Protein AF-0000000077150834 (afdb_homodimer)

Secondary structure (DSSP, 8-state):
--HHHHHHHHHHHHHHHHHHTHHHHHHHHHHHHHHHHHHHHHHHHHHHHH--SEETTEEHHHHHHHHHHHHHHHHHH----HHHHHHHHHTTTTHHHHSSSS-HHHHHHHHHHHHHHHHHHHHHHHHHHHHHHHHHHH-----HHHHHHHHHHHHHHHHHHHHHHHHHHGGGGT-S--HHHHHHHHHHHHHHHTSSS-GGGG-HHHHHHHTTSSGGGGTHHHHHHHTTSS-THHHHHHHHHHHHHHHHHHHHHHHHHHHHHHHHHHHH-/--HHHHHHHHHHHHHHHHHHTHHHHHHHHHHHHHHHHHHHHHHHHHHHHH--SEETTEEHHHHHHHHHHHHHHHHHH----HHHHHHHHHTTTTHHHHSSSS-HHHHHHHHHHHHHHHHHHHHHHHHHHHHHHHHHHH-----HHHHHHHHHHHHHHHHHHHHHHHHHHGGGGT-S--HHHHHHHHHHHHHHHTSSS-GGGG-HHHHHHHTTSSGGGGTHHHHHHHTTSS-THHHHHHHHHHHHHHHHHHHHHHHHHHHHHHHHHHHH-

InterPro domains:
  IPR010390 ABC-2 transporter-like [PF06182] (35-267)

Solvent-accessible surface area (backbone atoms only — not comparable to full-atom values): 27598 Å² total; per-residue (Å²): 128,59,70,67,54,50,48,49,49,28,19,48,49,16,32,50,49,38,63,73,42,41,67,46,52,52,37,52,55,57,43,47,47,54,59,41,53,52,50,48,35,44,46,54,48,47,48,69,54,30,80,44,74,58,58,74,87,25,42,68,57,49,46,51,48,41,49,52,50,21,44,53,43,46,59,66,42,54,80,80,55,52,65,54,53,43,46,22,67,73,72,52,53,51,59,64,35,72,76,37,92,54,48,62,64,57,43,52,50,28,20,50,50,22,26,47,58,63,47,41,57,60,47,49,51,51,51,51,52,50,49,50,50,38,27,75,73,60,63,54,78,76,52,70,66,27,52,52,53,20,52,54,37,45,56,51,12,37,52,35,41,47,35,53,49,52,37,58,42,41,50,46,65,80,41,86,84,46,69,48,50,52,52,32,51,48,52,52,46,38,52,56,9,18,42,78,48,66,56,52,50,61,34,71,73,53,39,60,57,43,70,75,40,68,40,27,46,48,29,37,46,32,40,32,25,43,65,60,75,37,52,75,68,51,45,57,52,50,52,51,51,46,53,51,40,37,53,54,40,48,50,51,29,50,52,46,42,54,55,30,51,51,52,50,54,59,64,81,94,129,58,70,66,54,51,47,50,47,28,19,48,48,15,32,50,51,37,63,73,42,41,67,46,53,52,38,51,55,57,44,48,48,55,58,41,53,52,51,48,36,42,47,54,48,47,48,68,54,29,81,43,73,59,57,72,88,26,42,68,59,49,47,51,48,41,48,52,50,21,44,52,45,45,58,66,41,54,80,81,55,52,66,54,52,43,46,23,66,73,72,53,53,52,59,64,36,72,76,37,91,55,50,63,63,58,44,51,49,26,20,50,49,21,26,46,58,64,47,40,57,62,47,50,52,51,51,50,52,51,51,52,50,39,27,75,74,60,63,56,77,74,50,70,67,25,52,52,52,20,53,55,38,46,54,50,12,37,54,36,41,48,36,53,48,53,37,57,41,40,50,46,66,78,42,88,83,46,70,50,51,53,52,33,49,47,54,52,46,38,52,56,9,18,43,78,49,67,56,52,50,61,35,70,75,53,40,61,56,43,70,74,41,70,41,27,46,49,27,37,46,32,39,32,25,44,66,58,75,36,52,75,68,52,45,57,52,50,52,51,50,45,52,50,41,36,54,51,39,46,51,50,30,52,54,45,43,54,56,29,50,51,51,49,55,57,64,82,93

Organism: Ruminiclostridium cellulolyticum (strain ATCC 35319 / DSM 5812 / JCM 6584 / H10) (NCBI:txid394503)

Foldseek 3Di:
DPPVVLLVVLLVLLLVVLVVCVVVLVVLVVVLVVLLVVVLVVLVVCCVPVVDQDDLRDGNLLQSLLSQQLSLLCSLLDDDCLVVLLCCLVVVVCVVQVPDPDHPLSSRVSSLVSNSVNCVVVSVVSVVVSQVCSCVPPVQDWDPQLVVLLVLLSVLLSLLSSLVSLLVSLCSLPDPDCVVVSVVVSVVLCVLLCSNHAPSVVPDVVVVVSLLPLSVSNRNLSSCSRSVVADDVRSVVSSVVSVVSSVVSNVSSVVSNVVSVVSSVVVVD/DPPVVLLVVLLVLLLVVLVVCVVVLVVLVVVLVVLLVVVLVVLVVCCVPVVDCDDLRDGNLLQSLLSQQLSLLCSLLDDDCLVVLLCCLVVVVCVVVVPDPDHPLSSRVSSLVSNSVNCVVVSVVSVVVSQVCSCVPPVQDWDPQLVVLLVLLSVLLSLLSSLVSLLVSLCSLPDPDCVVVSVVVSVVLCVLLCSNHAPSVVPDVVVVVSLLPLSVSNRNLSSCSRSVVADDVRSVVSVVVSVVSSVVSNVSSVVSNVVSVVSSVVVVD

Nearest PDB structures 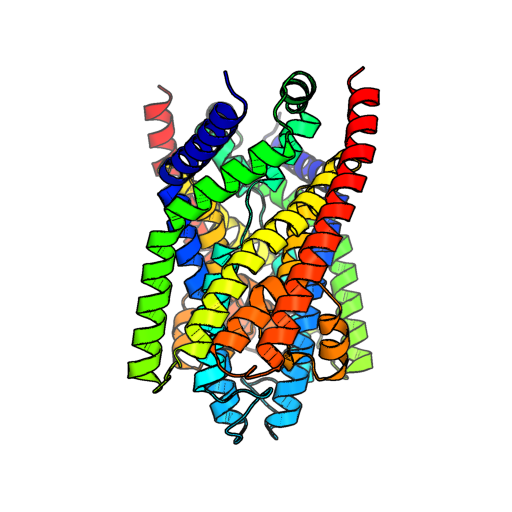(foldseek):
  6oih-assembly2_C  TM=6.249E-01  e=6.370E-03  Aquifex aeolicus VF5
  7o17-assembly1_E  TM=5.332E-01  e=1.467E-02  Stutzerimonas stutzeri ATCC 14405 = CCUG 16156
  8wd6-assembly1_A  TM=4.331E-01  e=1.262E-01  Arabidopsis thaliana
  8i3d-assembly1_B  TM=4.677E-01  e=7.980E-01  Arabidopsis thaliana
  8iwn-assembly1_A  TM=4.465E-01  e=1.838E+00  Arabidopsis thaliana

Structure (mmCIF, N/CA/C/O backbone):
data_AF-0000000077150834-model_v1
#
loop_
_entity.id
_entity.type
_entity.pdbx_description
1 polymer 'ABC-2 type transport system permease protein'
#
loop_
_atom_site.group_PDB
_atom_site.id
_atom_site.type_symbol
_atom_site.label_atom_id
_atom_site.label_alt_id
_atom_site.label_comp_id
_atom_site.label_asym_id
_atom_site.label_entity_id
_atom_site.label_seq_id
_atom_site.pdbx_PDB_ins_code
_atom_site.Cartn_x
_atom_site.Cartn_y
_atom_site.Cartn_z
_atom_site.occupancy
_atom_site.B_iso_or_equiv
_atom_site.auth_seq_id
_atom_site.auth_comp_id
_atom_site.auth_asym_id
_atom_site.auth_atom_id
_atom_site.pdbx_PDB_model_num
ATOM 1 N N . MET A 1 1 ? -28.625 23.875 22.359 1 47.62 1 MET A N 1
ATOM 2 C CA . MET A 1 1 ? -28.797 23.109 21.125 1 47.62 1 MET A CA 1
ATOM 3 C C . MET A 1 1 ? -28.969 21.625 21.422 1 47.62 1 MET A C 1
ATOM 5 O O . MET A 1 1 ? -28.172 21.047 22.172 1 47.62 1 MET A O 1
ATOM 9 N N . ARG A 1 2 ? -30.062 21.031 21.25 1 56.72 2 ARG A N 1
ATOM 10 C CA . ARG A 1 2 ? -30.406 19.656 21.578 1 56.72 2 ARG A CA 1
ATOM 11 C C . ARG A 1 2 ? -29.359 18.688 21.047 1 56.72 2 ARG A C 1
ATOM 13 O O . ARG A 1 2 ? -28.734 18.938 20.016 1 56.72 2 ARG A O 1
ATOM 20 N N . SER A 1 3 ? -28.859 17.766 21.875 1 63.62 3 SER A N 1
ATOM 21 C CA . SER A 1 3 ? -27.859 16.75 21.547 1 63.62 3 SER A CA 1
ATOM 22 C C . SER A 1 3 ? -28.047 16.219 20.125 1 63.62 3 SER A C 1
ATOM 24 O O . SER A 1 3 ? -27.078 16.047 19.391 1 63.62 3 SER A O 1
ATOM 26 N N . SER A 1 4 ? -29.281 16.062 19.75 1 67.06 4 SER A N 1
ATOM 27 C CA . SER A 1 4 ? -29.609 15.555 18.422 1 67.06 4 SER A CA 1
ATOM 28 C C . SER A 1 4 ? -29.156 16.516 17.328 1 67.06 4 SER A C 1
ATOM 30 O O . SER A 1 4 ? -28.672 16.078 16.281 1 67.06 4 SER A O 1
ATOM 32 N N . ASN A 1 5 ? -29.234 17.719 17.703 1 74.94 5 ASN A N 1
ATOM 33 C CA . ASN A 1 5 ? -28.844 18.719 16.719 1 74.94 5 ASN A CA 1
ATOM 34 C C . ASN A 1 5 ? -27.328 18.719 16.484 1 74.94 5 ASN A C 1
ATOM 36 O O . ASN A 1 5 ? -26.859 18.938 15.367 1 74.94 5 ASN A O 1
ATOM 40 N N . LYS A 1 6 ? -26.734 18.344 17.547 1 75.25 6 LYS A N 1
ATOM 41 C CA . LYS A 1 6 ? -25.266 18.359 17.469 1 75.25 6 LYS A CA 1
ATOM 42 C C . LYS A 1 6 ? -24.766 17.188 16.609 1 75.25 6 LYS A C 1
ATOM 44 O O . LYS A 1 6 ? -23.828 17.344 15.836 1 75.25 6 LYS A O 1
ATOM 49 N N . TYR A 1 7 ? -25.422 16.156 16.812 1 79.69 7 TYR A N 1
ATOM 50 C CA . TYR A 1 7 ? -25.047 14.977 16.047 1 79.69 7 TYR A CA 1
ATOM 51 C C . TYR A 1 7 ? -25.344 15.172 14.562 1 79.69 7 TYR A C 1
ATOM 53 O O . TYR A 1 7 ? -24.562 14.781 13.703 1 79.69 7 TYR A O 1
ATOM 61 N N . LEU A 1 8 ? -26.438 15.797 14.359 1 82.25 8 LEU A N 1
ATOM 62 C CA . LEU A 1 8 ? -26.797 16.094 12.977 1 82.25 8 LEU A CA 1
ATOM 63 C C . LEU A 1 8 ? -25.828 17.078 12.352 1 82.25 8 LEU A C 1
ATOM 65 O O . LEU A 1 8 ? -25.484 16.953 11.172 1 82.25 8 LEU A O 1
ATOM 69 N N . PHE A 1 9 ? -25.422 17.984 13.172 1 80.88 9 PHE A N 1
ATOM 70 C CA . PHE A 1 9 ? -24.453 18.969 12.703 1 80.88 9 PHE A CA 1
ATOM 71 C C . PHE A 1 9 ? -23.125 18.297 12.352 1 80.88 9 PHE A C 1
ATOM 73 O O . PHE A 1 9 ? -22.547 18.562 11.297 1 80.88 9 PHE A O 1
ATOM 80 N N . SER A 1 10 ? -22.719 17.422 13.227 1 83.69 10 SER A N 1
ATOM 81 C CA . SER A 1 10 ? -21.484 16.672 12.961 1 83.69 10 SER A CA 1
ATOM 82 C C . SER A 1 10 ? -21.625 15.828 11.703 1 83.69 10 SER A C 1
ATOM 84 O O . SER A 1 10 ? -20.672 15.727 10.906 1 83.69 10 SER A O 1
ATOM 86 N N . PHE A 1 11 ? -22.766 15.305 11.578 1 85.56 11 PHE A N 1
ATOM 87 C CA . PHE A 1 11 ? -23.062 14.523 10.391 1 85.56 11 PHE A CA 1
ATOM 88 C C . PHE A 1 11 ? -22.984 15.383 9.141 1 85.56 11 PHE A C 1
ATOM 90 O O . PHE A 1 11 ? -22.375 14.992 8.141 1 85.56 11 PHE A O 1
ATOM 97 N N . GLN A 1 12 ? -23.484 16.5 9.219 1 83.75 12 GLN A N 1
ATOM 98 C CA . GLN A 1 12 ? -23.469 17.422 8.094 1 83.75 12 GLN A CA 1
ATOM 99 C C . GLN A 1 12 ? -22.062 17.891 7.785 1 83.75 12 GLN A C 1
ATOM 101 O O . GLN A 1 12 ? -21.703 18.078 6.621 1 83.75 12 GLN A O 1
ATOM 106 N N . ILE A 1 13 ? -21.359 18.062 8.805 1 80.25 13 ILE A N 1
ATOM 107 C CA . ILE A 1 13 ? -19.953 18.438 8.617 1 80.25 13 ILE A CA 1
ATOM 108 C C . ILE A 1 13 ? -19.234 17.328 7.863 1 80.25 13 ILE A C 1
ATOM 110 O O . ILE A 1 13 ? -18.453 17.594 6.941 1 80.25 13 ILE A O 1
ATOM 114 N N . GLY A 1 14 ? -19.5 16.172 8.211 1 81.56 14 GLY A N 1
ATOM 115 C CA . GLY A 1 14 ? -18.922 15.039 7.508 1 81.56 14 GLY A CA 1
ATOM 116 C C . GLY A 1 14 ? -19.297 15 6.039 1 81.56 14 GLY A C 1
ATOM 117 O O . GLY A 1 14 ? -18.453 14.75 5.184 1 81.56 14 GLY A O 1
ATOM 118 N N . MET A 1 15 ? -20.516 15.297 5.824 1 81.94 15 MET A N 1
ATOM 119 C CA . MET A 1 15 ? -20.984 15.305 4.441 1 81.94 15 MET A CA 1
ATOM 120 C C . MET A 1 15 ? -20.312 16.422 3.65 1 81.94 15 MET A C 1
ATOM 122 O O . MET A 1 15 ? -19.891 16.219 2.51 1 81.94 15 MET A O 1
ATOM 126 N N . GLN A 1 16 ? -20.172 17.531 4.258 1 80.56 16 GLN A N 1
ATOM 127 C CA . GLN A 1 16 ? -19.562 18.688 3.605 1 80.56 16 GLN A CA 1
ATOM 128 C C . GLN A 1 16 ? -18.078 18.438 3.305 1 80.56 16 GLN A C 1
ATOM 130 O O . GLN A 1 16 ? -17.594 18.766 2.225 1 80.56 16 GLN A O 1
ATOM 135 N N . ASN A 1 17 ? -17.484 17.828 4.25 1 77.31 17 ASN A N 1
ATOM 136 C CA . ASN A 1 17 ? -16.078 17.484 4.051 1 77.31 17 ASN A CA 1
ATOM 137 C C . ASN A 1 17 ? -15.906 16.5 2.895 1 77.31 17 ASN A C 1
ATOM 139 O O . ASN A 1 17 ? -14.984 16.656 2.088 1 77.31 17 ASN A O 1
ATOM 143 N N . ALA A 1 18 ? -16.781 15.633 2.865 1 74.75 18 ALA A N 1
ATOM 144 C CA . ALA A 1 18 ? -16.719 14.648 1.79 1 74.75 18 ALA A CA 1
ATOM 145 C C . ALA A 1 18 ? -16.953 15.297 0.431 1 74.75 18 ALA A C 1
ATOM 147 O O . ALA A 1 18 ? -16.297 14.945 -0.556 1 74.75 18 ALA A O 1
ATOM 148 N N . MET A 1 19 ? -17.719 16.25 0.394 1 72 19 MET A N 1
ATOM 149 C CA . MET A 1 19 ? -18.031 16.953 -0.853 1 72 19 MET A CA 1
ATOM 150 C C . MET A 1 19 ? -16.875 17.859 -1.261 1 72 19 MET A C 1
ATOM 152 O O . MET A 1 19 ? -16.594 18.016 -2.449 1 72 19 MET A O 1
ATOM 156 N N . GLU A 1 20 ? -16.203 18.344 -0.281 1 69.88 20 GLU A N 1
ATOM 157 C CA . GLU A 1 20 ? -15.07 19.234 -0.533 1 69.88 20 GLU A CA 1
ATOM 158 C C . GLU A 1 20 ? -13.852 18.453 -1.025 1 69.88 20 GLU A C 1
ATOM 160 O O . GLU A 1 20 ? -13.102 18.938 -1.876 1 69.88 20 GLU A O 1
ATOM 165 N N . TYR A 1 21 ? -13.852 17.312 -0.542 1 71.5 21 TYR A N 1
ATOM 166 C CA . TYR A 1 21 ? -12.68 16.516 -0.879 1 71.5 21 TYR A CA 1
ATOM 167 C C . TYR A 1 21 ? -13.047 15.359 -1.806 1 71.5 21 TYR A C 1
ATOM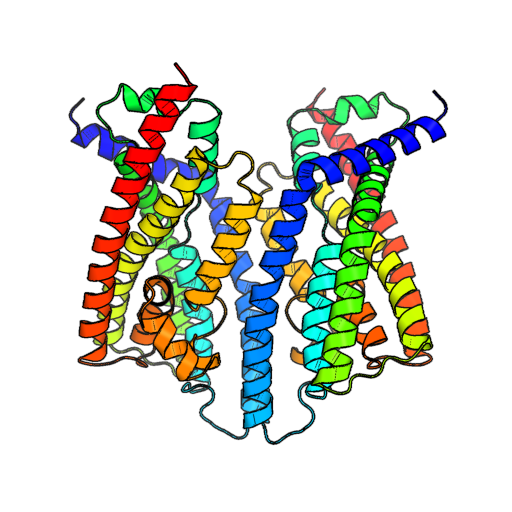 169 O O . TYR A 1 21 ? -12.469 14.273 -1.717 1 71.5 21 TYR A O 1
ATOM 177 N N . ARG A 1 22 ? -14.062 15.578 -2.637 1 74.56 22 ARG A N 1
ATOM 178 C CA . ARG A 1 22 ? -14.562 14.547 -3.541 1 74.56 22 ARG A CA 1
ATOM 179 C C . ARG A 1 22 ? -13.484 14.109 -4.527 1 74.56 22 ARG A C 1
ATOM 181 O O . ARG A 1 22 ? -13.422 12.938 -4.906 1 74.56 22 ARG A O 1
ATOM 188 N N . ALA A 1 23 ? -12.633 15.07 -4.875 1 71.88 23 ALA A N 1
ATOM 189 C CA . ALA A 1 23 ? -11.547 14.75 -5.793 1 71.88 23 ALA A CA 1
ATOM 190 C C . ALA A 1 23 ? -10.586 13.734 -5.18 1 71.88 23 ALA A C 1
ATOM 192 O O . ALA A 1 23 ? -10.117 12.82 -5.863 1 71.88 23 ALA A O 1
ATOM 193 N N . ASN A 1 24 ? -10.438 13.898 -3.912 1 70.38 24 ASN A N 1
ATOM 194 C CA . ASN A 1 24 ? -9.578 12.961 -3.201 1 70.38 24 ASN A CA 1
ATOM 195 C C . ASN A 1 24 ? -10.164 11.547 -3.197 1 70.38 24 ASN A C 1
ATOM 197 O O . ASN A 1 24 ? -9.438 10.57 -3.352 1 70.38 24 ASN A O 1
ATOM 201 N N . PHE A 1 25 ? -11.438 11.531 -3.086 1 74.75 25 PHE A N 1
ATOM 202 C CA . PHE A 1 25 ? -12.109 10.234 -3.09 1 74.75 25 PHE A CA 1
ATOM 203 C C . PHE A 1 25 ? -12 9.57 -4.457 1 74.75 25 PHE A C 1
ATOM 205 O O . PHE A 1 25 ? -11.672 8.391 -4.555 1 74.75 25 PHE A O 1
ATOM 212 N N . PHE A 1 26 ? -12.086 10.305 -5.48 1 75.75 26 PHE A N 1
ATOM 213 C CA . PHE A 1 26 ? -12.008 9.773 -6.832 1 75.75 26 PHE A CA 1
ATOM 214 C C . PHE A 1 26 ? -10.594 9.305 -7.152 1 75.75 26 PHE A C 1
ATOM 216 O O . PHE A 1 26 ? -10.398 8.281 -7.805 1 75.75 26 PHE A O 1
ATOM 223 N N . LEU A 1 27 ? -9.672 10.047 -6.645 1 72.06 27 LEU A N 1
ATOM 224 C CA . LEU A 1 27 ? -8.281 9.656 -6.852 1 72.06 27 LEU A CA 1
ATOM 225 C C . LEU A 1 27 ? -7.969 8.352 -6.121 1 72.06 27 LEU A C 1
ATOM 227 O O . LEU A 1 27 ? -7.184 7.539 -6.613 1 72.06 27 LEU A O 1
ATOM 231 N N . SER A 1 28 ? -8.633 8.242 -5.047 1 73.25 28 SER A N 1
ATOM 232 C CA . SER A 1 28 ? -8.43 7.008 -4.293 1 73.25 28 SER A CA 1
ATOM 233 C C . SER A 1 28 ? -9.016 5.805 -5.027 1 73.25 28 SER A C 1
ATOM 235 O O . SER A 1 28 ? -8.461 4.707 -4.977 1 73.25 28 SER A O 1
ATOM 237 N N . ILE A 1 29 ? -10.062 6.023 -5.691 1 77.56 29 ILE A N 1
ATOM 238 C CA . ILE A 1 29 ? -10.68 4.969 -6.488 1 77.56 29 ILE A CA 1
ATOM 239 C C . ILE A 1 29 ? -9.75 4.59 -7.641 1 77.56 29 ILE A C 1
ATOM 241 O O . ILE A 1 29 ? -9.578 3.406 -7.945 1 77.56 29 ILE A O 1
ATOM 245 N N . LEU A 1 30 ? -9.156 5.562 -8.188 1 77.19 30 LEU A N 1
ATOM 246 C CA . LEU A 1 30 ? -8.227 5.324 -9.289 1 77.19 30 LEU A CA 1
ATOM 247 C C . LEU A 1 30 ? -7.027 4.508 -8.82 1 77.19 30 LEU A C 1
ATOM 249 O O . LEU A 1 30 ? -6.512 3.674 -9.57 1 77.19 30 LEU A O 1
ATOM 253 N N . ALA A 1 31 ? -6.734 4.734 -7.598 1 74.62 31 ALA A N 1
ATOM 254 C CA . ALA A 1 31 ? -5.594 4.016 -7.039 1 74.62 31 ALA A CA 1
ATOM 255 C C . ALA A 1 31 ? -5.914 2.535 -6.863 1 74.62 31 ALA A C 1
ATOM 257 O O . ALA A 1 31 ? -5.004 1.703 -6.781 1 74.62 31 ALA A O 1
ATOM 258 N N . ALA A 1 32 ? -7.168 2.246 -6.789 1 79.75 32 ALA A N 1
ATOM 259 C CA . ALA A 1 32 ? -7.582 0.856 -6.609 1 79.75 32 ALA A CA 1
ATOM 260 C C . ALA A 1 32 ? -7.473 0.078 -7.918 1 79.75 32 ALA A C 1
ATOM 262 O O . ALA A 1 32 ? -7.484 -1.155 -7.914 1 79.75 32 ALA A O 1
ATOM 263 N N . ILE A 1 33 ? -7.312 0.75 -8.945 1 85.06 33 ILE A N 1
ATOM 264 C CA . ILE A 1 33 ? -7.301 0.126 -10.266 1 85.06 33 ILE A CA 1
ATOM 265 C C . ILE A 1 33 ? -6.004 -0.656 -10.453 1 85.06 33 ILE A C 1
ATOM 267 O O . ILE A 1 33 ? -6.012 -1.767 -10.992 1 85.06 33 ILE A O 1
ATOM 271 N N . VAL A 1 34 ? -4.984 -0.166 -9.906 1 83.19 34 VAL A N 1
ATOM 272 C CA . VAL A 1 34 ? -3.666 -0.742 -10.148 1 83.19 34 VAL A CA 1
ATOM 273 C C . VAL A 1 34 ? -3.57 -2.111 -9.484 1 83.19 34 VAL A C 1
ATOM 275 O O . VAL A 1 34 ? -3.242 -3.105 -10.133 1 83.19 34 VAL A O 1
ATOM 278 N N . PRO A 1 35 ? -3.969 -2.178 -8.242 1 84.12 35 PRO A N 1
ATOM 279 C CA . PRO A 1 35 ? -3.92 -3.504 -7.625 1 84.12 35 PRO A CA 1
ATOM 280 C C . PRO A 1 35 ? -4.848 -4.508 -8.305 1 84.12 35 PRO A C 1
ATOM 282 O O . PRO A 1 35 ? -4.512 -5.688 -8.414 1 84.12 35 PRO A O 1
ATOM 285 N N . ILE A 1 36 ? -5.969 -4.07 -8.711 1 90.25 36 ILE A N 1
ATOM 286 C CA . ILE A 1 36 ? -6.902 -4.957 -9.398 1 90.25 36 ILE A CA 1
ATOM 287 C C . ILE A 1 36 ? -6.262 -5.484 -10.68 1 90.25 36 ILE A C 1
ATOM 289 O O . ILE A 1 36 ? -6.32 -6.688 -10.953 1 90.25 36 ILE A O 1
ATOM 293 N N . PHE A 1 37 ? -5.621 -4.598 -11.375 1 88 37 PHE A N 1
ATOM 294 C CA . PHE A 1 37 ? -4.969 -4.957 -12.633 1 88 37 PHE A CA 1
ATOM 295 C C . PHE A 1 37 ? -3.84 -5.953 -12.391 1 88 37 PHE A C 1
ATOM 297 O O . PHE A 1 37 ? -3.766 -6.988 -13.055 1 88 37 PHE A O 1
ATOM 304 N N . ILE A 1 38 ? -3.053 -5.715 -11.414 1 85.75 38 ILE A N 1
ATOM 305 C CA . ILE A 1 38 ? -1.917 -6.57 -11.094 1 85.75 38 ILE A CA 1
ATOM 306 C C . ILE A 1 38 ? -2.414 -7.953 -10.68 1 85.75 38 ILE A C 1
ATOM 308 O O . ILE A 1 38 ? -1.936 -8.969 -11.195 1 85.75 38 ILE A O 1
ATOM 312 N N . GLN A 1 39 ? -3.33 -7.965 -9.836 1 89.94 39 GLN A N 1
ATOM 313 C CA . GLN A 1 39 ? -3.812 -9.242 -9.312 1 89.94 39 GLN A CA 1
ATOM 314 C C . GLN A 1 39 ? -4.527 -10.039 -10.398 1 89.94 39 GLN A C 1
ATOM 316 O O . GLN A 1 39 ? -4.43 -11.273 -10.438 1 89.94 39 GLN A O 1
ATOM 321 N N . THR A 1 40 ? -5.219 -9.328 -11.266 1 90.38 40 THR A N 1
ATOM 322 C CA . THR A 1 40 ? -5.887 -10.016 -12.367 1 90.38 40 THR A CA 1
ATOM 323 C C . THR A 1 40 ? -4.867 -10.734 -13.25 1 90.38 40 THR A C 1
ATOM 325 O O . THR A 1 40 ? -5.039 -11.906 -13.578 1 90.38 40 THR A O 1
ATOM 328 N N . PHE A 1 41 ? -3.766 -10.125 -13.555 1 87.25 41 PHE A N 1
ATOM 329 C CA . PHE A 1 41 ? -2.729 -10.742 -14.375 1 87.25 41 PHE A CA 1
ATOM 330 C C . PHE A 1 41 ? -2.064 -11.898 -13.633 1 87.25 41 PHE A C 1
ATOM 332 O O . PHE A 1 41 ? -1.741 -12.922 -14.227 1 87.25 41 PHE A O 1
ATOM 339 N N . LEU A 1 42 ? -1.889 -11.641 -12.367 1 86.75 42 LEU A N 1
ATOM 340 C CA . LEU A 1 42 ? -1.321 -12.688 -11.531 1 86.75 42 LEU A CA 1
ATOM 341 C C . LEU A 1 42 ? -2.199 -13.938 -11.562 1 86.75 42 LEU A C 1
ATOM 343 O O . LEU A 1 42 ? -1.705 -15.047 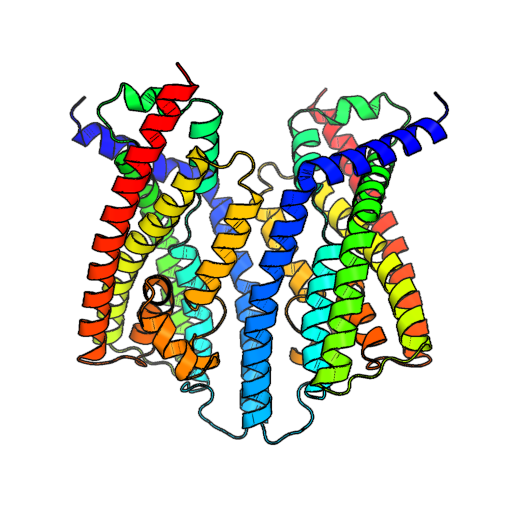-11.789 1 86.75 42 LEU A O 1
ATOM 347 N N . TRP A 1 43 ? -3.498 -13.742 -11.391 1 90.69 43 TRP A N 1
ATOM 348 C CA . TRP A 1 43 ? -4.402 -14.883 -11.32 1 90.69 43 TRP A CA 1
ATOM 349 C C . TRP A 1 43 ? -4.535 -15.555 -12.68 1 90.69 43 TRP A C 1
ATOM 351 O O . TRP A 1 43 ? -4.602 -16.781 -12.773 1 90.69 43 TRP A O 1
ATOM 361 N N . ILE A 1 44 ? -4.59 -14.727 -13.734 1 88.81 44 ILE A N 1
ATOM 362 C CA . ILE A 1 44 ? -4.609 -15.297 -15.078 1 88.81 44 ILE A CA 1
ATOM 363 C C . ILE A 1 44 ? -3.416 -16.234 -15.258 1 88.81 44 ILE A C 1
ATOM 365 O O . ILE A 1 44 ? -3.572 -17.359 -15.719 1 88.81 44 ILE A O 1
ATOM 369 N N . SER A 1 45 ? -2.299 -15.789 -14.82 1 83 45 SER A N 1
ATOM 370 C CA . SER A 1 45 ? -1.075 -16.578 -14.977 1 83 45 SER A CA 1
ATOM 371 C C . SER A 1 45 ? -1.085 -17.797 -14.07 1 83 45 SER A C 1
ATOM 373 O O . SER A 1 45 ? -0.704 -18.891 -14.492 1 83 45 SER A O 1
ATOM 375 N N . VAL A 1 46 ? -1.51 -17.688 -12.914 1 84.69 46 VAL A N 1
ATOM 376 C CA . VAL A 1 46 ? -1.529 -18.766 -11.938 1 84.69 46 VAL A CA 1
ATOM 377 C C . VAL A 1 46 ? -2.488 -19.859 -12.406 1 84.69 46 VAL A C 1
ATOM 379 O O . VAL A 1 46 ? -2.146 -21.047 -12.391 1 84.69 46 VAL A O 1
ATOM 382 N N . TYR A 1 47 ? -3.646 -19.453 -12.859 1 88.31 47 TYR A N 1
ATOM 383 C CA . TYR A 1 47 ? -4.645 -20.438 -13.258 1 88.31 47 TYR A CA 1
ATOM 384 C C . TYR A 1 47 ? -4.281 -21.062 -14.594 1 88.31 47 TYR A C 1
ATOM 386 O O . TYR A 1 47 ? -4.594 -22.234 -14.844 1 88.31 47 TYR A O 1
ATOM 394 N N . LYS A 1 48 ? -3.627 -20.328 -15.422 1 83.75 48 LYS A N 1
ATOM 395 C CA . LYS A 1 48 ? -3.166 -20.875 -16.688 1 83.75 48 LYS A CA 1
ATOM 396 C C . LYS A 1 48 ? -2.078 -21.922 -16.469 1 83.75 48 LYS A C 1
ATOM 398 O O . LYS A 1 48 ? -2.029 -22.938 -17.188 1 83.75 48 LYS A O 1
ATOM 403 N N . ASN A 1 49 ? -1.296 -21.734 -15.43 1 76.94 49 ASN A N 1
ATOM 404 C CA . ASN A 1 49 ? -0.132 -22.594 -15.227 1 76.94 49 ASN A CA 1
ATOM 405 C C . ASN A 1 49 ? -0.416 -23.688 -14.203 1 76.94 49 ASN A C 1
ATOM 407 O O . ASN A 1 49 ? 0.365 -24.641 -14.07 1 76.94 49 ASN A O 1
ATOM 411 N N . SER A 1 50 ? -1.335 -23.562 -13.328 1 77.62 50 SER A N 1
ATOM 412 C CA . SER A 1 50 ? -1.621 -24.547 -12.281 1 77.62 50 SER A CA 1
ATOM 413 C C . SER A 1 50 ? -2.279 -25.797 -12.852 1 77.62 50 SER A C 1
ATOM 415 O O . SER A 1 50 ? -2.098 -26.891 -12.32 1 77.62 50 SER A O 1
ATOM 417 N N . GLY A 1 51 ? -2.869 -25.797 -13.961 1 74.5 51 GLY A N 1
ATOM 418 C CA . GLY A 1 51 ? -3.631 -26.906 -14.5 1 74.5 51 GLY A CA 1
ATOM 419 C C . GLY A 1 51 ? -4.875 -27.234 -13.695 1 74.5 51 GLY A C 1
ATOM 420 O O . GLY A 1 51 ? -5.617 -28.156 -14.023 1 74.5 51 GLY A O 1
ATOM 421 N N . ASN A 1 52 ? -5.043 -26.562 -12.5 1 80.81 52 ASN A N 1
ATOM 422 C CA . ASN A 1 52 ? -6.207 -26.766 -11.648 1 80.81 52 ASN A CA 1
ATOM 423 C C . ASN A 1 52 ? -7.258 -25.672 -11.867 1 80.81 52 ASN A C 1
ATOM 425 O O . ASN A 1 52 ? -6.918 -24.516 -12.102 1 80.81 52 ASN A O 1
ATOM 429 N N . SER A 1 53 ? -8.508 -26.125 -11.852 1 86.25 53 SER A N 1
ATOM 430 C CA . SER A 1 53 ? -9.594 -25.172 -12.008 1 86.25 53 SER A CA 1
ATOM 431 C C . SER A 1 53 ? -9.852 -24.406 -10.719 1 86.25 53 SER A C 1
ATOM 433 O O . SER A 1 53 ? -10.5 -23.359 -10.727 1 86.25 53 SER A O 1
ATOM 435 N N . VAL A 1 54 ? -9.375 -25 -9.57 1 87.94 54 VAL A N 1
ATOM 436 C CA . VAL A 1 54 ? -9.555 -24.359 -8.273 1 87.94 54 VAL A CA 1
ATOM 437 C C . VAL A 1 54 ? -8.195 -24.156 -7.609 1 87.94 54 VAL A C 1
ATOM 439 O O . VAL A 1 54 ? -7.406 -25.094 -7.48 1 87.94 54 VAL A O 1
ATOM 442 N N . VAL A 1 55 ? -7.918 -22.938 -7.312 1 85.94 55 VAL A N 1
ATOM 443 C CA . VAL A 1 55 ? -6.695 -22.547 -6.617 1 85.94 55 VAL A CA 1
ATOM 444 C C . VAL A 1 55 ? -7.047 -21.781 -5.34 1 85.94 55 VAL A C 1
ATOM 446 O O . VAL A 1 55 ? -7.859 -20.859 -5.371 1 85.94 55 VAL A O 1
ATOM 449 N N . PHE A 1 56 ? -6.586 -22.141 -4.113 1 86.12 56 PHE A N 1
ATOM 450 C CA . PHE A 1 56 ? -6.852 -21.531 -2.82 1 86.12 56 PHE A CA 1
ATOM 451 C C . PHE A 1 56 ? -8.336 -21.594 -2.486 1 86.12 56 PHE A C 1
ATOM 453 O O . PHE A 1 56 ? -8.875 -20.672 -1.854 1 86.12 56 PHE A O 1
ATOM 460 N N . GLY A 1 57 ? -9.016 -22.5 -3.076 1 87.56 57 GLY A N 1
ATOM 461 C CA . GLY A 1 57 ? -10.422 -22.719 -2.787 1 87.56 57 GLY A CA 1
ATOM 462 C C . GLY A 1 57 ? -11.344 -21.875 -3.652 1 87.56 57 GLY A C 1
ATOM 463 O O . GLY A 1 57 ? -12.555 -21.828 -3.422 1 87.56 57 GLY A O 1
ATOM 464 N N . TYR A 1 58 ? -10.734 -21.188 -4.66 1 91.88 58 TYR A N 1
ATOM 465 C CA . TYR A 1 58 ? -11.508 -20.312 -5.535 1 91.88 58 TYR A CA 1
ATOM 466 C C . TYR A 1 58 ? -11.414 -20.766 -6.984 1 91.88 58 TYR A C 1
ATOM 468 O O . TYR A 1 58 ? -10.352 -21.203 -7.441 1 91.88 58 TYR A O 1
ATOM 476 N N . SER A 1 59 ? -12.578 -20.719 -7.695 1 92.88 59 SER A N 1
ATOM 477 C CA . SER A 1 59 ? -12.5 -20.766 -9.148 1 92.88 59 SER A CA 1
ATOM 478 C C . SER A 1 59 ? -11.914 -19.469 -9.711 1 92.88 59 SER A C 1
ATOM 480 O O . SER A 1 59 ? -11.75 -18.484 -8.984 1 92.88 59 SER A O 1
ATOM 482 N N . PHE A 1 60 ? -11.539 -19.469 -10.922 1 93.31 60 PHE A N 1
ATOM 483 C CA . PHE A 1 60 ? -10.977 -18.281 -11.547 1 93.31 60 PHE A CA 1
ATOM 484 C C . PHE A 1 60 ? -11.938 -17.094 -11.438 1 93.31 60 PHE A C 1
ATOM 486 O O . PHE A 1 60 ? -11.539 -16 -11.039 1 93.31 60 PHE A O 1
ATOM 493 N N . ALA A 1 61 ? -13.227 -17.344 -11.727 1 93.81 61 ALA A N 1
ATOM 494 C CA . ALA A 1 61 ? -14.227 -16.281 -11.656 1 93.81 61 ALA A CA 1
ATOM 495 C C . ALA A 1 61 ? -14.375 -15.758 -10.234 1 93.81 61 ALA A C 1
ATOM 497 O O . ALA A 1 61 ? -14.484 -14.555 -10.023 1 93.81 61 ALA A O 1
ATOM 498 N N . GLN A 1 62 ? -14.281 -16.641 -9.312 1 93 62 GLN A N 1
ATOM 499 C CA . GLN A 1 62 ? -14.469 -16.266 -7.914 1 93 62 GLN A CA 1
ATOM 500 C C . GLN A 1 62 ? -13.297 -15.43 -7.406 1 93 62 GLN A C 1
ATOM 502 O O . GLN A 1 62 ? -13.484 -14.477 -6.652 1 93 62 GLN A O 1
ATOM 507 N N . ILE A 1 63 ? -12.125 -15.844 -7.809 1 93.94 63 ILE A N 1
ATOM 508 C CA . ILE A 1 63 ? -10.969 -15.133 -7.281 1 93.94 63 ILE A CA 1
ATOM 509 C C . ILE A 1 63 ? -10.867 -13.758 -7.93 1 93.94 63 ILE A C 1
ATOM 511 O O . ILE A 1 63 ? -10.438 -12.789 -7.289 1 93.94 63 ILE A O 1
ATOM 515 N N . ILE A 1 64 ? -11.258 -13.625 -9.141 1 95.25 64 ILE A N 1
ATOM 516 C CA . ILE A 1 64 ? -11.312 -12.32 -9.797 1 95.25 64 ILE A CA 1
ATOM 517 C C . ILE A 1 64 ? -12.383 -11.461 -9.133 1 95.25 64 ILE A C 1
ATOM 519 O O . ILE A 1 64 ? -12.164 -10.273 -8.867 1 95.25 64 ILE A O 1
ATOM 523 N N . GLN A 1 65 ? -13.492 -12.047 -8.875 1 95.5 65 GLN A N 1
ATOM 524 C CA . GLN A 1 65 ? -14.547 -11.336 -8.156 1 95.5 65 GLN A CA 1
ATOM 525 C C . GLN A 1 65 ? -14.055 -10.859 -6.793 1 95.5 65 GLN A C 1
ATOM 527 O O . GLN A 1 65 ? -14.305 -9.719 -6.398 1 95.5 65 GLN A O 1
ATOM 532 N N . TYR A 1 66 ? -13.438 -11.766 -6.094 1 95.88 66 TYR A N 1
ATOM 533 C CA . TYR A 1 66 ? -12.875 -11.398 -4.801 1 95.88 66 TYR A CA 1
ATOM 534 C C . TYR A 1 66 ? -11.961 -10.188 -4.93 1 95.88 66 TYR A C 1
ATOM 536 O O . TYR A 1 66 ? -12.055 -9.242 -4.141 1 95.88 66 TYR A O 1
ATOM 544 N N . THR A 1 67 ? -11.094 -10.227 -5.875 1 94.94 67 THR A N 1
ATOM 545 C CA . THR A 1 67 ? -10.094 -9.188 -6.086 1 94.94 67 THR A CA 1
ATOM 546 C C . THR A 1 67 ? -10.75 -7.828 -6.293 1 94.94 67 THR A C 1
ATOM 548 O O . THR A 1 67 ? -10.383 -6.848 -5.641 1 94.94 67 THR A O 1
ATOM 551 N N . VAL A 1 68 ? -11.711 -7.766 -7.098 1 94.88 68 VAL A N 1
ATOM 552 C CA . VAL A 1 68 ? -12.375 -6.512 -7.445 1 94.88 68 VAL A CA 1
ATOM 553 C C . VAL A 1 68 ? -13.188 -6.012 -6.254 1 94.88 68 VAL A C 1
ATOM 555 O O . VAL A 1 68 ? -13.047 -4.859 -5.836 1 94.88 68 VAL A O 1
ATOM 558 N N . ILE A 1 69 ? -13.977 -6.863 -5.672 1 95.5 69 ILE A N 1
ATOM 559 C CA . ILE A 1 69 ? -14.898 -6.473 -4.613 1 95.5 69 ILE A CA 1
ATOM 560 C C . ILE A 1 69 ? -14.117 -6.129 -3.348 1 95.5 69 ILE A C 1
ATOM 562 O O . ILE A 1 69 ? -14.477 -5.199 -2.619 1 95.5 69 ILE A O 1
ATOM 566 N N . ALA A 1 70 ? -13.078 -6.926 -3.092 1 95.62 70 ALA A N 1
ATOM 567 C CA . ALA A 1 70 ? -12.266 -6.652 -1.91 1 95.62 70 ALA A CA 1
ATOM 568 C C . ALA A 1 70 ? -11.648 -5.258 -1.979 1 95.62 70 ALA A C 1
ATOM 570 O O . ALA A 1 70 ? -11.57 -4.559 -0.966 1 95.62 70 ALA A O 1
ATOM 571 N N . GLN A 1 71 ? -11.172 -4.859 -3.146 1 92.25 71 GLN A N 1
ATOM 572 C CA . GLN A 1 71 ? -10.594 -3.527 -3.307 1 92.25 71 GLN A CA 1
ATOM 573 C C . GLN A 1 71 ? -11.641 -2.441 -3.066 1 92.25 71 GLN A C 1
ATOM 575 O O . GLN A 1 71 ? -11.352 -1.423 -2.436 1 92.25 71 GLN A O 1
ATOM 580 N N . LEU A 1 72 ? -12.828 -2.646 -3.533 1 92.19 72 LEU A N 1
ATOM 581 C CA . LEU A 1 72 ? -13.906 -1.683 -3.338 1 92.19 72 LEU A CA 1
ATOM 582 C C . LEU A 1 72 ? -14.312 -1.612 -1.871 1 92.19 72 LEU A C 1
ATOM 584 O O . LEU A 1 72 ? -14.477 -0.522 -1.318 1 92.19 72 LEU A O 1
ATOM 588 N N . VAL A 1 73 ? -14.438 -2.781 -1.271 1 94.38 73 VAL A N 1
ATOM 589 C CA . VAL A 1 73 ? -14.812 -2.836 0.138 1 94.38 73 VAL A CA 1
ATOM 590 C C . VAL A 1 73 ? -13.734 -2.166 0.985 1 94.38 73 VAL A C 1
ATOM 592 O O . VAL A 1 73 ? -14.039 -1.391 1.894 1 94.38 73 VAL A O 1
ATOM 595 N N . SER A 1 74 ? -12.477 -2.467 0.653 1 92.81 74 SER A N 1
ATOM 596 C CA . SER A 1 74 ? -11.367 -1.895 1.405 1 92.81 74 SER A CA 1
ATOM 597 C C . SER A 1 74 ? -11.383 -0.371 1.346 1 92.81 74 SER A C 1
ATOM 599 O O . SER A 1 74 ? -11.102 0.298 2.344 1 92.81 74 SER A O 1
ATOM 601 N N . ARG A 1 75 ? -11.711 0.164 0.26 1 88.06 75 ARG A N 1
ATOM 602 C CA . ARG A 1 75 ? -11.781 1.613 0.104 1 88.06 75 ARG A CA 1
ATOM 603 C C . ARG A 1 75 ? -12.977 2.188 0.853 1 88.06 75 ARG A C 1
ATOM 605 O O . ARG A 1 75 ? -12.898 3.285 1.41 1 88.06 75 ARG A O 1
ATOM 612 N N . PHE A 1 76 ? -13.992 1.497 0.822 1 89.88 76 PHE A N 1
ATOM 613 C CA . PHE A 1 76 ? -15.219 1.984 1.44 1 89.88 76 PHE A CA 1
ATOM 614 C C . PHE A 1 76 ? -15.086 2.008 2.959 1 89.88 76 PHE A C 1
ATOM 616 O O . PHE A 1 76 ? -15.531 2.955 3.611 1 89.88 76 PHE A O 1
ATOM 623 N N . VAL A 1 77 ? -14.492 0.984 3.504 1 92.5 77 VAL A N 1
ATOM 624 C CA . VAL A 1 77 ? -14.445 0.881 4.957 1 92.5 77 VAL A CA 1
ATOM 625 C C . VAL A 1 77 ? -13.266 1.686 5.496 1 92.5 77 VAL A C 1
ATOM 627 O O . VAL A 1 77 ? -13.117 1.849 6.707 1 92.5 77 VAL A O 1
ATOM 630 N N . ARG A 1 78 ? -12.438 2.158 4.609 1 88.81 78 ARG A N 1
ATOM 631 C CA . ARG A 1 78 ? -11.227 2.867 5.008 1 88.81 78 ARG A CA 1
ATOM 632 C C . ARG A 1 78 ? -11.562 4.098 5.844 1 88.81 78 ARG A C 1
ATOM 634 O O . ARG A 1 78 ? -12.523 4.812 5.547 1 88.81 78 ARG A O 1
ATOM 641 N N . THR A 1 79 ? -10.734 4.395 6.824 1 88 79 THR A N 1
ATOM 642 C CA . THR A 1 79 ? -10.891 5.566 7.68 1 88 79 THR A CA 1
ATOM 643 C C . THR A 1 79 ? -9.797 6.594 7.398 1 88 79 THR A C 1
ATOM 645 O O . THR A 1 79 ? -8.742 6.25 6.867 1 88 79 THR A O 1
ATOM 648 N N . ASP A 1 80 ? -10.062 7.887 7.688 1 81.25 80 ASP A N 1
ATOM 649 C CA . ASP A 1 80 ? -9.078 8.93 7.441 1 81.25 80 ASP A CA 1
ATOM 650 C C . ASP A 1 80 ? -9.016 9.914 8.602 1 81.25 80 ASP A C 1
ATOM 652 O O . ASP A 1 80 ? -8.484 11.016 8.461 1 81.25 80 ASP A O 1
ATOM 656 N N . PHE A 1 81 ? -9.547 9.547 9.719 1 87.12 81 PHE A N 1
ATOM 657 C CA . PHE A 1 81 ? -9.633 10.523 10.797 1 87.12 81 PHE A CA 1
ATOM 658 C C . PHE A 1 81 ? -8.445 10.383 11.742 1 87.12 81 PHE A C 1
ATOM 660 O O . PHE A 1 81 ? -8.297 11.18 12.672 1 87.12 81 PHE A O 1
ATOM 667 N N . GLU A 1 82 ? -7.629 9.359 11.555 1 86.62 82 GLU A N 1
ATOM 668 C CA . GLU A 1 82 ? -6.539 9.078 12.492 1 86.62 82 GLU A CA 1
ATOM 669 C C . GLU A 1 82 ? -5.598 10.273 12.609 1 86.62 82 GLU A C 1
ATOM 671 O O . GLU A 1 82 ? -5.176 10.625 13.711 1 86.62 82 GLU A O 1
ATOM 676 N N . ALA A 1 83 ? -5.285 10.852 11.492 1 79.94 83 ALA A N 1
ATOM 677 C CA . ALA A 1 83 ? -4.387 12 11.492 1 79.94 83 ALA A CA 1
ATOM 678 C C . ALA A 1 83 ? -5.008 13.188 12.227 1 79.94 83 ALA A C 1
ATOM 680 O O . ALA A 1 83 ? -4.312 13.914 12.938 1 79.94 83 ALA A O 1
ATOM 681 N N . GLU A 1 84 ? -6.273 13.352 12.078 1 85.12 84 GLU A N 1
ATOM 682 C CA . GLU A 1 84 ? -6.98 14.438 12.758 1 85.12 84 GLU A CA 1
ATOM 683 C C . GLU A 1 84 ? -6.977 14.234 14.273 1 85.12 84 GLU A C 1
ATOM 685 O O . GLU A 1 84 ? -6.789 15.188 15.031 1 85.12 84 GLU A O 1
ATOM 690 N N . ILE A 1 85 ? -7.223 13.039 14.664 1 87.81 85 ILE A N 1
ATOM 691 C CA . ILE A 1 85 ? -7.211 12.727 16.094 1 87.81 85 ILE A CA 1
ATOM 692 C C . ILE A 1 85 ? -5.82 12.992 16.656 1 87.81 85 ILE A C 1
ATOM 694 O O . ILE A 1 85 ? -5.691 13.57 17.734 1 87.81 85 ILE A O 1
ATOM 698 N N . ASN A 1 86 ? -4.805 12.57 15.961 1 86.94 86 ASN A N 1
ATOM 699 C CA . ASN A 1 86 ? -3.428 12.836 16.375 1 86.94 86 ASN A CA 1
ATOM 700 C C . ASN A 1 86 ? -3.168 14.328 16.547 1 86.94 86 ASN A C 1
ATOM 702 O O . ASN A 1 86 ? -2.564 14.75 17.531 1 86.94 86 ASN A O 1
ATOM 706 N N . GLU A 1 87 ? -3.625 15.102 15.625 1 84.75 87 GLU A N 1
ATOM 707 C CA . GLU A 1 87 ? -3.455 16.547 15.688 1 84.75 87 GLU A CA 1
ATOM 708 C C . GLU A 1 87 ? -4.215 17.141 16.859 1 84.75 87 GLU A C 1
ATOM 710 O O . GLU A 1 87 ? -3.701 18.031 17.562 1 84.75 87 GLU A O 1
ATOM 715 N N . ASP A 1 88 ? -5.406 16.672 17.047 1 87.12 88 ASP A N 1
ATOM 716 C CA . ASP A 1 88 ? -6.227 17.172 18.141 1 87.12 88 ASP A CA 1
ATOM 717 C C . ASP A 1 88 ? -5.566 16.891 19.5 1 87.12 88 ASP A C 1
ATOM 719 O O . ASP A 1 88 ? -5.586 17.734 20.391 1 87.12 88 ASP A O 1
ATOM 723 N N . ILE A 1 89 ? -5.012 15.812 19.625 1 86.5 89 ILE A N 1
ATOM 724 C CA . ILE A 1 89 ? -4.379 15.406 20.875 1 86.5 89 ILE A CA 1
ATOM 725 C C . ILE A 1 89 ? -3.094 16.203 21.078 1 86.5 89 ILE A C 1
ATOM 727 O O . ILE A 1 89 ? -2.818 16.672 22.188 1 86.5 89 ILE A O 1
ATOM 731 N N . LYS A 1 90 ? -2.371 16.422 20.031 1 84.62 90 LYS A N 1
ATOM 732 C CA . LYS A 1 90 ? -1.076 17.094 20.141 1 84.62 90 LYS A CA 1
ATOM 733 C C . LYS A 1 90 ? -1.242 18.609 20.266 1 84.62 90 LYS A C 1
ATOM 735 O O . LYS A 1 90 ? -0.49 19.25 21 1 84.62 90 LYS A O 1
ATOM 740 N N . ASN A 1 91 ? -2.178 19.156 19.594 1 85.62 91 ASN A N 1
ATOM 741 C CA . ASN A 1 91 ? -2.311 20.609 19.547 1 85.62 91 ASN A CA 1
ATOM 742 C C . ASN A 1 91 ? -3.436 21.094 20.453 1 85.62 91 ASN A C 1
ATOM 744 O O . ASN A 1 91 ? -3.883 22.234 20.328 1 85.62 91 ASN A O 1
ATOM 748 N N . GLY A 1 92 ? -3.971 20.234 21.25 1 83.94 92 GLY A N 1
ATOM 749 C CA . GLY A 1 92 ? -4.953 20.641 22.25 1 83.94 92 GLY A CA 1
ATOM 750 C C . GLY A 1 92 ? -6.359 20.734 21.688 1 83.94 92 GLY A C 1
ATOM 751 O O . GLY A 1 92 ? -7.199 21.453 22.25 1 83.94 92 GLY A O 1
ATOM 752 N N . GLY A 1 93 ? -6.609 20.203 20.625 1 84.38 93 GLY A N 1
ATOM 753 C CA . GLY A 1 93 ? -7.93 20.25 20.016 1 84.38 93 GLY A CA 1
ATOM 754 C C . GLY A 1 93 ? -8.984 19.516 20.812 1 84.38 93 GLY A C 1
ATOM 755 O O . GLY A 1 93 ? -10.18 19.781 20.656 1 84.38 93 GLY A O 1
ATOM 756 N N . LEU A 1 94 ? -8.539 18.656 21.656 1 85.12 94 LEU A N 1
ATOM 757 C CA . LEU A 1 94 ? -9.469 17.875 22.469 1 85.12 94 LEU A CA 1
ATOM 758 C C . LEU A 1 94 ? -10.078 18.734 23.578 1 85.12 94 LEU A C 1
ATOM 760 O O . LEU A 1 94 ? -11.086 18.359 24.172 1 85.12 94 LEU A O 1
ATOM 764 N N . ASN A 1 95 ? -9.492 19.859 23.828 1 81.25 95 ASN A N 1
ATOM 765 C CA . ASN A 1 95 ? -9.961 20.719 24.922 1 81.25 95 ASN A CA 1
ATOM 766 C C . ASN A 1 95 ? -11.375 21.219 24.656 1 81.25 95 ASN A C 1
ATOM 768 O O . ASN A 1 95 ? -12.125 21.484 25.594 1 81.25 95 ASN A O 1
ATOM 772 N N . LYS A 1 96 ? -11.695 21.344 23.438 1 76.81 96 LYS A N 1
ATOM 773 C CA . LYS A 1 96 ? -13.031 21.812 23.078 1 76.81 96 LYS A CA 1
ATOM 774 C C . LYS A 1 96 ? -14.094 20.781 23.422 1 76.81 96 LYS A C 1
ATOM 776 O O . LYS A 1 96 ? -15.266 21.109 23.625 1 76.81 96 LYS A O 1
ATOM 781 N N . PHE A 1 97 ? -13.734 19.547 23.484 1 73.88 97 PHE A N 1
ATOM 782 C CA . PHE A 1 97 ? -14.688 18.469 23.703 1 73.88 97 PHE A CA 1
ATOM 783 C C . PHE A 1 97 ? -14.797 18.141 25.172 1 73.88 97 PHE A C 1
ATOM 785 O O . PHE A 1 97 ? -15.773 17.516 25.609 1 73.88 97 PHE A O 1
ATOM 792 N N . ILE A 1 98 ? -13.82 18.484 25.781 1 65 98 ILE A N 1
ATOM 793 C CA . ILE A 1 98 ? -13.875 18.266 27.219 1 65 98 ILE A CA 1
ATOM 794 C C . ILE A 1 98 ? -14.984 19.141 27.828 1 65 98 ILE A C 1
ATOM 796 O O . ILE A 1 98 ? -15.664 18.719 28.766 1 65 98 ILE A O 1
ATOM 800 N N . VAL A 1 99 ? -15.211 20.234 27.203 1 56.09 99 VAL A N 1
ATOM 801 C CA . VAL A 1 99 ? -16.156 21.219 27.734 1 56.09 99 VAL A CA 1
ATOM 802 C C . VAL A 1 99 ? -17.531 21 27.109 1 56.09 99 VAL A C 1
ATOM 804 O O . VAL A 1 99 ? -18.531 21.5 27.609 1 56.09 99 VAL A O 1
ATOM 807 N N . ARG A 1 100 ? -17.5 20.25 26.062 1 59.81 100 ARG A N 1
ATOM 808 C CA . ARG A 1 100 ? -18.766 20.188 25.344 1 59.81 100 ARG A CA 1
ATOM 809 C C . ARG A 1 100 ? -19.453 18.844 25.562 1 59.81 100 ARG A C 1
ATOM 811 O O . ARG A 1 100 ? -18.797 17.828 25.781 1 59.81 100 ARG A O 1
ATOM 818 N N . PRO A 1 101 ? -20.797 18.875 25.391 1 52.84 101 PRO A N 1
ATOM 819 C CA . PRO A 1 101 ? -21.625 17.703 25.641 1 52.84 101 PRO A CA 1
ATOM 820 C C . PRO A 1 101 ? -21.406 16.594 24.625 1 52.84 101 PRO A C 1
ATOM 822 O O . PRO A 1 101 ? -21.781 15.445 24.859 1 52.84 101 PRO A O 1
ATOM 825 N N . ILE A 1 102 ? -20.781 16.938 23.5 1 60.91 102 ILE A N 1
ATOM 826 C CA . ILE A 1 102 ? -20.625 15.898 22.484 1 60.91 102 ILE A CA 1
ATOM 827 C C . ILE A 1 102 ? -19.344 15.109 22.75 1 60.91 102 ILE A C 1
ATOM 829 O O . ILE A 1 102 ? -18.266 15.688 22.797 1 60.91 102 ILE A O 1
ATOM 833 N N . GLY A 1 103 ? -19.609 13.945 23.031 1 81.62 103 GLY A N 1
ATOM 834 C CA . GLY A 1 103 ? -18.422 13.125 23.188 1 81.62 103 GLY A CA 1
ATOM 835 C C . GLY A 1 103 ? -17.594 13.031 21.922 1 81.62 103 GLY A C 1
ATOM 836 O O . GLY A 1 103 ? -18.125 13.109 20.812 1 81.62 103 GLY A O 1
ATOM 837 N N . TYR A 1 104 ? -16.375 13.359 21.984 1 86.31 104 TYR A N 1
ATOM 838 C CA . TYR A 1 104 ? -15.43 13.312 20.891 1 86.31 104 TYR A CA 1
ATOM 839 C C . TYR A 1 104 ? -15.664 12.086 20 1 86.31 104 TYR A C 1
ATOM 841 O O . TYR A 1 104 ? -15.656 12.188 18.781 1 86.31 104 TYR A O 1
ATOM 849 N N . PHE A 1 105 ? -16.016 11.016 20.625 1 87.69 105 PHE A N 1
ATOM 850 C CA . PHE A 1 105 ? -16.281 9.766 19.922 1 87.69 105 PHE A CA 1
ATOM 851 C C . PHE A 1 105 ? -17.5 9.906 19.016 1 87.69 105 PHE A C 1
ATOM 853 O O . PHE A 1 105 ? -17.438 9.57 17.828 1 87.69 105 PHE A O 1
ATOM 860 N N . THR A 1 106 ? -18.547 10.375 19.547 1 85.31 106 THR A N 1
ATOM 861 C CA . THR A 1 106 ? -19.797 10.508 18.797 1 85.31 106 THR A CA 1
ATOM 862 C C . THR A 1 106 ? -19.641 11.492 17.641 1 85.31 106 THR A C 1
ATOM 864 O O . THR A 1 106 ? -20.188 11.281 16.562 1 85.31 106 THR A O 1
ATOM 867 N N . HIS A 1 107 ? -18.906 12.5 17.922 1 86.31 107 HIS A N 1
ATOM 868 C CA . HIS A 1 107 ? -18.641 13.477 16.875 1 86.31 107 HIS A CA 1
ATOM 869 C C . HIS A 1 107 ? -17.906 12.844 15.703 1 86.31 107 HIS A C 1
ATOM 871 O O . HIS A 1 107 ? -18.297 13.023 14.547 1 86.31 107 HIS A O 1
ATOM 877 N N . LYS A 1 108 ? -16.906 12.062 16.031 1 89.38 108 LYS A N 1
ATOM 878 C CA . LYS A 1 108 ? -16.125 11.422 14.992 1 89.38 108 LYS A CA 1
ATOM 879 C C . LYS A 1 108 ? -16.953 10.375 14.242 1 89.38 108 LYS A C 1
ATOM 881 O O . LYS A 1 108 ? -16.844 10.242 13.023 1 89.38 108 LYS A O 1
ATOM 886 N N . LEU A 1 109 ? -17.75 9.719 14.977 1 89.88 109 LEU A N 1
ATOM 887 C CA . LEU A 1 109 ? -18.609 8.711 14.375 1 89.88 109 LEU A CA 1
ATOM 888 C C . LEU A 1 109 ? -19.609 9.352 13.414 1 89.88 109 LEU A C 1
ATOM 890 O O . LEU A 1 109 ? -19.797 8.875 12.297 1 89.88 109 LEU A O 1
ATOM 894 N N . CYS A 1 110 ? -20.203 10.414 13.82 1 88.06 110 CYS A N 1
ATOM 895 C CA . CYS A 1 110 ? -21.188 11.117 12.992 1 88.06 110 CYS A CA 1
ATOM 896 C C . CYS A 1 110 ? -20.531 11.695 11.742 1 88.06 110 CYS A C 1
ATOM 898 O O . CYS A 1 110 ? -21.078 11.586 10.648 1 88.06 110 CYS A O 1
ATOM 900 N N . CYS A 1 111 ? -19.391 12.203 11.953 1 88.5 111 CYS A N 1
ATOM 901 C CA . CYS A 1 111 ? -18.672 12.75 10.812 1 88.5 111 CYS A CA 1
ATOM 902 C C . CYS A 1 111 ? -18.312 11.648 9.82 1 88.5 111 CYS A C 1
ATOM 904 O O . CYS A 1 111 ? -18.453 11.82 8.609 1 88.5 111 CYS A O 1
ATOM 906 N N . PHE A 1 112 ? -17.891 10.586 10.414 1 90.5 112 PHE A N 1
ATOM 907 C CA . PHE A 1 112 ? -17.5 9.445 9.602 1 90.5 112 PHE A CA 1
ATOM 908 C C . PHE A 1 112 ? -18.688 8.922 8.797 1 90.5 112 PHE A C 1
ATOM 910 O O . PHE A 1 112 ? -18.578 8.688 7.594 1 90.5 112 PHE A O 1
ATOM 917 N N . MET A 1 113 ? -19.766 8.797 9.406 1 89.62 113 MET A N 1
ATOM 918 C CA . MET A 1 113 ? -20.969 8.305 8.75 1 89.62 113 MET A CA 1
ATOM 919 C C . MET A 1 113 ? -21.469 9.289 7.695 1 89.62 113 MET A C 1
ATOM 921 O O . MET A 1 113 ? -21.938 8.883 6.633 1 89.62 113 MET A O 1
ATOM 925 N N . GLY A 1 114 ? -21.375 10.516 8.023 1 87.81 114 GLY A N 1
ATOM 926 C CA . GLY A 1 114 ? -21.734 11.531 7.047 1 87.81 114 GLY A CA 1
ATOM 927 C C . GLY A 1 114 ? -20.906 11.461 5.777 1 87.81 114 GLY A C 1
ATOM 928 O O . GLY A 1 114 ? -21.453 11.562 4.672 1 87.81 114 GLY A O 1
ATOM 929 N N . GLN A 1 115 ? -19.672 11.227 5.984 1 86.62 115 GLN A N 1
ATOM 930 C CA . GLN A 1 115 ? -18.781 11.078 4.844 1 86.62 115 GLN A CA 1
ATOM 931 C C . GLN A 1 115 ? -19.141 9.844 4.02 1 86.62 115 GLN A C 1
ATOM 933 O O . GLN A 1 115 ? -19.125 9.898 2.787 1 86.62 115 GLN A O 1
ATOM 938 N N . LYS A 1 116 ? -19.422 8.766 4.68 1 88.69 116 LYS A N 1
ATOM 939 C CA . LYS A 1 116 ? -19.703 7.5 4.008 1 88.69 116 LYS A CA 1
ATOM 940 C C . LYS A 1 116 ? -21.016 7.566 3.23 1 88.69 116 LYS A C 1
ATOM 942 O O . LYS A 1 116 ? -21.156 6.934 2.18 1 88.69 116 LYS A O 1
ATOM 947 N N . VAL A 1 117 ? -21.906 8.336 3.734 1 86.94 117 VAL A N 1
ATOM 948 C CA . VAL A 1 117 ? -23.188 8.469 3.047 1 86.94 117 VAL A CA 1
ATOM 949 C C . VAL A 1 117 ? -22.969 9.141 1.691 1 86.94 117 VAL A C 1
ATOM 951 O O . VAL A 1 117 ? -23.578 8.742 0.693 1 86.94 117 VAL A O 1
ATOM 954 N N . VAL A 1 118 ? -22.141 10.07 1.636 1 84.31 118 VAL A N 1
ATOM 955 C CA . VAL A 1 118 ? -21.859 10.781 0.393 1 84.31 118 VAL A CA 1
ATOM 956 C C . VAL A 1 118 ? -21.141 9.852 -0.578 1 84.31 118 VAL A C 1
ATOM 958 O O . VAL A 1 118 ? -21.438 9.836 -1.774 1 84.31 118 VAL A O 1
ATOM 961 N N . ASN A 1 119 ? -20.297 9.016 -0.028 1 85.94 119 ASN A N 1
ATOM 962 C CA . ASN A 1 119 ? -19.5 8.117 -0.857 1 85.94 119 ASN A CA 1
ATOM 963 C C . ASN A 1 119 ? -20.312 6.898 -1.29 1 85.94 119 ASN A C 1
ATOM 965 O O . ASN A 1 119 ? -19.906 6.184 -2.215 1 85.94 119 ASN A O 1
ATOM 969 N N . LEU A 1 120 ? -21.391 6.742 -0.593 1 85.56 120 LEU A N 1
ATOM 970 C CA . LEU A 1 120 ? -22.188 5.539 -0.798 1 85.56 120 LEU A CA 1
ATOM 971 C C . LEU A 1 120 ? -22.703 5.465 -2.232 1 85.56 120 LEU A C 1
ATOM 973 O O . LEU A 1 120 ? -22.719 4.387 -2.832 1 85.56 120 LEU A O 1
ATOM 977 N N . VAL A 1 121 ? -23.062 6.551 -2.738 1 84.31 121 VAL A N 1
ATOM 978 C CA . VAL A 1 121 ? -23.609 6.57 -4.09 1 84.31 121 VAL A CA 1
ATOM 979 C C . VAL A 1 121 ? -22.547 6.133 -5.09 1 84.31 121 VAL A C 1
ATOM 981 O O . VAL A 1 121 ? -22.797 5.262 -5.93 1 84.31 121 VAL A O 1
ATOM 984 N N . VAL A 1 122 ? -21.438 6.727 -5.004 1 85.88 122 VAL A N 1
ATOM 985 C CA . VAL A 1 122 ? -20.344 6.387 -5.91 1 85.88 122 VAL A CA 1
ATOM 986 C C . VAL A 1 122 ? -19.969 4.918 -5.73 1 85.88 122 VAL A C 1
ATOM 988 O O . VAL A 1 122 ? -19.766 4.199 -6.715 1 85.88 122 VAL A O 1
ATOM 991 N N . MET A 1 123 ? -19.969 4.488 -4.531 1 88 123 MET A N 1
ATOM 992 C CA . MET A 1 123 ? -19.609 3.107 -4.234 1 88 123 MET A CA 1
ATOM 993 C C . MET A 1 123 ? -20.641 2.135 -4.793 1 88 123 MET A C 1
ATOM 995 O O . MET A 1 123 ? -20.281 1.09 -5.34 1 88 123 MET A O 1
ATOM 999 N N . MET A 1 124 ? -21.859 2.518 -4.637 1 89.31 124 MET A N 1
ATOM 1000 C CA . MET A 1 124 ? -22.938 1.677 -5.172 1 89.31 124 MET A CA 1
ATOM 1001 C C . MET A 1 124 ? -22.797 1.535 -6.684 1 89.31 124 MET A C 1
ATOM 1003 O O . MET A 1 124 ? -22.953 0.438 -7.227 1 89.31 124 MET A O 1
ATOM 1007 N N . ILE A 1 125 ? -22.469 2.582 -7.324 1 90.88 125 ILE A N 1
ATOM 1008 C CA . ILE A 1 125 ? -22.297 2.562 -8.773 1 90.88 125 ILE A CA 1
ATOM 1009 C C . ILE A 1 125 ? -21.125 1.649 -9.133 1 90.88 125 ILE A C 1
ATOM 1011 O O . ILE A 1 125 ? -21.234 0.821 -10.039 1 90.88 125 ILE A O 1
ATOM 1015 N N . LEU A 1 126 ? -20.062 1.778 -8.414 1 91.25 126 LEU A N 1
ATOM 1016 C CA . LEU A 1 126 ? -18.875 0.975 -8.688 1 91.25 126 LEU A CA 1
ATOM 1017 C C . LEU A 1 126 ? -19.141 -0.502 -8.422 1 91.25 126 LEU A C 1
ATOM 1019 O O . LEU A 1 126 ? -18.719 -1.365 -9.188 1 91.25 126 LEU A O 1
ATOM 1023 N N . PHE A 1 127 ? -19.875 -0.774 -7.387 1 91.5 127 PHE A N 1
ATOM 1024 C CA . PHE A 1 127 ? -20.219 -2.152 -7.059 1 91.5 127 PHE A CA 1
ATOM 1025 C C . PHE A 1 127 ? -21.109 -2.762 -8.141 1 91.5 127 PHE A C 1
ATOM 1027 O O . PHE A 1 127 ? -20.828 -3.861 -8.625 1 91.5 127 PHE A O 1
ATOM 1034 N N . ILE A 1 128 ? -22.094 -2.043 -8.508 1 92 128 ILE A N 1
ATOM 1035 C CA . ILE A 1 128 ? -23.047 -2.529 -9.508 1 92 128 ILE A CA 1
ATOM 1036 C C . ILE A 1 128 ? -22.328 -2.736 -10.836 1 92 128 ILE A C 1
ATOM 1038 O O . ILE A 1 128 ? -22.484 -3.777 -11.477 1 92 128 ILE A O 1
ATOM 1042 N N . THR A 1 129 ? -21.531 -1.755 -11.25 1 93.19 129 THR A N 1
ATOM 1043 C CA . THR A 1 129 ? -20.781 -1.86 -12.5 1 93.19 129 THR A CA 1
ATOM 1044 C C . THR A 1 129 ? -19.844 -3.057 -12.461 1 93.19 129 THR A C 1
ATOM 1046 O O . THR A 1 129 ? -19.734 -3.795 -13.445 1 93.19 129 THR A O 1
ATOM 1049 N N . SER A 1 130 ? -19.172 -3.236 -11.367 1 92.75 130 SER A N 1
ATOM 1050 C CA . SER A 1 130 ? -18.25 -4.359 -11.227 1 92.75 130 SER A CA 1
ATOM 1051 C C . SER A 1 130 ? -18.984 -5.691 -11.344 1 92.75 130 SER A C 1
ATOM 1053 O O . SER A 1 130 ? -18.516 -6.605 -12.023 1 92.75 130 SER A O 1
ATOM 1055 N N . ILE A 1 131 ? -20.141 -5.773 -10.727 1 92 131 ILE A N 1
ATOM 1056 C CA . ILE A 1 131 ? -20.922 -7.008 -10.75 1 92 131 ILE A CA 1
ATOM 1057 C C . ILE A 1 131 ? -21.391 -7.293 -12.164 1 92 131 ILE A C 1
ATOM 1059 O O . ILE A 1 131 ? -21.359 -8.438 -12.625 1 92 131 ILE A O 1
ATOM 1063 N N . LEU A 1 132 ? -21.797 -6.27 -12.859 1 92.88 132 LEU A N 1
ATOM 1064 C CA . LEU A 1 132 ? -22.266 -6.422 -14.234 1 92.88 132 LEU A CA 1
ATOM 1065 C C . LEU A 1 132 ? -21.125 -6.867 -15.148 1 92.88 132 LEU A C 1
ATOM 1067 O O . LEU A 1 132 ? -21.312 -7.77 -15.977 1 92.88 132 LEU A O 1
ATOM 1071 N N . VAL A 1 133 ? -20 -6.305 -14.992 1 93 133 VAL A N 1
ATOM 1072 C CA . VAL A 1 133 ? -18.844 -6.668 -15.805 1 93 133 VAL A CA 1
ATOM 1073 C C . VAL A 1 133 ? -18.453 -8.117 -15.523 1 93 133 VAL A C 1
ATOM 1075 O O . VAL A 1 133 ? -18.156 -8.875 -16.453 1 93 133 VAL A O 1
ATOM 1078 N N . LEU A 1 134 ? -18.484 -8.461 -14.305 1 93.81 134 LEU A N 1
ATOM 1079 C CA . LEU A 1 134 ? -18.125 -9.812 -13.914 1 93.81 134 LEU A CA 1
ATOM 1080 C C . LEU A 1 134 ? -19.141 -10.82 -14.43 1 93.81 134 LEU A C 1
ATOM 1082 O O . LEU A 1 134 ? -18.766 -11.922 -14.852 1 93.81 134 LEU A O 1
ATOM 1086 N N . LYS A 1 135 ? -20.406 -10.445 -14.398 1 92.94 135 LYS A N 1
ATOM 1087 C CA . LYS A 1 135 ? -21.469 -11.312 -14.906 1 92.94 135 LYS A CA 1
ATOM 1088 C C . LYS A 1 135 ? -21.297 -11.562 -16.406 1 92.94 135 LYS A C 1
ATOM 1090 O O . LYS A 1 135 ? -21.312 -12.711 -16.859 1 92.94 135 LYS A O 1
ATOM 1095 N N . PHE A 1 136 ? -21.016 -10.555 -17.141 1 94.5 136 PHE A N 1
ATOM 1096 C CA . PHE A 1 136 ? -20.969 -10.656 -18.594 1 94.5 136 PHE A CA 1
ATOM 1097 C C . PHE A 1 136 ? -19.641 -11.227 -19.062 1 94.5 136 PHE A C 1
ATOM 1099 O O . PHE A 1 136 ? -19.578 -11.914 -20.078 1 94.5 136 PHE A O 1
ATOM 1106 N N . SER A 1 137 ? -18.594 -11.008 -18.312 1 92.62 137 SER A N 1
ATOM 1107 C CA . SER A 1 137 ? -17.266 -11.43 -18.75 1 92.62 137 SER A CA 1
ATOM 1108 C C . SER A 1 137 ? -16.953 -12.836 -18.234 1 92.62 137 SER A C 1
ATOM 1110 O O . SER A 1 137 ? -16.281 -13.609 -18.938 1 92.62 137 SER A O 1
ATOM 1112 N N . LEU A 1 138 ? -17.422 -13.156 -17.047 1 93.88 138 LEU A N 1
ATOM 1113 C CA . LEU A 1 138 ? -16.953 -14.391 -16.422 1 93.88 138 LEU A CA 1
ATOM 1114 C C . LEU A 1 138 ? -18.141 -15.273 -16.016 1 93.88 138 LEU A C 1
ATOM 1116 O O . LEU A 1 138 ? -17.938 -16.375 -15.484 1 93.88 138 LEU A O 1
ATOM 1120 N N . GLY A 1 139 ? -19.359 -14.742 -16.172 1 91.12 139 GLY A N 1
ATOM 1121 C CA . GLY A 1 139 ? -20.531 -15.547 -15.875 1 91.12 139 GLY A CA 1
ATOM 1122 C C . GLY A 1 139 ? -20.859 -15.609 -14.398 1 91.12 139 GLY A C 1
ATOM 1123 O O . GLY A 1 139 ? -21.5 -16.547 -13.938 1 91.12 139 GLY A O 1
ATOM 1124 N N . VAL A 1 140 ? -20.391 -14.609 -13.68 1 90.38 140 VAL A N 1
ATOM 1125 C CA . VAL A 1 140 ? -20.641 -14.57 -12.242 1 90.38 140 VAL A CA 1
ATOM 1126 C C . VAL A 1 140 ? -22.109 -14.273 -11.984 1 90.38 140 VAL A C 1
ATOM 1128 O O . VAL A 1 140 ? -22.688 -13.359 -12.586 1 90.38 140 VAL A O 1
ATOM 1131 N N . VAL A 1 141 ? -22.75 -15.086 -11.164 1 87.62 141 VAL A N 1
ATOM 1132 C CA . VAL A 1 141 ? -24.141 -14.883 -10.789 1 87.62 141 VAL A CA 1
ATOM 1133 C C . VAL A 1 141 ? -24.266 -14.773 -9.266 1 87.62 141 VAL A C 1
ATOM 1135 O O . VAL A 1 141 ? -23.781 -15.648 -8.539 1 87.62 141 VAL A O 1
ATOM 1138 N N . LEU A 1 142 ? -24.844 -13.711 -8.859 1 91.81 142 LEU A N 1
ATOM 1139 C CA . LEU A 1 142 ? -25.016 -13.484 -7.434 1 91.81 142 LEU A CA 1
ATOM 1140 C C . LEU A 1 142 ? -26.422 -13.852 -6.988 1 91.81 142 LEU A C 1
ATOM 1142 O O . LEU A 1 142 ? -27.391 -13.602 -7.711 1 91.81 142 LEU A O 1
ATOM 1146 N N . THR A 1 143 ? -26.562 -14.484 -5.883 1 91.62 143 THR A N 1
ATOM 1147 C CA . THR A 1 143 ? -27.859 -14.812 -5.32 1 91.62 143 THR A CA 1
ATOM 1148 C C . THR A 1 143 ? -28.391 -13.672 -4.461 1 91.62 143 THR A C 1
ATOM 1150 O O . THR A 1 143 ? -27.609 -12.859 -3.953 1 91.62 143 THR A O 1
ATOM 1153 N N . GLY A 1 144 ? -29.641 -13.555 -4.344 1 92.56 144 GLY A N 1
ATOM 1154 C CA . GLY A 1 144 ? -30.266 -12.555 -3.494 1 92.56 144 GLY A CA 1
ATOM 1155 C C . GLY A 1 144 ? -29.828 -12.641 -2.045 1 92.56 144 GLY A C 1
ATOM 1156 O O . GLY A 1 144 ? -29.594 -11.625 -1.396 1 92.56 144 GLY A O 1
ATOM 1157 N N . GLN A 1 145 ? -29.719 -13.891 -1.591 1 93.31 145 GLN A N 1
ATOM 1158 C CA . GLN A 1 145 ? -29.266 -14.109 -0.219 1 93.31 145 GLN A CA 1
ATOM 1159 C C . GLN A 1 145 ? -27.859 -13.562 -0.008 1 93.31 145 GLN A C 1
ATOM 1161 O O . GLN A 1 145 ? -27.578 -12.922 1.007 1 93.31 145 GLN A O 1
ATOM 1166 N N . ALA A 1 146 ? -27.016 -13.828 -0.965 1 94.94 146 ALA A N 1
ATOM 1167 C CA . ALA A 1 146 ? -25.641 -13.352 -0.873 1 94.94 146 ALA A CA 1
ATOM 1168 C C . ALA A 1 146 ? -25.578 -11.828 -0.877 1 94.94 146 ALA A C 1
ATOM 1170 O O . ALA A 1 146 ? -24.828 -11.227 -0.103 1 94.94 146 ALA A O 1
ATOM 1171 N N . MET A 1 147 ? -26.391 -11.211 -1.675 1 95.25 147 MET A N 1
ATOM 1172 C CA . MET A 1 147 ? -26.391 -9.758 -1.78 1 95.25 147 MET A CA 1
ATOM 1173 C C . MET A 1 147 ? -26.922 -9.117 -0.496 1 95.25 147 MET A C 1
ATOM 1175 O O . MET A 1 147 ? -26.359 -8.125 -0.022 1 95.25 147 MET A O 1
ATOM 1179 N N . ALA A 1 148 ? -27.922 -9.695 0.035 1 95.81 148 ALA A N 1
ATOM 1180 C CA . ALA A 1 148 ? -28.484 -9.172 1.276 1 95.81 148 ALA A CA 1
ATOM 1181 C C . ALA A 1 148 ? -27.5 -9.336 2.438 1 95.81 148 ALA A C 1
ATOM 1183 O O . ALA A 1 148 ? -27.281 -8.391 3.199 1 95.81 148 ALA A O 1
ATOM 1184 N N . ALA A 1 149 ? -27 -10.547 2.555 1 96.94 149 ALA A N 1
ATOM 1185 C CA . ALA A 1 149 ? -26.047 -10.812 3.625 1 96.94 149 ALA A CA 1
ATOM 1186 C C . ALA A 1 149 ? -24.812 -9.938 3.486 1 96.94 149 ALA A C 1
ATOM 1188 O O . ALA A 1 149 ? -24.25 -9.484 4.488 1 96.94 149 ALA A O 1
ATOM 1189 N N . PHE A 1 150 ? -24.406 -9.742 2.232 1 97.25 150 PHE A N 1
ATOM 1190 C CA . PHE A 1 150 ? -23.266 -8.867 1.958 1 97.25 150 PHE A CA 1
ATOM 1191 C C . PHE A 1 150 ? -23.531 -7.449 2.438 1 97.25 150 PHE A C 1
ATOM 1193 O O . PHE A 1 150 ? -22.688 -6.828 3.074 1 97.25 150 PHE A O 1
ATOM 1200 N N . THR A 1 151 ? -24.688 -6.91 2.156 1 96.06 151 THR A N 1
ATOM 1201 C CA . THR A 1 151 ? -25.047 -5.547 2.531 1 96.06 151 THR A CA 1
ATOM 1202 C C . THR A 1 151 ? -25.016 -5.379 4.047 1 96.06 151 THR A C 1
ATOM 1204 O O . THR A 1 151 ? -24.438 -4.418 4.562 1 96.06 151 THR A O 1
ATOM 1207 N N . ILE A 1 152 ? -25.594 -6.332 4.746 1 97.25 152 ILE A N 1
ATOM 1208 C CA . ILE A 1 152 ? -25.609 -6.289 6.203 1 97.25 152 ILE A CA 1
ATOM 1209 C C . ILE A 1 152 ? -24.188 -6.371 6.738 1 97.25 152 ILE A C 1
ATOM 1211 O O . ILE A 1 152 ? -23.781 -5.574 7.594 1 97.25 152 ILE A O 1
ATOM 1215 N N . SER A 1 153 ? -23.438 -7.32 6.191 1 97.88 153 SER A N 1
ATOM 1216 C CA . SER A 1 153 ? -22.062 -7.512 6.637 1 97.88 153 SER A CA 1
ATOM 1217 C C . SER A 1 153 ? -21.219 -6.27 6.359 1 97.88 153 SER A C 1
ATOM 1219 O O . SER A 1 153 ? -20.328 -5.93 7.141 1 97.88 153 SER A O 1
ATOM 1221 N N . LEU A 1 154 ? -21.5 -5.621 5.27 1 96.31 154 LEU A N 1
ATOM 1222 C CA . LEU A 1 154 ? -20.75 -4.422 4.895 1 96.31 154 LEU A CA 1
ATOM 1223 C C . LEU A 1 154 ? -21 -3.295 5.891 1 96.31 154 LEU A C 1
ATOM 1225 O O . LEU A 1 154 ? -20.062 -2.586 6.277 1 96.31 154 LEU A O 1
ATOM 1229 N N . ILE A 1 155 ? -22.203 -3.117 6.281 1 95.62 155 ILE A N 1
ATOM 1230 C CA . ILE A 1 155 ? -22.547 -2.1 7.266 1 95.62 155 ILE A CA 1
ATOM 1231 C C . ILE A 1 155 ? -21.828 -2.395 8.586 1 95.62 155 ILE A C 1
ATOM 1233 O O . ILE A 1 155 ? -21.25 -1.498 9.195 1 95.62 155 ILE A O 1
ATOM 1237 N N . LEU A 1 156 ? -21.875 -3.643 8.977 1 97.5 156 LEU A N 1
ATOM 1238 C CA . LEU A 1 156 ? -21.188 -4.043 10.195 1 97.5 156 LEU A CA 1
ATOM 1239 C C . LEU A 1 156 ? -19.672 -3.863 10.055 1 97.5 156 LEU A C 1
ATOM 1241 O O . LEU A 1 156 ? -19 -3.504 11.023 1 97.5 156 LEU A O 1
ATOM 1245 N N . SER A 1 157 ? -19.141 -4.105 8.836 1 97.69 157 SER A N 1
ATOM 1246 C CA . SER A 1 157 ? -17.719 -3.914 8.562 1 97.69 157 SER A CA 1
ATOM 1247 C C . SER A 1 157 ? -17.312 -2.453 8.727 1 97.69 157 SER A C 1
ATOM 1249 O O . SER A 1 157 ? -16.219 -2.16 9.234 1 97.69 157 SER A O 1
ATOM 1251 N N . LEU A 1 158 ? -18.203 -1.57 8.328 1 95.88 158 LEU A N 1
ATOM 1252 C CA . LEU A 1 158 ? -17.953 -0.142 8.484 1 95.88 158 LEU A CA 1
ATOM 1253 C C . LEU A 1 158 ? -17.812 0.229 9.961 1 95.88 158 LEU A C 1
ATOM 1255 O O . LEU A 1 158 ? -16.875 0.93 10.344 1 95.88 158 LEU A O 1
ATOM 1259 N N . CYS A 1 159 ? -18.719 -0.269 10.688 1 96.44 159 CYS A N 1
ATOM 1260 C CA . CYS A 1 159 ? -18.703 -0.006 12.117 1 96.44 159 CYS A CA 1
ATOM 1261 C C . CYS A 1 159 ? -17.453 -0.598 12.773 1 96.44 159 CYS A C 1
ATOM 1263 O O . CYS A 1 159 ? -16.781 0.074 13.547 1 96.44 159 CYS A O 1
ATOM 1265 N N . LEU A 1 160 ? -17.219 -1.792 12.43 1 97.44 160 LEU A N 1
ATOM 1266 C CA . LEU A 1 160 ? -16.094 -2.51 13.016 1 97.44 160 LEU A CA 1
ATOM 1267 C C . LEU A 1 160 ? -14.773 -1.83 12.672 1 97.44 160 LEU A C 1
ATOM 1269 O O . LEU A 1 160 ? -13.93 -1.615 13.547 1 97.44 160 LEU A O 1
ATOM 1273 N N . ASN A 1 161 ? -14.586 -1.503 11.398 1 96.94 161 ASN A N 1
ATOM 1274 C CA . ASN A 1 161 ? -13.344 -0.864 10.977 1 96.94 161 ASN A CA 1
ATOM 1275 C C . ASN A 1 161 ? -13.156 0.499 11.641 1 96.94 161 ASN A C 1
ATOM 1277 O O . ASN A 1 161 ? -12.047 0.874 12 1 96.94 161 ASN A O 1
ATOM 1281 N N . PHE A 1 162 ? -14.219 1.258 11.789 1 96.31 162 PHE A N 1
ATOM 1282 C CA . PHE A 1 162 ? -14.172 2.525 12.508 1 96.31 162 PHE A CA 1
ATOM 1283 C C . PHE A 1 162 ? -13.648 2.326 13.93 1 96.31 162 PHE A C 1
ATOM 1285 O O . PHE A 1 162 ? -12.758 3.047 14.375 1 96.31 162 PHE A O 1
ATOM 1292 N N . LEU A 1 163 ? -14.219 1.36 14.562 1 96.75 163 LEU A N 1
ATOM 1293 C CA . LEU A 1 163 ? -13.867 1.115 15.953 1 96.75 163 LEU A CA 1
ATOM 1294 C C . LEU A 1 163 ? -12.414 0.668 16.078 1 96.75 163 LEU A C 1
ATOM 1296 O O . LEU A 1 163 ? -11.719 1.075 17.016 1 96.75 163 LEU A O 1
ATOM 1300 N N . ILE A 1 164 ? -12 -0.188 15.172 1 96.56 164 ILE A N 1
ATOM 1301 C CA . ILE A 1 164 ? -10.617 -0.664 15.18 1 96.56 164 ILE A CA 1
ATOM 1302 C C . ILE A 1 164 ? -9.664 0.521 15.055 1 96.56 164 ILE A C 1
ATOM 1304 O O . ILE A 1 164 ? -8.758 0.68 15.875 1 96.56 164 ILE A O 1
ATOM 1308 N N . PHE A 1 165 ? -9.906 1.376 14.148 1 95.06 165 PHE A N 1
ATOM 1309 C CA . PHE A 1 165 ? -8.977 2.473 13.906 1 95.06 165 PHE A CA 1
ATOM 1310 C C . PHE A 1 165 ? -9.133 3.561 14.961 1 95.06 165 PHE A C 1
ATOM 1312 O O . PHE A 1 165 ? -8.18 4.281 15.266 1 95.06 165 PHE A O 1
ATOM 1319 N N . PHE A 1 166 ? -10.312 3.723 15.508 1 95.12 166 PHE A N 1
ATOM 1320 C CA . PHE A 1 166 ? -10.453 4.617 16.656 1 95.12 166 PHE A CA 1
ATOM 1321 C C . PHE A 1 166 ? -9.609 4.133 17.828 1 95.12 166 PHE A C 1
ATOM 1323 O O . PHE A 1 166 ? -8.93 4.926 18.484 1 95.12 166 PHE A O 1
ATOM 1330 N N . CYS A 1 167 ? -9.695 2.863 18 1 94.56 167 CYS A N 1
ATOM 1331 C CA . CYS A 1 167 ? -8.891 2.258 19.047 1 94.56 167 CYS A CA 1
ATOM 1332 C C . CYS A 1 167 ? -7.406 2.486 18.797 1 94.56 167 CYS A C 1
ATOM 1334 O O . CYS A 1 167 ? -6.668 2.875 19.703 1 94.56 167 CYS A O 1
ATOM 1336 N N . VAL A 1 168 ? -6.973 2.303 17.609 1 92.19 168 VAL A N 1
ATOM 1337 C CA . VAL A 1 168 ? -5.578 2.52 17.234 1 92.19 168 VAL A CA 1
ATOM 1338 C C . VAL A 1 168 ? -5.203 3.982 17.469 1 92.19 168 VAL A C 1
ATOM 1340 O O . VAL A 1 168 ? -4.094 4.281 17.922 1 92.19 168 VAL A O 1
ATOM 1343 N N . SER A 1 169 ? -6.094 4.84 17.172 1 92.5 169 SER A N 1
ATOM 1344 C CA . SER A 1 169 ? -5.836 6.273 17.297 1 92.5 169 SER A CA 1
ATOM 1345 C C . SER A 1 169 ? -5.602 6.668 18.75 1 92.5 169 SER A C 1
ATOM 1347 O O . SER A 1 169 ? -4.965 7.684 19.031 1 92.5 169 SER A O 1
ATOM 1349 N N . THR A 1 170 ? -6.141 5.895 19.656 1 91.44 170 THR A N 1
ATOM 1350 C CA . THR A 1 170 ? -5.949 6.215 21.062 1 91.44 170 THR A CA 1
ATOM 1351 C C . THR A 1 170 ? -4.48 6.074 21.453 1 91.44 170 THR A C 1
ATOM 1353 O O . THR A 1 170 ? -4.051 6.613 22.469 1 91.44 170 THR A O 1
ATOM 1356 N N . LEU A 1 171 ? -3.699 5.371 20.688 1 88.56 171 LEU A N 1
ATOM 1357 C CA . LEU A 1 171 ? -2.27 5.234 20.953 1 88.56 171 LEU A CA 1
ATOM 1358 C C . LEU A 1 171 ? -1.576 6.59 20.906 1 88.56 171 LEU A C 1
ATOM 1360 O O . LEU A 1 171 ? -0.478 6.75 21.438 1 88.56 171 LEU A O 1
ATOM 1364 N N . CYS A 1 172 ? -2.232 7.504 20.297 1 88.38 172 CYS A N 1
ATOM 1365 C CA . CYS A 1 172 ? -1.671 8.844 20.156 1 88.38 172 CYS A CA 1
ATOM 1366 C C . CYS A 1 172 ? -1.514 9.516 21.5 1 88.38 172 CYS A C 1
ATOM 1368 O O . CYS A 1 172 ? -0.736 10.461 21.656 1 88.38 172 CYS A O 1
ATOM 1370 N N . PHE A 1 173 ? -2.211 9.07 22.516 1 89 173 PHE A N 1
ATOM 1371 C CA . PHE A 1 173 ? -2.09 9.633 23.859 1 89 173 PHE A CA 1
ATOM 1372 C C . PHE A 1 173 ? -0.719 9.328 24.453 1 89 173 PHE A C 1
ATOM 1374 O O . PHE A 1 173 ? -0.227 10.078 25.297 1 89 173 PHE A O 1
ATOM 1381 N N . TRP A 1 174 ? -0.113 8.266 23.953 1 88 174 TRP A N 1
ATOM 1382 C CA . TRP A 1 174 ? 1.122 7.809 24.578 1 88 174 TRP A CA 1
ATOM 1383 C C . TRP A 1 174 ? 2.309 7.984 23.641 1 88 174 TRP A C 1
ATOM 1385 O O . TRP A 1 174 ? 3.461 8.008 24.078 1 88 174 TRP A O 1
ATOM 1395 N N . LEU A 1 175 ? 2.051 8.07 22.328 1 80.12 175 LEU A N 1
ATOM 1396 C CA . LEU A 1 175 ? 3.135 8.117 21.359 1 80.12 175 LEU A CA 1
ATOM 1397 C C . LEU A 1 175 ? 3.209 9.492 20.688 1 80.12 175 LEU A C 1
ATOM 1399 O O . LEU A 1 175 ? 2.186 10.047 20.281 1 80.12 175 LEU A O 1
ATOM 1403 N N . ASN A 1 176 ? 4.379 10.047 20.578 1 71.38 176 ASN A N 1
ATOM 1404 C CA . ASN A 1 176 ? 4.57 11.391 20.047 1 71.38 176 ASN A CA 1
ATOM 1405 C C . ASN A 1 176 ? 4.609 11.383 18.516 1 71.38 176 ASN A C 1
ATOM 1407 O O . ASN A 1 176 ? 4.02 12.25 17.875 1 71.38 176 ASN A O 1
ATOM 1411 N N . GLU A 1 177 ? 5.441 10.516 17.922 1 66.12 177 GLU A N 1
ATOM 1412 C CA . GLU A 1 177 ? 5.543 10.445 16.469 1 66.12 177 GLU A CA 1
ATOM 1413 C C . GLU A 1 177 ? 4.828 9.211 15.922 1 66.12 177 GLU A C 1
ATOM 1415 O O . GLU A 1 177 ? 5.379 8.102 15.953 1 66.12 177 GLU A O 1
ATOM 1420 N N . ILE A 1 178 ? 3.533 9.484 15.484 1 65.25 178 ILE A N 1
ATOM 1421 C CA . ILE A 1 178 ? 2.73 8.289 15.266 1 65.25 178 ILE A CA 1
ATOM 1422 C C . ILE A 1 178 ? 2.424 8.141 13.773 1 65.25 178 ILE A C 1
ATOM 1424 O O . ILE A 1 178 ? 1.898 7.113 13.344 1 65.25 178 ILE A O 1
ATOM 1428 N N . GLY A 1 179 ? 2.918 9.094 12.914 1 67.19 179 GLY A N 1
ATOM 1429 C CA . GLY A 1 179 ? 2.57 9.008 11.5 1 67.19 179 GLY A CA 1
ATOM 1430 C C . GLY A 1 179 ? 2.973 7.688 10.867 1 67.19 179 GLY A C 1
ATOM 1431 O O . GLY A 1 179 ? 2.135 6.984 10.297 1 67.19 179 GLY A O 1
ATOM 1432 N N . PHE A 1 180 ? 4.129 7.27 11.086 1 65.81 180 PHE A N 1
ATOM 1433 C CA . PHE A 1 180 ? 4.648 6.055 10.469 1 65.81 180 PHE A CA 1
ATOM 1434 C C . PHE A 1 180 ? 4.031 4.82 11.109 1 65.81 180 PHE A C 1
ATOM 1436 O O . PHE A 1 180 ? 3.867 3.787 10.453 1 65.81 180 PHE A O 1
ATOM 1443 N N . ILE A 1 181 ? 3.549 5.055 12.359 1 73.94 181 ILE A N 1
ATOM 1444 C CA . ILE A 1 181 ? 2.936 3.936 13.07 1 73.94 181 ILE A CA 1
ATOM 1445 C C . ILE A 1 181 ? 1.567 3.629 12.469 1 73.94 181 ILE A C 1
ATOM 1447 O O . ILE A 1 181 ? 1.22 2.465 12.266 1 73.94 181 ILE A O 1
ATOM 1451 N N . PHE A 1 182 ? 0.885 4.652 12.117 1 80.19 182 PHE A N 1
ATOM 1452 C CA . PHE A 1 182 ? -0.431 4.461 11.516 1 80.19 182 PHE A CA 1
ATOM 1453 C C . PHE A 1 182 ? -0.32 3.719 10.188 1 80.19 182 PHE A C 1
ATOM 1455 O O . PHE A 1 182 ? -1.127 2.834 9.898 1 80.19 182 PHE A O 1
ATOM 1462 N N . GLU A 1 183 ? 0.669 4.062 9.508 1 75.38 183 GLU A N 1
ATOM 1463 C CA . GLU A 1 183 ? 0.854 3.418 8.211 1 75.38 183 GLU A CA 1
ATOM 1464 C C . GLU A 1 183 ? 1.207 1.941 8.375 1 75.38 183 GLU A C 1
ATOM 1466 O O . GLU A 1 183 ? 0.685 1.09 7.648 1 75.38 183 GLU A O 1
ATOM 1471 N N . ALA A 1 184 ? 2.084 1.716 9.305 1 78.19 184 ALA A N 1
ATOM 1472 C CA . ALA A 1 184 ? 2.473 0.333 9.57 1 78.19 184 ALA A CA 1
ATOM 1473 C C . ALA A 1 184 ? 1.279 -0.495 10.039 1 78.19 184 ALA A C 1
ATOM 1475 O O . ALA A 1 184 ? 1.059 -1.606 9.547 1 78.19 184 ALA A O 1
ATOM 1476 N N . VAL A 1 185 ? 0.503 0.103 10.898 1 85.31 185 VAL A N 1
ATOM 1477 C CA . VAL A 1 185 ? -0.664 -0.584 11.438 1 85.31 185 VAL A CA 1
ATOM 1478 C C . VAL A 1 185 ? -1.697 -0.799 10.336 1 85.31 185 VAL A C 1
ATOM 1480 O O . VAL A 1 185 ? -2.318 -1.862 10.258 1 85.31 185 VAL A O 1
ATOM 1483 N N . ARG A 1 186 ? -1.848 0.121 9.484 1 87.88 186 ARG A N 1
ATOM 1484 C CA . ARG A 1 186 ? -2.797 0.023 8.383 1 87.88 186 ARG A CA 1
ATOM 1485 C C . ARG A 1 186 ? -2.438 -1.129 7.453 1 87.88 186 ARG A C 1
ATOM 1487 O O . ARG A 1 186 ? -3.309 -1.897 7.039 1 87.88 186 ARG A O 1
ATOM 1494 N N . ILE A 1 187 ? -1.19 -1.267 7.172 1 83.38 187 ILE A N 1
ATOM 1495 C CA . ILE A 1 187 ? -0.736 -2.322 6.273 1 83.38 187 ILE A CA 1
ATOM 1496 C C . ILE A 1 187 ? -1.009 -3.688 6.902 1 83.38 187 ILE A C 1
ATOM 1498 O O . ILE A 1 187 ? -1.463 -4.609 6.223 1 83.38 187 ILE A O 1
ATOM 1502 N N . ILE A 1 188 ? -0.736 -3.732 8.164 1 86.62 188 ILE A N 1
ATOM 1503 C CA . ILE A 1 188 ? -0.962 -4.98 8.883 1 86.62 188 ILE A CA 1
ATOM 1504 C C . ILE A 1 188 ? -2.451 -5.32 8.875 1 86.62 188 ILE A C 1
ATOM 1506 O O . ILE A 1 188 ? -2.836 -6.441 8.531 1 86.62 188 ILE A O 1
ATOM 1510 N N . ILE A 1 189 ? -3.275 -4.363 9.133 1 91 189 ILE A N 1
ATOM 1511 C CA . ILE A 1 189 ? -4.715 -4.582 9.242 1 91 189 ILE A CA 1
ATOM 1512 C C . ILE A 1 189 ? -5.285 -4.934 7.871 1 91 189 ILE A C 1
ATOM 1514 O O . ILE A 1 189 ? -6.055 -5.891 7.738 1 91 189 ILE A O 1
ATOM 1518 N N . ILE A 1 190 ? -4.848 -4.242 6.891 1 90 190 ILE A N 1
ATOM 1519 C CA . ILE A 1 190 ? -5.383 -4.504 5.562 1 90 190 ILE A CA 1
ATOM 1520 C C . ILE A 1 190 ? -4.969 -5.898 5.102 1 90 190 ILE A C 1
ATOM 1522 O O . ILE A 1 190 ? -5.734 -6.59 4.426 1 90 190 ILE A O 1
ATOM 1526 N N . THR A 1 191 ? -3.824 -6.297 5.492 1 88.12 191 THR A N 1
ATOM 1527 C CA . THR A 1 191 ? -3.332 -7.629 5.156 1 88.12 191 THR A CA 1
ATOM 1528 C C . THR A 1 191 ? -4.137 -8.703 5.887 1 88.12 191 THR A C 1
ATOM 1530 O O . THR A 1 191 ? -4.602 -9.664 5.27 1 88.12 191 THR A O 1
ATOM 1533 N N . LEU A 1 192 ? -4.359 -8.461 7.098 1 92.94 192 LEU A N 1
ATOM 1534 C CA . LEU A 1 192 ? -5.051 -9.453 7.918 1 92.94 192 LEU A CA 1
ATOM 1535 C C . LEU A 1 192 ? -6.547 -9.445 7.629 1 92.94 192 LEU A C 1
ATOM 1537 O O . LEU A 1 192 ? -7.258 -10.383 8 1 92.94 192 LEU A O 1
ATOM 1541 N N . SER A 1 193 ? -7.031 -8.422 6.977 1 96.12 193 SER A N 1
ATOM 1542 C CA . SER A 1 193 ? -8.445 -8.312 6.645 1 96.12 193 SER A CA 1
ATOM 1543 C C . SER A 1 193 ? -8.766 -9.016 5.332 1 96.12 193 SER A C 1
ATOM 1545 O O . SER A 1 193 ? -9.938 -9.242 5.012 1 96.12 193 SER A O 1
ATOM 1547 N N . GLY A 1 194 ? -7.68 -9.375 4.562 1 93.56 194 GLY A N 1
ATOM 1548 C CA . GLY A 1 194 ? -7.875 -9.938 3.236 1 93.56 194 GLY A CA 1
ATOM 1549 C C . GLY A 1 194 ? -8.008 -8.891 2.15 1 93.56 194 GLY A C 1
ATOM 1550 O O . GLY A 1 194 ? -8.547 -9.164 1.079 1 93.56 194 GLY A O 1
ATOM 1551 N N . GLY A 1 195 ? -7.559 -7.742 2.471 1 92.12 195 GLY A N 1
ATOM 1552 C CA . GLY A 1 195 ? -7.684 -6.641 1.532 1 92.12 195 GLY A CA 1
ATOM 1553 C C . GLY A 1 195 ? -6.672 -6.699 0.404 1 92.12 195 GLY A C 1
ATOM 1554 O O . GLY A 1 195 ? -6.859 -6.074 -0.642 1 92.12 195 GLY A O 1
ATOM 1555 N N . ILE A 1 196 ? -5.617 -7.418 0.602 1 85.69 196 ILE A N 1
ATOM 1556 C CA . ILE A 1 196 ? -4.598 -7.547 -0.431 1 85.69 196 ILE A CA 1
ATOM 1557 C C . ILE A 1 196 ? -4.84 -8.812 -1.244 1 85.69 196 ILE A C 1
ATOM 1559 O O . ILE A 1 196 ? -4.996 -8.758 -2.465 1 85.69 196 ILE A O 1
ATOM 1563 N N . PHE A 1 197 ? -4.957 -9.945 -0.596 1 88.62 197 PHE A N 1
ATOM 1564 C CA . PHE A 1 197 ? -5.281 -11.25 -1.153 1 88.62 197 PHE A CA 1
ATOM 1565 C C . PHE A 1 197 ? -6.277 -11.984 -0.266 1 88.62 197 PHE A C 1
ATOM 1567 O O . PHE A 1 197 ? -6.387 -11.695 0.927 1 88.62 197 PHE A O 1
ATOM 1574 N N . PRO A 1 198 ? -7.008 -12.883 -0.918 1 92.25 198 PRO A N 1
ATOM 1575 C CA . PRO A 1 198 ? -7.824 -13.719 -0.033 1 92.25 198 PRO A CA 1
ATOM 1576 C C . PRO A 1 198 ? -7 -14.422 1.041 1 92.25 198 PRO A C 1
ATOM 1578 O O . PRO A 1 198 ? -5.887 -14.883 0.767 1 92.25 198 PRO A O 1
ATOM 1581 N N . LEU A 1 199 ? -7.547 -14.523 2.209 1 93.62 199 LEU A N 1
ATOM 1582 C CA . LEU A 1 199 ? -6.793 -15.039 3.346 1 93.62 199 LEU A CA 1
ATOM 1583 C C . LEU A 1 199 ? -6.484 -16.516 3.164 1 93.62 199 LEU A C 1
ATOM 1585 O O . LEU A 1 199 ? -5.559 -17.047 3.785 1 93.62 199 LEU A O 1
ATOM 1589 N N . SER A 1 200 ? -7.207 -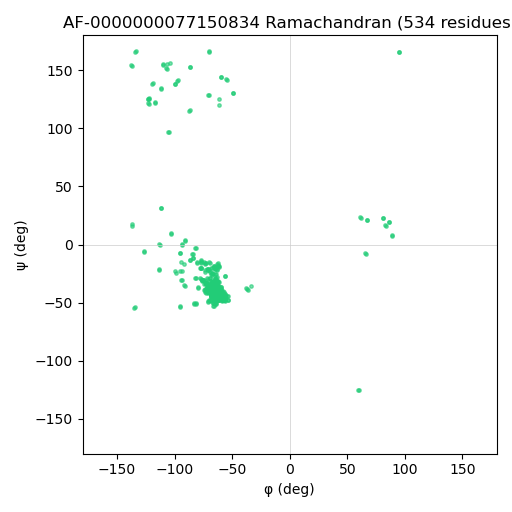17.188 2.332 1 91.75 200 SER A N 1
ATOM 1590 C CA . SER A 1 200 ? -7.016 -18.609 2.094 1 91.75 200 SER A CA 1
ATOM 1591 C C . SER A 1 200 ? -5.629 -18.891 1.525 1 91.75 200 SER A C 1
ATOM 1593 O O . SER A 1 200 ? -5.156 -20.031 1.56 1 91.75 200 SER A O 1
ATOM 1595 N N . ILE A 1 201 ? -4.953 -17.906 0.987 1 86.06 201 ILE A N 1
ATOM 1596 C CA . ILE A 1 201 ? -3.635 -18.094 0.387 1 86.06 201 ILE A CA 1
ATOM 1597 C C . ILE A 1 201 ? -2.629 -18.5 1.463 1 86.06 201 ILE A C 1
ATOM 1599 O O . ILE A 1 201 ? -1.573 -19.062 1.157 1 86.06 201 ILE A O 1
ATOM 1603 N N . PHE A 1 202 ? -2.959 -18.203 2.717 1 88.25 202 PHE A N 1
ATOM 1604 C CA . PHE A 1 202 ? -2.025 -18.438 3.811 1 88.25 202 PHE A CA 1
ATOM 1605 C C . PHE A 1 202 ? -2.102 -19.891 4.285 1 88.25 202 PHE A C 1
ATOM 1607 O O . PHE A 1 202 ? -1.263 -20.328 5.07 1 88.25 202 PHE A O 1
ATOM 1614 N N . GLY A 1 203 ? -3.092 -20.625 3.854 1 87.62 203 GLY A N 1
ATOM 1615 C CA . GLY A 1 203 ? -3.254 -22 4.281 1 87.62 203 GLY A CA 1
ATOM 1616 C C . GLY A 1 203 ? -4.199 -22.156 5.461 1 87.62 203 GLY A C 1
ATOM 1617 O O . GLY A 1 203 ? -4.492 -21.188 6.156 1 87.62 203 GLY A O 1
ATOM 1618 N N . ALA A 1 204 ? -4.59 -23.312 5.695 1 88.56 204 ALA A N 1
ATOM 1619 C CA . ALA A 1 204 ? -5.648 -23.609 6.664 1 88.56 204 ALA A CA 1
ATOM 162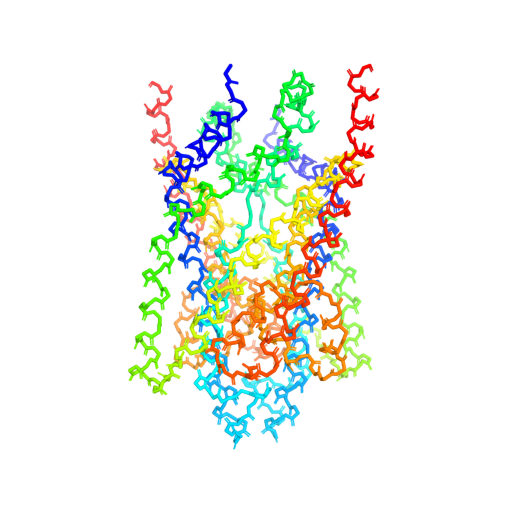0 C C . ALA A 1 204 ? -5.199 -23.266 8.078 1 88.56 204 ALA A C 1
ATOM 1622 O O . ALA A 1 204 ? -5.988 -22.75 8.883 1 88.56 204 ALA A O 1
ATOM 1623 N N . LYS A 1 205 ? -3.971 -23.531 8.422 1 90.06 205 LYS A N 1
ATOM 1624 C CA . LYS A 1 205 ? -3.465 -23.281 9.766 1 90.06 205 LYS A CA 1
ATOM 1625 C C . LYS A 1 205 ? -3.492 -21.797 10.102 1 90.06 205 LYS A C 1
ATOM 1627 O O . LYS A 1 205 ? -3.98 -21.406 11.164 1 90.06 205 LYS A O 1
ATOM 1632 N N . VAL A 1 206 ? -3.066 -20.984 9.219 1 89.31 206 VAL A N 1
ATOM 1633 C CA . VAL A 1 206 ? -3.014 -19.547 9.438 1 89.31 206 VAL A CA 1
ATOM 1634 C C . VAL A 1 206 ? -4.43 -18.969 9.43 1 89.31 206 VAL A C 1
ATOM 1636 O O . VAL A 1 206 ? -4.754 -18.109 10.242 1 89.31 206 VAL A O 1
ATOM 1639 N N . VAL A 1 207 ? -5.246 -19.484 8.602 1 91.88 207 VAL A N 1
ATOM 1640 C CA . VAL A 1 207 ? -6.617 -19 8.492 1 91.88 207 VAL A CA 1
ATOM 1641 C C . VAL A 1 207 ? -7.367 -19.266 9.797 1 91.88 207 VAL A C 1
ATOM 1643 O O . VAL A 1 207 ? -8.188 -18.438 10.219 1 91.88 207 VAL A O 1
ATOM 1646 N N . SER A 1 208 ? -7.07 -20.359 10.438 1 93.06 208 SER A N 1
ATOM 1647 C CA . SER A 1 208 ? -7.723 -20.688 11.703 1 93.06 208 SER A CA 1
ATOM 1648 C C . SER A 1 208 ? -7.391 -19.656 12.773 1 93.06 208 SER A C 1
ATOM 1650 O O . SER A 1 208 ? -8.234 -19.328 13.609 1 93.06 208 SER A O 1
ATOM 1652 N N . ILE A 1 209 ? -6.246 -19.141 12.742 1 93.06 209 ILE A N 1
ATOM 1653 C CA . ILE A 1 209 ? -5.836 -18.078 13.664 1 93.06 209 ILE A CA 1
ATOM 1654 C C . ILE A 1 209 ? -6.52 -16.766 13.297 1 93.06 209 ILE A C 1
ATOM 1656 O O . ILE A 1 209 ? -7.008 -16.047 14.172 1 93.06 209 ILE A O 1
ATOM 1660 N N . LEU A 1 210 ? -6.574 -16.531 12.023 1 92.25 210 LEU A N 1
ATOM 1661 C CA . LEU A 1 210 ? -7.168 -15.297 11.531 1 92.25 210 LEU A CA 1
ATOM 1662 C C . LEU A 1 210 ? -8.664 -15.258 11.812 1 92.25 210 LEU A C 1
ATOM 1664 O O . LEU A 1 210 ? -9.242 -14.188 12 1 92.25 210 LEU A O 1
ATOM 1668 N N . ASP A 1 211 ? -9.289 -16.391 11.938 1 92.94 211 ASP A N 1
ATOM 1669 C CA . ASP A 1 211 ? -10.711 -16.5 12.25 1 92.94 211 ASP A CA 1
ATOM 1670 C C . ASP A 1 211 ? -11.016 -15.914 13.625 1 92.94 211 ASP A C 1
ATOM 1672 O O . ASP A 1 211 ? -12.141 -15.477 13.891 1 92.94 211 ASP A O 1
ATOM 1676 N N . LEU A 1 212 ? -10 -15.867 14.391 1 92.69 212 LEU A N 1
ATOM 1677 C CA . LEU A 1 212 ? -10.18 -15.414 15.766 1 92.69 212 LEU A CA 1
ATOM 1678 C C . LEU A 1 212 ? -9.906 -13.914 15.875 1 92.69 212 LEU A C 1
ATOM 1680 O O . LEU A 1 212 ? -10.07 -13.328 16.953 1 92.69 212 LEU A O 1
ATOM 1684 N N . MET A 1 213 ? -9.586 -13.312 14.836 1 95.06 213 MET A N 1
ATOM 1685 C CA . MET A 1 213 ? -9.258 -11.891 14.836 1 95.06 213 MET A CA 1
ATOM 1686 C C . MET A 1 213 ? -10.375 -11.07 14.195 1 95.06 213 MET A C 1
ATOM 1688 O O . MET A 1 213 ? -11.086 -11.562 13.312 1 95.06 213 MET A O 1
ATOM 1692 N N . PRO A 1 214 ? -10.508 -9.828 14.609 1 96.88 214 PRO A N 1
ATOM 1693 C CA . PRO A 1 214 ? -11.609 -9.008 14.094 1 96.88 214 PRO A CA 1
ATOM 1694 C C . PRO A 1 214 ? -11.383 -8.562 12.648 1 96.88 214 PRO A C 1
ATOM 1696 O O . PRO A 1 214 ? -12.344 -8.219 11.953 1 96.88 214 PRO A O 1
ATOM 1699 N N . PHE A 1 215 ? -10.18 -8.664 12.148 1 96.94 215 PHE A N 1
ATOM 1700 C CA . PHE A 1 215 ? -9.789 -8.023 10.898 1 96.94 215 PHE A CA 1
ATOM 1701 C C . PHE A 1 215 ? -10.414 -8.742 9.711 1 96.94 215 PHE A C 1
ATOM 1703 O O . PHE A 1 215 ? -10.891 -8.102 8.766 1 96.94 215 PHE A O 1
ATOM 1710 N N . LYS A 1 216 ? -10.438 -10.047 9.82 1 96.44 216 LYS A N 1
ATOM 1711 C CA . LYS A 1 216 ? -11 -10.852 8.742 1 96.44 216 LYS A CA 1
ATOM 1712 C C . LYS A 1 216 ? -12.438 -10.438 8.43 1 96.44 216 LYS A C 1
ATOM 1714 O O . LYS A 1 216 ? -12.883 -10.531 7.285 1 96.44 216 LYS A O 1
ATOM 1719 N N . TYR A 1 217 ? -13.133 -9.922 9.336 1 97.56 217 TYR A N 1
ATOM 1720 C CA . TYR A 1 217 ? -14.562 -9.672 9.234 1 97.56 217 TYR A CA 1
ATOM 1721 C C . TYR A 1 217 ? -14.836 -8.273 8.695 1 97.56 217 TYR A C 1
ATOM 1723 O O . TYR A 1 217 ? -15.992 -7.871 8.547 1 97.56 217 TYR A O 1
ATOM 1731 N N . THR A 1 218 ? -13.781 -7.559 8.352 1 97.56 218 THR A N 1
ATOM 1732 C CA . THR A 1 218 ? -13.953 -6.23 7.773 1 97.56 218 THR A CA 1
ATOM 1733 C C . THR A 1 218 ? -13.953 -6.305 6.25 1 97.56 218 THR A C 1
ATOM 1735 O O . THR A 1 218 ? -14.555 -5.461 5.582 1 97.56 218 THR A O 1
ATOM 1738 N N . ILE A 1 219 ? -13.211 -7.285 5.734 1 97.5 219 ILE A N 1
ATOM 1739 C CA . ILE A 1 219 ? -13.125 -7.312 4.277 1 97.5 219 ILE A CA 1
ATOM 1740 C C . ILE A 1 219 ? -13.328 -8.742 3.775 1 97.5 219 ILE A C 1
ATOM 1742 O O . ILE A 1 219 ? -14.281 -9.016 3.041 1 97.5 219 ILE A O 1
ATOM 1746 N N . ASN A 1 220 ? -12.578 -9.641 4.262 1 97.62 220 ASN A N 1
ATOM 1747 C CA . ASN A 1 220 ? -12.617 -11.008 3.748 1 97.62 220 ASN A CA 1
ATOM 1748 C C . ASN A 1 220 ? -14 -11.633 3.91 1 97.62 220 ASN A C 1
ATOM 1750 O O . ASN A 1 220 ? -14.523 -12.242 2.975 1 97.62 220 ASN A O 1
ATOM 1754 N N . PHE A 1 221 ? -14.633 -11.508 5.02 1 97.62 221 PHE A N 1
ATOM 1755 C CA . PHE A 1 221 ? -15.906 -12.156 5.32 1 97.62 221 PHE A CA 1
ATOM 1756 C C . PHE A 1 221 ? -17.016 -11.617 4.43 1 97.62 221 PHE A C 1
ATOM 1758 O O . PHE A 1 221 ? -17.688 -12.375 3.729 1 97.62 221 PHE A O 1
ATOM 1765 N N . PRO A 1 222 ? -17.203 -10.273 4.383 1 97.62 222 PRO A N 1
ATOM 1766 C CA . PRO A 1 222 ? -18.266 -9.781 3.506 1 97.62 222 PRO A CA 1
ATOM 1767 C C . PRO A 1 222 ? -18.047 -10.164 2.043 1 97.62 222 PRO A C 1
ATOM 1769 O O . PRO A 1 222 ? -19.016 -10.461 1.333 1 97.62 222 PRO A O 1
ATOM 1772 N N . VAL A 1 223 ? -16.812 -10.172 1.586 1 97.25 223 VAL A N 1
ATOM 1773 C CA . VAL A 1 223 ? -16.531 -10.484 0.191 1 97.25 223 VAL A CA 1
ATOM 1774 C C . VAL A 1 223 ? -16.812 -11.961 -0.075 1 97.25 223 VAL A C 1
ATOM 1776 O O . VAL A 1 223 ? -17.391 -12.312 -1.102 1 97.25 223 VAL A O 1
ATOM 1779 N N . ASP A 1 224 ? -16.438 -12.836 0.865 1 96.5 224 ASP A N 1
ATOM 1780 C CA . ASP A 1 224 ? -16.672 -14.266 0.727 1 96.5 224 ASP A CA 1
ATOM 1781 C C . ASP A 1 224 ? -18.172 -14.586 0.774 1 96.5 224 ASP A C 1
ATOM 1783 O O . ASP A 1 224 ? -18.625 -15.555 0.162 1 96.5 224 ASP A O 1
ATOM 1787 N N . VAL A 1 225 ? -18.891 -13.805 1.524 1 96.75 225 VAL A N 1
ATOM 1788 C CA . VAL A 1 225 ? -20.344 -13.953 1.562 1 96.75 225 VAL A CA 1
ATOM 1789 C C . VAL A 1 225 ? -20.938 -13.633 0.189 1 96.75 225 VAL A C 1
ATOM 1791 O O . VAL A 1 225 ? -21.766 -14.391 -0.33 1 96.75 225 VAL A O 1
ATOM 1794 N N . LEU A 1 226 ? -20.469 -12.586 -0.429 1 95.06 226 LEU A N 1
ATOM 1795 C CA . LEU A 1 226 ? -20.984 -12.172 -1.734 1 95.06 226 LEU A CA 1
ATOM 1796 C C . LEU A 1 226 ? -20.609 -13.188 -2.809 1 95.06 226 LEU A C 1
ATOM 1798 O O . LEU A 1 226 ? -21.391 -13.445 -3.723 1 95.06 226 LEU A O 1
ATOM 1802 N N . ASN A 1 227 ? -19.406 -13.781 -2.654 1 92.5 227 ASN A N 1
ATOM 1803 C CA . ASN A 1 227 ? -18.875 -14.75 -3.617 1 92.5 227 ASN A CA 1
ATOM 1804 C C . ASN A 1 227 ? -19.438 -16.141 -3.371 1 92.5 227 ASN A C 1
ATOM 1806 O O . ASN A 1 227 ? -19.031 -17.109 -4.039 1 92.5 227 ASN A O 1
ATOM 1810 N N . SER A 1 228 ? -20.219 -16.359 -2.385 1 89.62 228 SER A N 1
ATOM 1811 C CA . SER A 1 228 ? -20.875 -17.609 -2.016 1 89.62 228 SER A CA 1
ATOM 1812 C C . SER A 1 228 ? -19.859 -18.656 -1.566 1 89.62 228 SER A C 1
ATOM 1814 O O . SER A 1 228 ? -20.078 -19.859 -1.751 1 89.62 228 SER A O 1
ATOM 1816 N N . GLN A 1 229 ? -18.703 -18.141 -1.17 1 90.75 229 GLN A N 1
ATOM 1817 C CA . GLN A 1 229 ? -17.766 -19.031 -0.489 1 90.75 229 GLN A CA 1
ATOM 1818 C C . GLN A 1 229 ? -18.281 -19.422 0.89 1 90.75 229 GLN A C 1
ATOM 1820 O O . GLN A 1 229 ? -17.953 -20.5 1.391 1 90.75 229 GLN A O 1
ATOM 1825 N N . ILE A 1 230 ? -19.047 -18.562 1.48 1 92.31 230 ILE A N 1
ATOM 1826 C CA . ILE A 1 230 ? -19.734 -18.797 2.744 1 92.31 230 ILE A CA 1
ATOM 1827 C C . ILE A 1 230 ? -21.25 -18.75 2.527 1 92.31 230 ILE A C 1
ATOM 1829 O O . ILE A 1 230 ? -21.781 -17.766 2.006 1 92.31 230 ILE A O 1
ATOM 1833 N N . THR A 1 231 ? -21.891 -19.828 2.871 1 91.19 231 THR A N 1
ATOM 1834 C CA . THR A 1 231 ? -23.312 -19.922 2.633 1 91.19 231 THR A CA 1
ATOM 1835 C C . THR A 1 231 ? -24.031 -20.453 3.869 1 91.19 231 THR A C 1
ATOM 1837 O O . THR A 1 231 ? -23.391 -20.859 4.844 1 91.19 231 THR A O 1
ATOM 1840 N N . GLY A 1 232 ? -25.297 -20.312 3.857 1 92.5 232 GLY A N 1
ATOM 1841 C CA . GLY A 1 232 ? -26.125 -20.922 4.883 1 92.5 232 GLY A CA 1
ATOM 1842 C C . GLY A 1 232 ? -25.781 -20.453 6.285 1 92.5 232 GLY A C 1
ATOM 1843 O O . GLY A 1 232 ? -25.719 -19.25 6.543 1 92.5 232 GLY A O 1
ATOM 1844 N N . TRP A 1 233 ? -25.516 -21.422 7.102 1 93.19 233 TRP A N 1
ATOM 1845 C CA . TRP A 1 233 ? -25.281 -21.156 8.516 1 93.19 233 TRP A CA 1
ATOM 1846 C C . TRP A 1 233 ? -23.938 -20.453 8.711 1 93.19 233 TRP A C 1
ATOM 1848 O O . TRP A 1 233 ? -23.734 -19.766 9.727 1 93.19 233 TRP A O 1
ATOM 1858 N N . GLY A 1 234 ? -23.109 -20.594 7.742 1 94.69 234 GLY A N 1
ATOM 1859 C CA . GLY A 1 234 ? -21.828 -19.891 7.809 1 94.69 234 GLY A CA 1
ATOM 1860 C C . GLY A 1 234 ? -21.984 -18.375 7.812 1 94.69 234 GLY A C 1
ATOM 1861 O O . GLY A 1 234 ? -21.203 -17.672 8.469 1 94.69 234 GLY A O 1
ATOM 1862 N N . ILE A 1 235 ? -23.016 -17.891 7.156 1 96.81 235 ILE A N 1
ATOM 1863 C CA . ILE A 1 235 ? -23.281 -16.453 7.098 1 96.81 235 ILE A CA 1
ATOM 1864 C C . ILE A 1 235 ? -23.719 -15.961 8.477 1 96.81 235 ILE A C 1
ATOM 1866 O O . ILE A 1 235 ? -23.188 -14.969 8.984 1 96.81 235 ILE A O 1
ATOM 1870 N N . ALA A 1 236 ? -24.656 -16.703 9.055 1 96.75 236 ALA A N 1
ATOM 1871 C CA . ALA A 1 236 ? -25.172 -16.297 10.359 1 96.75 236 ALA A CA 1
ATOM 1872 C C . ALA A 1 236 ? -24.062 -16.312 11.422 1 96.75 236 ALA A C 1
ATOM 1874 O O . ALA A 1 236 ? -23.969 -15.391 12.234 1 96.75 236 ALA A O 1
ATOM 1875 N N . ARG A 1 237 ? -23.312 -17.328 11.375 1 96.62 237 ARG A N 1
ATOM 1876 C CA . ARG A 1 237 ? -22.203 -17.438 12.32 1 96.62 237 ARG A CA 1
ATOM 1877 C C . ARG A 1 237 ? -21.234 -16.281 12.156 1 96.62 237 ARG A C 1
ATOM 1879 O O . ARG A 1 237 ? -20.812 -15.664 13.141 1 96.62 237 ARG A O 1
ATOM 1886 N N . GLY A 1 238 ? -20.875 -15.977 10.938 1 97.06 238 GLY A N 1
ATOM 1887 C CA . GLY A 1 238 ? -19.969 -14.875 10.672 1 97.06 238 GLY A CA 1
ATOM 1888 C C . GLY A 1 238 ? -20.516 -13.531 11.109 1 97.06 238 GLY A C 1
ATOM 1889 O O . GLY A 1 238 ? -19.766 -12.711 11.656 1 97.06 238 GLY A O 1
ATOM 1890 N N . LEU A 1 239 ? -21.797 -13.312 10.898 1 97.81 239 LEU A N 1
ATOM 1891 C CA . LEU A 1 239 ? -22.438 -12.07 11.312 1 97.81 239 LEU A CA 1
ATOM 1892 C C . LEU A 1 239 ? -22.438 -11.93 12.828 1 97.81 239 LEU A C 1
ATOM 1894 O O . LEU A 1 239 ? -22.203 -10.836 13.359 1 97.81 239 LEU A O 1
ATOM 1898 N N . CYS A 1 240 ? -22.641 -13.055 13.477 1 97.81 240 CYS A N 1
ATOM 1899 C CA . CYS A 1 240 ? -22.609 -13.039 14.938 1 97.81 240 CYS A CA 1
ATOM 1900 C C . CYS A 1 240 ? -21.219 -12.695 15.445 1 97.81 240 CYS A C 1
ATOM 1902 O O . CYS A 1 240 ? -21.062 -11.914 16.391 1 97.81 240 CYS A O 1
ATOM 1904 N N . ILE A 1 241 ? -20.25 -13.266 14.82 1 97.81 241 ILE A N 1
ATOM 1905 C CA . ILE A 1 241 ? -18.875 -12.992 15.203 1 97.81 241 ILE A CA 1
ATOM 1906 C C . ILE A 1 241 ? -18.547 -11.516 14.953 1 97.81 241 ILE A C 1
ATOM 1908 O O . ILE A 1 241 ? -17.891 -10.875 15.781 1 97.81 241 ILE A O 1
ATOM 1912 N N . GLN A 1 242 ? -19.016 -10.969 13.844 1 97.75 242 GLN A N 1
ATOM 1913 C CA . GLN A 1 242 ? -18.828 -9.555 13.539 1 97.75 242 GLN A CA 1
ATOM 1914 C C . GLN A 1 242 ? -19.422 -8.68 14.641 1 97.75 242 GLN A C 1
ATOM 1916 O O . GLN A 1 242 ? -18.75 -7.758 15.125 1 97.75 242 GLN A O 1
ATOM 1921 N N . VAL A 1 243 ? -20.578 -8.984 15.047 1 98 243 VAL A N 1
ATOM 1922 C CA . VAL A 1 243 ? -21.234 -8.211 16.094 1 98 243 VAL A CA 1
ATOM 1923 C C . VAL A 1 243 ? -20.484 -8.367 17.406 1 98 243 VAL A C 1
ATOM 1925 O O . VAL A 1 243 ? -20.297 -7.391 18.141 1 98 243 VAL A O 1
ATOM 1928 N N . GLY A 1 244 ? -20.062 -9.586 17.672 1 98.25 244 GLY A N 1
ATOM 1929 C CA . GLY A 1 244 ? -19.25 -9.812 18.859 1 98.25 244 GLY A CA 1
ATOM 1930 C C . GLY A 1 244 ? -18 -8.961 18.906 1 98.25 244 GLY A C 1
ATOM 1931 O O . GLY A 1 244 ? -17.688 -8.367 19.938 1 98.25 244 GLY A O 1
ATOM 1932 N N . TRP A 1 245 ? -17.344 -8.852 17.797 1 98.06 245 TRP A N 1
ATOM 1933 C CA . TRP A 1 245 ? -16.109 -8.07 17.75 1 98.06 245 TRP A CA 1
ATOM 1934 C C . TRP A 1 245 ? -16.422 -6.574 17.812 1 98.06 245 TRP A C 1
ATOM 1936 O O . TRP A 1 245 ? -15.625 -5.801 18.359 1 98.06 245 TRP A O 1
ATOM 1946 N N . ILE A 1 246 ? -17.516 -6.188 17.25 1 98 246 ILE A N 1
ATOM 1947 C CA . ILE A 1 246 ? -17.922 -4.789 17.359 1 98 246 ILE A CA 1
ATOM 1948 C C . ILE A 1 246 ? -18.078 -4.41 18.828 1 98 246 ILE A C 1
ATOM 1950 O O . ILE A 1 246 ? -17.562 -3.385 19.281 1 98 246 ILE A O 1
ATOM 1954 N N . LEU A 1 247 ? -18.703 -5.262 19.562 1 97.75 247 LEU A N 1
ATOM 1955 C CA . LEU A 1 247 ? -18.922 -5.008 20.984 1 97.75 247 LEU A CA 1
ATOM 1956 C C . LEU A 1 247 ? -17.594 -5.047 21.75 1 97.75 247 LEU A C 1
ATOM 1958 O O . LEU A 1 247 ? -17.328 -4.172 22.578 1 97.75 247 LEU A O 1
ATOM 1962 N N . CYS A 1 248 ? -16.828 -6.016 21.453 1 97.88 248 CYS A N 1
ATOM 1963 C CA . CYS A 1 248 ? -15.539 -6.172 22.125 1 97.88 248 CYS A CA 1
ATOM 1964 C C . CYS A 1 248 ? -14.641 -4.973 21.859 1 97.88 248 CYS A C 1
ATOM 1966 O O . CYS A 1 248 ? -14.078 -4.402 22.797 1 97.88 248 CYS A O 1
ATOM 1968 N N . ILE A 1 249 ? -14.516 -4.539 20.625 1 97.56 249 ILE A N 1
ATOM 1969 C CA . ILE A 1 249 ? -13.617 -3.445 20.266 1 97.56 249 ILE A CA 1
ATOM 1970 C C . ILE A 1 249 ? -14.203 -2.121 20.766 1 97.56 249 ILE A C 1
ATOM 1972 O O . ILE A 1 249 ? -13.453 -1.219 21.156 1 97.56 249 ILE A O 1
ATOM 1976 N N . ALA A 1 250 ? -15.516 -2.004 20.781 1 96.06 250 ALA A N 1
ATOM 1977 C CA . ALA A 1 250 ? -16.141 -0.814 21.344 1 96.06 250 ALA A CA 1
ATOM 1978 C C . ALA A 1 250 ? -15.758 -0.647 22.812 1 96.06 250 ALA A C 1
ATOM 1980 O O . ALA A 1 250 ? -15.414 0.453 23.25 1 96.06 250 ALA A O 1
ATOM 1981 N N . LEU A 1 251 ? -15.812 -1.753 23.5 1 96.12 251 LEU A N 1
ATOM 1982 C CA . LEU A 1 251 ? -15.43 -1.732 24.906 1 96.12 251 LEU A CA 1
ATOM 1983 C C . LEU A 1 251 ? -13.961 -1.359 25.062 1 96.12 251 LEU A C 1
ATOM 1985 O O . LEU A 1 251 ? -13.617 -0.51 25.891 1 96.12 251 LEU A O 1
ATOM 1989 N N . LEU A 1 252 ? -13.102 -1.944 24.297 1 96 252 LEU A N 1
ATOM 1990 C CA . LEU A 1 252 ? -11.672 -1.662 24.359 1 96 252 LEU A CA 1
ATOM 1991 C C . LEU A 1 252 ? -11.391 -0.204 24.016 1 96 252 LEU A C 1
ATOM 1993 O O . LEU A 1 252 ? -10.578 0.448 24.688 1 96 252 LEU A O 1
ATOM 1997 N N . ALA A 1 253 ? -12.055 0.264 22.984 1 94.75 253 ALA A N 1
ATOM 1998 C CA . ALA A 1 253 ? -11.883 1.654 22.562 1 94.75 253 ALA A CA 1
ATOM 1999 C C . ALA A 1 253 ? -12.289 2.613 23.688 1 94.75 253 ALA A C 1
ATOM 2001 O O . ALA A 1 253 ? -11.617 3.619 23.922 1 94.75 253 ALA A O 1
ATOM 2002 N N . ASN A 1 254 ? -13.32 2.291 24.312 1 92.69 254 ASN A N 1
ATOM 2003 C CA . ASN A 1 254 ? -13.789 3.117 25.422 1 92.69 254 ASN A CA 1
ATOM 2004 C C . ASN A 1 254 ? -12.797 3.109 26.594 1 92.69 254 ASN A C 1
ATOM 2006 O O . ASN A 1 254 ? -12.5 4.156 27.156 1 92.69 254 ASN A O 1
ATOM 2010 N N . ILE A 1 255 ? -12.328 1.956 26.906 1 94.62 255 ILE A N 1
ATOM 2011 C CA . ILE A 1 255 ? -11.375 1.816 28 1 94.62 255 ILE A CA 1
ATOM 2012 C C . ILE A 1 255 ? -10.109 2.604 27.688 1 94.62 255 ILE A C 1
ATOM 2014 O O . ILE A 1 255 ? -9.648 3.406 28.5 1 94.62 255 ILE A O 1
ATOM 2018 N N . PHE A 1 256 ? -9.586 2.441 26.484 1 94.06 256 PHE A N 1
ATOM 2019 C CA . PHE A 1 256 ? -8.344 3.115 26.109 1 94.06 256 PHE A CA 1
ATOM 2020 C C . PHE A 1 256 ? -8.562 4.621 26.016 1 94.06 256 PHE A C 1
ATOM 2022 O O . PHE A 1 256 ? -7.668 5.402 26.359 1 94.06 256 PHE A O 1
ATOM 2029 N N . TRP A 1 257 ? -9.688 4.996 25.547 1 91.94 257 TRP A N 1
ATOM 2030 C CA . TRP A 1 257 ? -10 6.422 25.453 1 91.94 257 TRP A CA 1
ATOM 2031 C C . TRP A 1 257 ? -10.047 7.051 26.844 1 91.94 257 TRP A C 1
ATOM 2033 O O . TRP A 1 257 ? -9.492 8.133 27.062 1 91.94 257 TRP A O 1
ATOM 2043 N N . LEU A 1 258 ? -10.641 6.379 27.797 1 91 258 LEU A N 1
ATOM 2044 C CA . LEU A 1 258 ? -10.75 6.887 29.156 1 91 258 LEU A CA 1
ATOM 2045 C C . LEU A 1 258 ? -9.367 7.012 29.812 1 91 258 LEU A C 1
ATOM 2047 O O . LEU A 1 258 ? -9.055 8.031 30.422 1 91 258 LEU A O 1
ATOM 2051 N N . ILE A 1 259 ? -8.617 6.035 29.641 1 92.5 259 ILE A N 1
ATOM 2052 C CA . ILE A 1 259 ? -7.273 6.047 30.203 1 92.5 259 ILE A CA 1
ATOM 2053 C C . ILE A 1 259 ? -6.434 7.133 29.547 1 92.5 259 ILE A C 1
ATOM 2055 O O . ILE A 1 259 ? -5.746 7.898 30.219 1 92.5 259 ILE A O 1
ATOM 2059 N N . GLY A 1 260 ? -6.504 7.176 28.234 1 90.88 260 GLY A N 1
ATOM 2060 C CA . GLY A 1 260 ? -5.727 8.156 27.5 1 90.88 260 GLY A CA 1
ATOM 2061 C C . GLY A 1 260 ? -6.156 9.586 27.766 1 90.88 260 GLY A C 1
ATOM 2062 O O . GLY A 1 260 ? -5.316 10.484 27.859 1 90.88 260 GLY A O 1
ATOM 2063 N N . SER A 1 261 ? -7.453 9.781 27.859 1 88.19 261 SER A N 1
ATOM 2064 C CA . SER A 1 261 ? -7.961 11.125 28.109 1 88.19 261 SER A CA 1
ATOM 2065 C C . SER A 1 261 ? -7.512 11.633 29.469 1 88.19 261 SER A C 1
ATOM 2067 O O . SER A 1 261 ? -7.266 12.828 29.641 1 88.19 261 SER A O 1
ATOM 2069 N N . LYS A 1 262 ? -7.391 10.789 30.391 1 88.56 262 LYS A N 1
ATOM 2070 C CA . LYS A 1 262 ? -6.887 11.172 31.719 1 88.56 262 LYS A CA 1
ATOM 2071 C C . LYS A 1 262 ? -5.43 11.617 31.641 1 88.56 262 LYS A C 1
ATOM 2073 O O . LYS A 1 262 ? -5.043 12.594 32.281 1 88.56 262 LYS A O 1
ATOM 2078 N N . LYS A 1 263 ? -4.742 10.953 30.938 1 87.31 263 LYS A N 1
ATOM 2079 C CA . LYS A 1 263 ? -3.348 11.336 30.75 1 87.31 263 LYS A CA 1
ATOM 2080 C C . LYS A 1 263 ? -3.236 12.68 30.031 1 87.31 263 LYS A C 1
ATOM 2082 O O . LYS A 1 263 ? -2.391 13.508 30.375 1 87.31 263 LYS A O 1
ATOM 2087 N N . TYR A 1 264 ? -4.02 12.797 29.094 1 86.5 264 TYR A N 1
ATOM 2088 C CA . TYR A 1 264 ? -4.055 14.039 28.328 1 86.5 264 TYR A CA 1
ATOM 2089 C C . TYR A 1 264 ? -4.352 15.227 29.234 1 86.5 264 TYR A C 1
ATOM 2091 O O . TYR A 1 264 ? -3.697 16.266 29.141 1 86.5 264 TYR A O 1
ATOM 2099 N N . ILE A 1 265 ? -5.293 15.172 30.062 1 77.5 265 ILE A N 1
ATOM 2100 C CA . ILE A 1 265 ? -5.699 16.234 30.969 1 77.5 265 ILE A CA 1
ATOM 2101 C C . ILE A 1 265 ? -4.586 16.516 31.984 1 77.5 265 ILE A C 1
ATOM 2103 O O . ILE A 1 265 ? -4.324 17.656 32.344 1 77.5 265 ILE A O 1
ATOM 2107 N N . ALA A 1 266 ? -3.857 15.492 32.25 1 70.5 266 ALA A N 1
ATOM 2108 C CA . ALA A 1 266 ? -2.787 15.633 33.25 1 70.5 266 ALA A CA 1
ATOM 2109 C C . ALA A 1 266 ? -1.618 16.422 32.656 1 70.5 266 ALA A C 1
ATOM 2111 O O . ALA A 1 266 ? -0.965 17.188 33.375 1 70.5 266 ALA A O 1
ATOM 2112 N N . VAL A 1 267 ? -1.375 16.266 31.406 1 70.56 267 VAL A N 1
ATOM 2113 C CA . VAL A 1 267 ? -0.251 16.938 30.766 1 70.56 267 VAL A CA 1
ATOM 2114 C C . VAL A 1 267 ? -0.636 18.375 30.422 1 70.56 267 VAL A C 1
ATOM 2116 O O . VAL A 1 267 ? 0.205 19.281 30.484 1 70.56 267 VAL A O 1
ATOM 2119 N N . GLY A 1 268 ? -1.753 18.594 29.766 1 64.44 268 GLY A N 1
ATOM 2120 C CA . GLY A 1 268 ? -2.189 19.922 29.391 1 64.44 268 GLY A CA 1
ATOM 2121 C C . GLY A 1 268 ? -2.482 20.828 30.578 1 64.44 268 GLY A C 1
ATOM 2122 O O . GLY A 1 268 ? -2.666 22.031 30.422 1 64.44 268 GLY A O 1
ATOM 2123 N N . GLY A 1 269 ? -2.674 20.266 31.859 1 50.22 269 GLY A N 1
ATOM 2124 C CA . GLY A 1 269 ? -2.775 21.078 33.062 1 50.22 269 GLY A CA 1
ATOM 2125 C C . GLY A 1 269 ? -1.438 21.297 33.75 1 50.22 269 GLY A C 1
ATOM 2126 O O . GLY A 1 269 ? -0.46 20.609 33.438 1 50.22 269 GLY A O 1
ATOM 2127 N N . MET B 1 1 ? 29.422 32.531 2.436 1 48 1 MET B N 1
ATOM 2128 C CA . MET B 1 1 ? 29.547 31.109 2.688 1 48 1 MET B CA 1
ATOM 2129 C C . MET B 1 1 ? 29.688 30.328 1.379 1 48 1 MET B C 1
ATOM 2131 O O . MET B 1 1 ? 28.875 30.516 0.463 1 48 1 MET B O 1
ATOM 2135 N N . ARG B 1 2 ? 30.766 29.812 1.03 1 55.97 2 ARG B N 1
ATOM 2136 C CA . ARG B 1 2 ? 31.109 29.141 -0.218 1 55.97 2 ARG B CA 1
ATOM 2137 C C . ARG B 1 2 ? 30.047 28.094 -0.579 1 55.97 2 ARG B C 1
ATOM 2139 O O . ARG B 1 2 ? 29.422 27.5 0.305 1 55.97 2 ARG B O 1
ATOM 2146 N N . SER B 1 3 ? 29.516 28.078 -1.812 1 62.81 3 SER B N 1
ATOM 2147 C CA . SER B 1 3 ? 28.5 27.172 -2.338 1 62.81 3 SER B CA 1
ATOM 2148 C C . SER B 1 3 ? 28.688 25.766 -1.792 1 62.81 3 SER B C 1
ATOM 2150 O O . SER B 1 3 ? 27.703 25.094 -1.43 1 62.81 3 SER B O 1
ATOM 2152 N N . SER B 1 4 ? 29.906 25.375 -1.666 1 65.69 4 SER B N 1
ATOM 2153 C CA . SER B 1 4 ? 30.234 24.031 -1.169 1 65.69 4 SER B CA 1
ATOM 2154 C C . SER B 1 4 ? 29.781 23.859 0.278 1 65.69 4 SER B C 1
ATOM 2156 O O . SER B 1 4 ? 29.297 22.797 0.656 1 65.69 4 SER B O 1
ATOM 2158 N N . ASN B 1 5 ? 29.875 24.938 0.93 1 73.94 5 ASN B N 1
ATOM 2159 C CA . ASN B 1 5 ? 29.5 24.875 2.338 1 73.94 5 ASN B CA 1
ATOM 2160 C C . ASN B 1 5 ? 27.984 24.719 2.504 1 73.94 5 ASN B C 1
ATOM 2162 O O . ASN B 1 5 ? 27.531 24.031 3.408 1 73.94 5 ASN B O 1
ATOM 2166 N N . LYS B 1 6 ? 27.391 25.266 1.519 1 74.69 6 LYS B N 1
ATOM 2167 C CA . LYS B 1 6 ? 25.938 25.219 1.597 1 74.69 6 LYS B CA 1
ATOM 2168 C C . LYS B 1 6 ? 25.422 23.812 1.298 1 74.69 6 LYS B C 1
ATOM 2170 O O . LYS B 1 6 ? 24.469 23.344 1.943 1 74.69 6 LYS B O 1
ATOM 2175 N N . TYR B 1 7 ? 26.047 23.266 0.398 1 78.94 7 TYR B N 1
ATOM 2176 C CA . TYR B 1 7 ? 25.641 21.922 0.035 1 78.94 7 TYR B CA 1
ATOM 2177 C C . TYR B 1 7 ? 25.969 20.922 1.151 1 78.94 7 TYR B C 1
ATOM 2179 O O . TYR B 1 7 ? 25.172 20.031 1.438 1 78.94 7 TYR B O 1
ATOM 2187 N N . LEU B 1 8 ? 27.062 21.172 1.732 1 81.44 8 LEU B N 1
ATOM 2188 C CA . LEU B 1 8 ? 27.438 20.344 2.863 1 81.44 8 LEU B CA 1
ATOM 2189 C C . LEU B 1 8 ? 26.469 20.531 4.027 1 81.44 8 LEU B C 1
ATOM 2191 O O . LEU B 1 8 ? 26.141 19.578 4.727 1 81.44 8 LEU B O 1
ATOM 2195 N N . PHE B 1 9 ? 26.078 21.75 4.16 1 80.25 9 PHE B N 1
ATOM 2196 C CA . PHE B 1 9 ? 25.125 22.047 5.215 1 80.25 9 PHE B CA 1
ATOM 2197 C C . PHE B 1 9 ? 23.797 21.359 4.953 1 80.25 9 PHE B C 1
ATOM 2199 O O . PHE B 1 9 ? 23.219 20.75 5.859 1 80.25 9 PHE B O 1
ATOM 2206 N N . SER B 1 10 ? 23.375 21.422 3.723 1 83 10 SER B N 1
ATOM 2207 C CA . SER B 1 10 ? 22.141 20.734 3.355 1 83 10 SER B CA 1
ATOM 2208 C C . SER B 1 10 ? 22.266 19.219 3.564 1 83 10 SER B C 1
ATOM 2210 O O . SER B 1 10 ? 21.328 18.578 4.0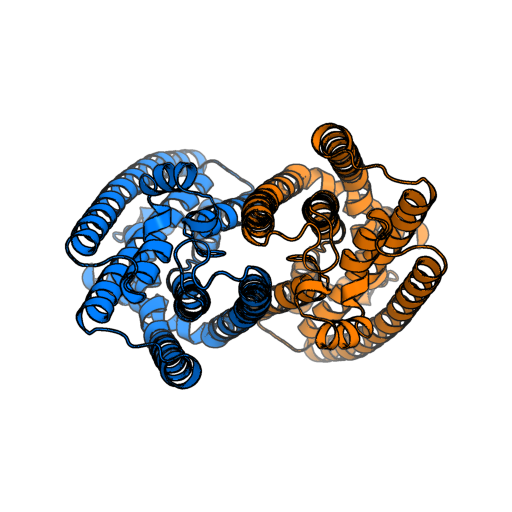31 1 83 10 SER B O 1
ATOM 2212 N N . PHE B 1 11 ? 23.406 18.781 3.242 1 85.12 11 PHE B N 1
ATOM 2213 C CA . PHE B 1 11 ? 23.688 17.375 3.453 1 85.12 11 PHE B CA 1
ATOM 2214 C C . PHE B 1 11 ? 23.625 17.016 4.938 1 85.12 11 PHE B C 1
ATOM 2216 O O . PHE B 1 11 ? 23.016 16.016 5.316 1 85.12 11 PHE B O 1
ATOM 2223 N N . GLN B 1 12 ? 24.141 17.812 5.699 1 83 12 GLN B N 1
ATOM 2224 C CA . GLN B 1 12 ? 24.141 17.609 7.141 1 83 12 GLN B CA 1
ATOM 2225 C C . GLN B 1 12 ? 22.719 17.703 7.711 1 83 12 GLN B C 1
ATOM 2227 O O . GLN B 1 12 ? 22.359 16.953 8.625 1 83 12 GLN B O 1
ATOM 2232 N N . ILE B 1 13 ? 22.031 18.578 7.148 1 79.56 13 ILE B N 1
ATOM 2233 C CA . ILE B 1 13 ? 20.625 18.703 7.559 1 79.56 13 ILE B CA 1
ATOM 2234 C C . ILE B 1 13 ? 19.891 17.391 7.246 1 79.56 13 ILE B C 1
ATOM 2236 O O . ILE B 1 13 ? 19.109 16.906 8.07 1 79.56 13 ILE B O 1
ATOM 2240 N N . GLY B 1 14 ? 20.156 16.875 6.16 1 80.81 14 GLY B N 1
ATOM 2241 C CA . GLY B 1 14 ? 19.578 15.602 5.793 1 80.81 14 GLY B CA 1
ATOM 2242 C C . GLY B 1 14 ? 19.938 14.484 6.746 1 80.81 14 GLY B C 1
ATOM 2243 O O . GLY B 1 14 ? 19.094 13.688 7.137 1 80.81 14 GLY B O 1
ATOM 2244 N N . MET B 1 15 ? 21.156 14.5 7.098 1 81.06 15 MET B N 1
ATOM 2245 C CA . MET B 1 15 ? 21.625 13.484 8.031 1 81.06 15 MET B CA 1
ATOM 2246 C C . MET B 1 15 ? 20.953 13.641 9.391 1 81.06 15 MET B C 1
ATOM 2248 O O . MET B 1 15 ? 20.531 12.664 10 1 81.06 15 MET B O 1
ATOM 2252 N N . GLN B 1 16 ? 20.828 14.844 9.812 1 79.44 16 GLN B N 1
ATOM 2253 C CA . GLN B 1 16 ? 20.219 15.141 11.109 1 79.44 16 GLN B CA 1
ATOM 2254 C C . GLN B 1 16 ? 18.75 14.758 11.133 1 79.44 16 GLN B C 1
ATOM 2256 O O . GLN B 1 16 ? 18.266 14.188 12.109 1 79.44 16 GLN B O 1
ATOM 2261 N N . ASN B 1 17 ? 18.156 15.062 10.055 1 76.5 17 ASN B N 1
ATOM 2262 C CA . ASN B 1 17 ? 16.734 14.695 9.938 1 76.5 17 ASN B CA 1
ATOM 2263 C C . ASN B 1 17 ? 16.547 13.18 9.984 1 76.5 17 ASN B C 1
ATOM 2265 O O . ASN B 1 17 ? 15.633 12.688 10.641 1 76.5 17 ASN B O 1
ATOM 2269 N N . ALA B 1 18 ? 17.406 12.562 9.352 1 74.06 18 ALA B N 1
ATOM 2270 C CA . ALA B 1 18 ? 17.344 11.102 9.344 1 74.06 18 ALA B CA 1
ATOM 2271 C C . ALA B 1 18 ? 17.578 10.531 10.734 1 74.06 18 ALA B C 1
ATOM 2273 O O . ALA B 1 18 ? 16.922 9.562 11.133 1 74.06 18 ALA B O 1
ATOM 2274 N N . MET B 1 19 ? 18.359 11.141 11.461 1 71.06 19 MET B N 1
ATOM 2275 C CA . MET B 1 19 ? 18.672 10.68 12.812 1 71.06 19 MET B CA 1
ATOM 2276 C C . MET B 1 19 ? 17.531 10.992 13.766 1 71.06 19 MET B C 1
ATOM 2278 O O . MET B 1 19 ? 17.25 10.219 14.688 1 71.06 19 MET B O 1
ATOM 2282 N N . GLU B 1 20 ? 16.844 12.047 13.484 1 69.31 20 GLU B N 1
ATOM 2283 C CA . GLU B 1 20 ? 15.727 12.461 14.32 1 69.31 20 GLU B CA 1
ATOM 2284 C C . GLU B 1 20 ? 14.5 11.586 14.078 1 69.31 20 GLU B C 1
ATOM 2286 O O . GLU B 1 20 ? 13.75 11.289 15.008 1 69.31 20 GLU B O 1
ATOM 2291 N N . TYR B 1 21 ? 14.484 11.18 12.898 1 70.81 21 TYR B N 1
ATOM 2292 C CA . TYR B 1 21 ? 13.305 10.406 12.539 1 70.81 21 TYR B CA 1
ATOM 2293 C C . TYR B 1 21 ? 13.664 8.945 12.297 1 70.81 21 TYR B C 1
ATOM 2295 O O . TYR B 1 21 ? 13.07 8.289 11.438 1 70.81 21 TYR B O 1
ATOM 2303 N N . ARG B 1 22 ? 14.672 8.469 13.008 1 74.19 22 ARG B N 1
ATOM 2304 C CA . ARG B 1 22 ? 15.172 7.105 12.836 1 74.19 22 ARG B CA 1
ATOM 2305 C C . ARG B 1 22 ? 14.086 6.086 13.172 1 74.19 22 ARG B C 1
ATOM 2307 O O . ARG B 1 22 ? 14.016 5.023 12.555 1 74.19 22 ARG B O 1
ATOM 2314 N N . ALA B 1 23 ? 13.234 6.461 14.125 1 71.62 23 ALA B N 1
ATOM 2315 C CA . ALA B 1 23 ? 12.141 5.57 14.508 1 71.62 23 ALA B CA 1
ATOM 2316 C C . ALA B 1 23 ? 11.18 5.359 13.344 1 71.62 23 ALA B C 1
ATOM 2318 O O . ALA B 1 23 ? 10.695 4.246 13.125 1 71.62 23 ALA B O 1
ATOM 2319 N N . ASN B 1 24 ? 11.039 6.414 12.617 1 69.94 24 ASN B N 1
ATOM 2320 C CA . ASN B 1 24 ? 10.172 6.324 11.445 1 69.94 24 ASN B CA 1
ATOM 2321 C C . ASN B 1 24 ? 10.742 5.379 10.391 1 69.94 24 ASN B C 1
ATOM 2323 O O . ASN B 1 24 ? 10.008 4.617 9.773 1 69.94 24 ASN B O 1
ATOM 2327 N N . PHE B 1 25 ? 12.023 5.453 10.297 1 74.44 25 PHE B N 1
ATOM 2328 C CA . PHE B 1 25 ? 12.68 4.578 9.336 1 74.44 25 PHE B CA 1
ATOM 2329 C C . PHE B 1 25 ? 12.555 3.119 9.758 1 74.44 25 PHE B C 1
ATOM 2331 O O . PHE B 1 25 ? 12.219 2.258 8.945 1 74.44 25 PHE B O 1
ATOM 2338 N N . PHE B 1 26 ? 12.648 2.842 10.984 1 75.31 26 PHE B N 1
ATOM 2339 C CA . PHE B 1 26 ? 12.562 1.479 11.492 1 75.31 26 PHE B CA 1
ATOM 2340 C C . PHE B 1 26 ? 11.141 0.947 11.367 1 75.31 26 PHE B C 1
ATOM 2342 O O . PHE B 1 26 ? 10.938 -0.224 11.039 1 75.31 26 PHE B O 1
ATOM 2349 N N . LEU B 1 27 ? 10.242 1.821 11.578 1 72 27 LEU B N 1
ATOM 2350 C CA . LEU B 1 27 ? 8.844 1.419 11.438 1 72 27 LEU B CA 1
ATOM 2351 C C . LEU B 1 27 ? 8.516 1.098 9.984 1 72 27 LEU B C 1
ATOM 2353 O O . LEU B 1 27 ? 7.723 0.197 9.703 1 72 27 LEU B O 1
ATOM 2357 N N . SER B 1 28 ? 9.195 1.81 9.172 1 72.81 28 SER B N 1
ATOM 2358 C CA . SER B 1 28 ? 8.984 1.552 7.754 1 72.81 28 SER B CA 1
ATOM 2359 C C . SER B 1 28 ? 9.555 0.198 7.348 1 72.81 28 SER B C 1
ATOM 2361 O O . SER B 1 28 ? 8.984 -0.49 6.496 1 72.81 28 SER B O 1
ATOM 2363 N N . ILE B 1 29 ? 10.594 -0.152 7.953 1 77.31 29 ILE B N 1
ATOM 2364 C CA . ILE B 1 29 ? 11.195 -1.457 7.695 1 77.31 29 ILE B CA 1
ATOM 2365 C C . ILE B 1 29 ? 10.258 -2.561 8.188 1 77.31 29 ILE B C 1
ATOM 2367 O O . ILE B 1 29 ? 10.078 -3.574 7.508 1 77.31 29 ILE B O 1
ATOM 2371 N N . LEU B 1 30 ? 9.664 -2.305 9.281 1 77 30 LEU B N 1
ATOM 2372 C CA . LEU B 1 30 ? 8.734 -3.277 9.836 1 77 30 LEU B CA 1
ATOM 2373 C C . LEU B 1 30 ? 7.527 -3.463 8.922 1 77 30 LEU B C 1
ATOM 2375 O O . LEU B 1 30 ? 7.004 -4.57 8.797 1 77 30 LEU B O 1
ATOM 2379 N N . ALA B 1 31 ? 7.246 -2.404 8.273 1 74.44 31 ALA B N 1
ATOM 2380 C CA . ALA B 1 31 ? 6.102 -2.459 7.363 1 74.44 31 ALA B CA 1
ATOM 2381 C C . ALA B 1 31 ? 6.41 -3.322 6.145 1 74.44 31 ALA B C 1
ATOM 2383 O O . ALA B 1 31 ? 5.496 -3.816 5.48 1 74.44 31 ALA B O 1
ATOM 2384 N N . ALA B 1 32 ? 7.668 -3.479 5.875 1 79.19 32 ALA B N 1
ATOM 2385 C CA . ALA B 1 32 ? 8.07 -4.277 4.723 1 79.19 32 ALA B CA 1
ATOM 2386 C C . ALA B 1 32 ? 7.941 -5.77 5.02 1 79.19 32 ALA B C 1
ATOM 2388 O O . ALA B 1 32 ? 7.938 -6.594 4.102 1 79.19 32 ALA B O 1
ATOM 2389 N N . ILE B 1 33 ? 7.793 -6.078 6.219 1 84.88 33 ILE B N 1
ATOM 2390 C CA . ILE B 1 33 ? 7.766 -7.477 6.641 1 84.88 33 ILE B CA 1
ATOM 2391 C C . ILE B 1 33 ? 6.461 -8.125 6.188 1 84.88 33 ILE B C 1
ATOM 2393 O O . ILE B 1 33 ? 6.461 -9.266 5.723 1 84.88 33 ILE B O 1
ATOM 2397 N N . VAL B 1 34 ? 5.453 -7.379 6.18 1 83.19 34 VAL B N 1
ATOM 2398 C CA . VAL B 1 34 ? 4.129 -7.934 5.918 1 83.19 34 VAL B CA 1
ATOM 2399 C C . VAL B 1 34 ? 4.023 -8.352 4.453 1 83.19 34 VAL B C 1
ATOM 2401 O O . VAL B 1 34 ? 3.686 -9.5 4.152 1 83.19 34 VAL B O 1
ATOM 2404 N N . PRO B 1 35 ? 4.422 -7.488 3.568 1 84.12 35 PRO B N 1
ATOM 2405 C CA . PRO B 1 35 ? 4.363 -7.914 2.168 1 84.12 35 PRO B CA 1
ATOM 2406 C C . PRO B 1 35 ? 5.281 -9.102 1.875 1 84.12 35 PRO B C 1
ATOM 2408 O O . PRO B 1 35 ? 4.934 -9.969 1.07 1 84.12 35 PRO B O 1
ATOM 2411 N N . ILE B 1 36 ? 6.406 -9.109 2.469 1 90.12 36 ILE B N 1
ATOM 2412 C CA . ILE B 1 36 ? 7.328 -10.227 2.266 1 90.12 36 ILE B CA 1
ATOM 2413 C C . ILE B 1 36 ? 6.68 -11.523 2.734 1 90.12 36 ILE B C 1
ATOM 2415 O O . ILE B 1 36 ? 6.727 -12.539 2.029 1 90.12 36 ILE B O 1
ATOM 2419 N N . PHE B 1 37 ? 6.047 -11.445 3.863 1 88 37 PHE B N 1
ATOM 2420 C CA . PHE B 1 37 ? 5.387 -12.609 4.438 1 88 37 PHE B CA 1
ATOM 2421 C C . PHE B 1 37 ? 4.25 -13.086 3.539 1 88 37 PHE B C 1
ATOM 2423 O O . PHE B 1 37 ? 4.168 -14.273 3.213 1 88 37 PHE B O 1
ATOM 2430 N N . ILE B 1 38 ? 3.467 -12.195 3.07 1 85.88 38 ILE B N 1
ATOM 2431 C CA . ILE B 1 38 ? 2.324 -12.523 2.225 1 85.88 38 ILE B CA 1
ATOM 2432 C C . ILE B 1 38 ? 2.811 -13.141 0.918 1 85.88 38 ILE B C 1
ATOM 2434 O O . ILE B 1 38 ? 2.322 -14.195 0.506 1 85.88 38 ILE B O 1
ATOM 2438 N N . GLN B 1 39 ? 3.729 -12.523 0.337 1 90.06 39 GLN B N 1
ATOM 2439 C CA . GLN B 1 39 ? 4.203 -12.992 -0.961 1 90.06 39 GLN B CA 1
ATOM 2440 C C . GLN B 1 39 ? 4.906 -14.344 -0.836 1 90.06 39 GLN B C 1
ATOM 2442 O O . GLN B 1 39 ? 4.797 -15.188 -1.725 1 90.06 39 GLN B O 1
ATOM 2447 N N . THR B 1 40 ? 5.605 -14.523 0.271 1 90.38 40 THR B N 1
ATOM 2448 C CA . THR B 1 40 ? 6.262 -15.805 0.49 1 90.38 40 THR B CA 1
ATOM 2449 C C . THR B 1 40 ? 5.234 -16.938 0.552 1 90.38 40 THR B C 1
ATOM 2451 O O . THR B 1 40 ? 5.395 -17.969 -0.112 1 90.38 40 THR B O 1
ATOM 2454 N N . PHE B 1 41 ? 4.141 -16.75 1.214 1 87.31 41 PHE B N 1
ATOM 2455 C CA . PHE B 1 41 ? 3.096 -17.766 1.307 1 87.31 41 PHE B CA 1
ATOM 2456 C C . PHE B 1 41 ? 2.42 -17.969 -0.043 1 87.31 41 PHE B C 1
ATOM 2458 O O . PHE B 1 41 ? 2.088 -19.109 -0.409 1 87.31 41 PHE B O 1
ATOM 2465 N N . LEU B 1 42 ? 2.244 -16.859 -0.69 1 86.75 42 LEU B N 1
ATOM 2466 C CA . LEU B 1 42 ? 1.669 -16.938 -2.029 1 86.75 42 LEU B CA 1
ATOM 2467 C C . LEU B 1 42 ? 2.533 -17.797 -2.943 1 86.75 42 LEU B C 1
ATOM 2469 O O . LEU B 1 42 ? 2.027 -18.703 -3.615 1 86.75 42 LEU B O 1
ATOM 2473 N N . TRP B 1 43 ? 3.838 -17.547 -2.92 1 90.69 43 TRP B N 1
ATOM 2474 C CA . TRP B 1 43 ? 4.73 -18.266 -3.82 1 90.69 43 TRP B CA 1
ATOM 2475 C C . TRP B 1 43 ? 4.848 -19.734 -3.41 1 90.69 43 TRP B C 1
ATOM 2477 O O . TRP B 1 43 ? 4.906 -20.625 -4.266 1 90.69 43 TRP B O 1
ATOM 2487 N N . ILE B 1 44 ? 4.91 -19.969 -2.092 1 88.75 44 ILE B N 1
ATOM 2488 C CA . ILE B 1 44 ? 4.918 -21.359 -1.617 1 88.75 44 ILE B CA 1
ATOM 2489 C C . ILE B 1 44 ? 3.717 -22.109 -2.189 1 88.75 44 ILE B C 1
ATOM 2491 O O . ILE B 1 44 ? 3.863 -23.203 -2.725 1 88.75 44 ILE B O 1
ATOM 2495 N N . SER B 1 45 ? 2.605 -21.469 -2.145 1 83 45 SER B N 1
ATOM 2496 C CA . SER B 1 45 ? 1.375 -22.094 -2.617 1 83 45 SER B CA 1
ATOM 2497 C C . SER B 1 45 ? 1.374 -22.234 -4.137 1 83 45 SER B C 1
ATOM 2499 O O . SER B 1 45 ? 0.978 -23.281 -4.664 1 83 45 SER B O 1
ATOM 2501 N N . VAL B 1 46 ? 1.805 -21.297 -4.824 1 84.75 46 VAL B N 1
ATOM 2502 C CA . VAL B 1 46 ? 1.815 -21.297 -6.281 1 84.75 46 VAL B CA 1
ATOM 2503 C C . VAL B 1 46 ? 2.762 -22.391 -6.789 1 84.75 46 VAL B C 1
ATOM 2505 O O . VAL B 1 46 ? 2.408 -23.156 -7.684 1 84.75 46 VAL B O 1
ATOM 2508 N N . TYR B 1 47 ? 3.924 -22.453 -6.191 1 88.25 47 TYR B N 1
ATOM 2509 C CA . TYR B 1 47 ? 4.91 -23.422 -6.66 1 88.25 47 TYR B CA 1
ATOM 2510 C C . TYR B 1 47 ? 4.535 -24.828 -6.234 1 88.25 47 TYR B C 1
ATOM 2512 O O . TYR B 1 47 ? 4.828 -25.797 -6.945 1 88.25 47 TYR B O 1
ATOM 2520 N N . LYS B 1 48 ? 3.885 -24.953 -5.129 1 83.75 48 LYS B N 1
ATOM 2521 C CA . LYS B 1 48 ? 3.412 -26.25 -4.688 1 83.75 48 LYS B CA 1
ATOM 2522 C C . LYS B 1 48 ? 2.316 -26.781 -5.609 1 83.75 48 LYS B C 1
ATOM 2524 O O . LYS B 1 48 ? 2.252 -27.984 -5.883 1 83.75 48 LYS B O 1
ATOM 2529 N N . ASN B 1 49 ? 1.536 -25.859 -6.16 1 77 49 ASN B N 1
ATOM 2530 C CA . ASN B 1 49 ? 0.366 -26.266 -6.93 1 77 49 ASN B CA 1
ATOM 2531 C C . ASN B 1 49 ? 0.648 -26.25 -8.43 1 77 49 ASN B C 1
ATOM 2533 O O . ASN B 1 49 ? -0.137 -26.766 -9.219 1 77 49 ASN B O 1
ATOM 2537 N N . SER B 1 50 ? 1.563 -25.516 -8.93 1 77.5 50 SER B N 1
ATOM 2538 C CA . SER B 1 50 ? 1.848 -25.391 -10.352 1 77.5 50 SER B CA 1
ATOM 2539 C C . SER B 1 50 ? 2.488 -26.656 -10.906 1 77.5 50 SER B C 1
ATOM 2541 O O . SER B 1 50 ? 2.301 -27 -12.078 1 77.5 50 SER B O 1
ATOM 2543 N N . GLY B 1 51 ? 3.074 -27.484 -10.164 1 74.5 51 GLY B N 1
ATOM 2544 C CA . GLY B 1 51 ? 3.818 -28.641 -10.641 1 74.5 51 GLY B CA 1
ATOM 2545 C C . GLY B 1 51 ? 5.066 -28.281 -11.422 1 74.5 51 GLY B C 1
ATOM 2546 O O . GLY B 1 51 ? 5.797 -29.156 -11.883 1 74.5 51 GLY B O 1
ATOM 2547 N N . ASN B 1 52 ? 5.25 -26.938 -11.734 1 80.69 52 ASN B N 1
ATOM 2548 C CA . ASN B 1 52 ? 6.418 -26.453 -12.453 1 80.69 52 ASN B CA 1
ATOM 2549 C C . ASN B 1 52 ? 7.477 -25.906 -11.5 1 80.69 52 ASN B C 1
ATOM 2551 O O . ASN B 1 52 ? 7.141 -25.297 -10.484 1 80.69 52 ASN B O 1
ATOM 2555 N N . SER B 1 53 ? 8.734 -26.203 -11.859 1 86.12 53 SER B N 1
ATOM 2556 C CA . SER B 1 53 ? 9.828 -25.688 -11.039 1 86.12 53 SER B CA 1
ATOM 2557 C C . SER B 1 53 ? 10.094 -24.219 -11.336 1 86.12 53 SER B C 1
ATOM 2559 O O . SER B 1 53 ? 10.75 -23.531 -10.547 1 86.12 53 SER B O 1
ATOM 2561 N N . VAL B 1 54 ? 9.617 -23.766 -12.547 1 87.81 54 VAL B N 1
ATOM 2562 C CA . VAL B 1 54 ? 9.805 -22.375 -12.945 1 87.81 54 VAL B CA 1
ATOM 2563 C C . VAL B 1 54 ? 8.445 -21.719 -13.227 1 87.81 54 VAL B C 1
ATOM 2565 O O . VAL B 1 54 ? 7.648 -22.25 -14 1 87.81 54 VAL B O 1
ATOM 2568 N N . VAL B 1 55 ? 8.188 -20.688 -12.5 1 85.94 55 VAL B N 1
ATOM 2569 C CA . VAL B 1 55 ? 6.977 -19.906 -12.672 1 85.94 55 VAL B CA 1
ATOM 2570 C C . VAL B 1 55 ? 7.34 -18.438 -12.961 1 85.94 55 VAL B C 1
ATOM 2572 O O . VAL B 1 55 ? 8.164 -17.859 -12.258 1 85.94 55 VAL B O 1
ATOM 2575 N N . PHE B 1 56 ? 6.871 -17.766 -14.039 1 86.19 56 PHE B N 1
ATOM 2576 C CA . PHE B 1 56 ? 7.145 -16.406 -14.453 1 86.19 56 PHE B CA 1
ATOM 2577 C C . PHE B 1 56 ? 8.633 -16.203 -14.727 1 86.19 56 PHE B C 1
ATOM 2579 O O . PHE B 1 56 ? 9.18 -15.133 -14.469 1 86.19 56 PHE B O 1
ATOM 2586 N N . GLY B 1 57 ? 9.297 -17.266 -15.023 1 87.56 57 GLY B N 1
ATOM 2587 C CA . GLY B 1 57 ? 10.711 -17.203 -15.383 1 87.56 57 GLY B CA 1
ATOM 2588 C C . GLY B 1 57 ? 11.633 -17.297 -14.18 1 87.56 57 GLY B C 1
ATOM 2589 O O . GLY B 1 57 ? 12.844 -17.109 -14.312 1 87.56 57 GLY B O 1
ATOM 2590 N N . TYR B 1 58 ? 11.016 -17.578 -12.992 1 91.88 58 TYR B N 1
ATOM 2591 C CA . TYR B 1 58 ? 11.797 -17.656 -11.766 1 91.88 58 TYR B CA 1
ATOM 2592 C C . TYR B 1 58 ? 11.695 -19.047 -11.141 1 91.88 58 TYR B C 1
ATOM 2594 O O . TYR B 1 58 ? 10.625 -19.656 -11.148 1 91.88 58 TYR B O 1
ATOM 2602 N N . SER B 1 59 ? 12.859 -19.547 -10.641 1 92.81 59 SER B N 1
ATOM 2603 C CA . SER B 1 59 ? 12.781 -20.656 -9.695 1 92.81 59 SER B CA 1
ATOM 2604 C C . SER B 1 59 ? 12.203 -20.203 -8.359 1 92.81 59 SER B C 1
ATOM 2606 O O . SER B 1 59 ? 12.047 -19.016 -8.109 1 92.81 59 SER B O 1
ATOM 2608 N N . PHE B 1 60 ? 11.82 -21.094 -7.539 1 93.19 60 PHE B N 1
ATOM 2609 C CA . PHE B 1 60 ? 11.273 -20.766 -6.234 1 93.19 60 PHE B CA 1
ATOM 2610 C C . PHE B 1 60 ? 12.242 -19.906 -5.434 1 93.19 60 PHE B C 1
ATOM 2612 O O . PHE B 1 60 ? 11.859 -18.875 -4.879 1 93.19 60 PHE B O 1
ATOM 2619 N N . ALA B 1 61 ? 13.531 -20.312 -5.43 1 93.75 61 ALA B N 1
ATOM 2620 C CA . ALA B 1 61 ? 14.539 -19.562 -4.691 1 93.75 61 ALA B CA 1
ATOM 2621 C C . ALA B 1 61 ? 14.695 -18.141 -5.25 1 93.75 61 ALA B C 1
ATOM 2623 O O . ALA B 1 61 ? 14.82 -17.188 -4.492 1 93.75 61 ALA B O 1
ATOM 2624 N N . GLN B 1 62 ? 14.602 -18.047 -6.512 1 92.88 62 GLN B N 1
ATOM 2625 C CA . GLN B 1 62 ? 14.797 -16.75 -7.176 1 92.88 62 GLN B CA 1
ATOM 2626 C C . GLN B 1 62 ? 13.633 -15.812 -6.891 1 92.88 62 GLN B C 1
ATOM 2628 O O . GLN B 1 62 ? 13.836 -14.609 -6.684 1 92.88 62 GLN B O 1
ATOM 2633 N N . ILE B 1 63 ? 12.461 -16.375 -6.922 1 93.88 63 ILE B N 1
ATOM 2634 C CA . ILE B 1 63 ? 11.312 -15.492 -6.742 1 93.88 63 ILE B CA 1
ATOM 2635 C C . ILE B 1 63 ? 11.219 -15.047 -5.285 1 93.88 63 ILE B C 1
ATOM 2637 O O . ILE B 1 63 ? 10.805 -13.922 -4.992 1 93.88 63 ILE B O 1
ATOM 2641 N N . ILE B 1 64 ? 11.602 -15.875 -4.379 1 95.19 64 ILE B N 1
ATOM 2642 C CA . ILE B 1 64 ? 11.672 -15.484 -2.975 1 95.19 64 ILE B CA 1
ATOM 2643 C C . ILE B 1 64 ? 12.75 -14.43 -2.783 1 95.19 64 ILE B C 1
ATOM 2645 O O . ILE B 1 64 ? 12.547 -13.438 -2.076 1 95.19 64 ILE B O 1
ATOM 2649 N N . GLN B 1 65 ? 13.859 -14.641 -3.396 1 95.38 65 GLN B N 1
ATOM 2650 C CA . GLN B 1 65 ? 14.922 -13.641 -3.357 1 95.38 65 GLN B CA 1
ATOM 2651 C C . GLN B 1 65 ? 14.438 -12.305 -3.914 1 95.38 65 GLN B C 1
ATOM 2653 O O . GLN B 1 65 ? 14.703 -11.25 -3.332 1 95.38 65 GLN B O 1
ATOM 2658 N N . TYR B 1 66 ? 13.812 -12.391 -5.043 1 95.81 66 TYR B N 1
ATOM 2659 C CA . TYR B 1 66 ? 13.258 -11.18 -5.633 1 95.81 66 TYR B CA 1
ATOM 2660 C C . TYR B 1 66 ? 12.359 -10.453 -4.641 1 95.81 66 TYR B C 1
ATOM 2662 O O . TYR B 1 66 ? 12.461 -9.234 -4.465 1 95.81 66 TYR B O 1
ATOM 2670 N N . THR B 1 67 ? 11.484 -11.18 -4.027 1 94.88 67 THR B N 1
ATOM 2671 C CA . THR B 1 67 ? 10.492 -10.625 -3.109 1 94.88 67 THR B CA 1
ATOM 2672 C C . THR B 1 67 ? 11.164 -9.883 -1.965 1 94.88 67 THR B C 1
ATOM 2674 O O . THR B 1 67 ? 10.812 -8.734 -1.666 1 94.88 67 THR B O 1
ATOM 2677 N N . VAL B 1 68 ? 12.125 -10.445 -1.39 1 94.81 68 VAL B N 1
ATOM 2678 C CA . VAL B 1 68 ? 12.797 -9.867 -0.229 1 94.81 68 VAL B CA 1
ATOM 2679 C C . VAL B 1 68 ? 13.617 -8.656 -0.657 1 94.81 68 VAL B C 1
ATOM 2681 O O . VAL B 1 68 ? 13.492 -7.574 -0.078 1 94.81 68 VAL B O 1
ATOM 2684 N N . ILE B 1 69 ? 14.398 -8.797 -1.683 1 95.38 69 ILE B N 1
ATOM 2685 C CA . ILE B 1 69 ? 15.328 -7.758 -2.105 1 95.38 69 ILE B CA 1
ATOM 2686 C C . ILE B 1 69 ? 14.555 -6.582 -2.691 1 95.38 69 ILE B C 1
ATOM 2688 O O . ILE B 1 69 ? 14.922 -5.422 -2.49 1 95.38 69 ILE B O 1
ATOM 2692 N N . ALA B 1 70 ? 13.516 -6.914 -3.447 1 95.56 70 ALA B N 1
ATOM 2693 C CA . ALA B 1 70 ? 12.703 -5.844 -4.027 1 95.56 70 ALA B CA 1
ATOM 2694 C C . ALA B 1 70 ? 12.102 -4.957 -2.941 1 95.56 70 ALA B C 1
ATOM 2696 O O . ALA B 1 70 ? 12.031 -3.736 -3.096 1 95.56 70 ALA B O 1
ATOM 2697 N N . GLN B 1 71 ? 11.617 -5.559 -1.862 1 92.19 71 GLN B N 1
ATOM 2698 C CA . GLN B 1 71 ? 11.055 -4.785 -0.76 1 92.19 71 GLN B CA 1
ATOM 2699 C C . GLN B 1 71 ? 12.117 -3.891 -0.118 1 92.19 71 GLN B C 1
ATOM 2701 O O . GLN B 1 71 ? 11.836 -2.738 0.22 1 92.19 71 GLN B O 1
ATOM 2706 N N . LEU B 1 72 ? 13.297 -4.383 0.034 1 92.12 72 LEU B N 1
ATOM 2707 C CA . LEU B 1 72 ? 14.383 -3.604 0.616 1 92.12 72 LEU B CA 1
ATOM 2708 C C . LEU B 1 72 ? 14.797 -2.469 -0.314 1 92.12 72 LEU B C 1
ATOM 2710 O O . LEU B 1 72 ? 14.977 -1.331 0.129 1 92.12 72 LEU B O 1
ATOM 2714 N N . VAL B 1 73 ? 14.914 -2.803 -1.585 1 94.31 73 VAL B N 1
ATOM 2715 C CA . VAL B 1 73 ? 15.297 -1.792 -2.568 1 94.31 73 VAL B CA 1
ATOM 2716 C C . VAL B 1 73 ? 14.227 -0.705 -2.629 1 94.31 73 VAL B C 1
ATOM 2718 O O . VAL B 1 73 ? 14.539 0.487 -2.658 1 94.31 73 VAL B O 1
ATOM 2721 N N . SER B 1 74 ? 12.961 -1.146 -2.629 1 92.75 74 SER B N 1
ATOM 2722 C CA . SER B 1 74 ? 11.859 -0.194 -2.701 1 92.75 74 SER B CA 1
ATOM 2723 C C . SER B 1 74 ? 11.891 0.777 -1.526 1 92.75 74 SER B C 1
ATOM 2725 O O . SER B 1 74 ? 11.617 1.968 -1.691 1 92.75 74 SER B O 1
ATOM 2727 N N . ARG B 1 75 ? 12.219 0.323 -0.41 1 87.88 75 ARG B N 1
ATOM 2728 C CA . ARG B 1 75 ? 12.305 1.173 0.773 1 87.88 75 ARG B CA 1
ATOM 2729 C C . ARG B 1 75 ? 13.508 2.104 0.696 1 87.88 75 ARG B C 1
ATOM 2731 O O . ARG B 1 75 ? 13.445 3.252 1.141 1 87.88 75 ARG B O 1
ATOM 2738 N N . PHE B 1 76 ? 14.516 1.613 0.196 1 89.75 76 PHE B N 1
ATOM 2739 C CA . PHE B 1 76 ? 15.75 2.389 0.138 1 89.75 76 PHE B CA 1
ATOM 2740 C C . PHE B 1 76 ? 15.617 3.535 -0.857 1 89.75 76 PHE B C 1
ATOM 2742 O O . PHE B 1 76 ? 16.078 4.648 -0.589 1 89.75 76 PHE B O 1
ATOM 2749 N N . VAL B 1 77 ? 15.016 3.26 -1.976 1 92.38 77 VAL B N 1
ATOM 2750 C CA . VAL B 1 77 ? 14.977 4.273 -3.023 1 92.38 77 VAL B CA 1
ATOM 2751 C C . VAL B 1 77 ? 13.797 5.219 -2.777 1 92.38 77 VAL B C 1
ATOM 2753 O O . VAL B 1 77 ? 13.656 6.23 -3.467 1 92.38 77 VAL B O 1
ATOM 2756 N N . ARG B 1 78 ? 12.977 4.883 -1.835 1 88.69 78 ARG B N 1
ATOM 2757 C CA . ARG B 1 78 ? 11.766 5.66 -1.569 1 88.69 78 ARG B CA 1
ATOM 2758 C C . ARG B 1 78 ? 12.117 7.102 -1.213 1 88.69 78 ARG B C 1
ATOM 2760 O O . ARG B 1 78 ? 13.086 7.352 -0.488 1 88.69 78 ARG B O 1
ATOM 2767 N N . THR B 1 79 ? 11.289 8.039 -1.646 1 87.88 79 THR B N 1
ATOM 2768 C CA . THR B 1 79 ? 11.461 9.453 -1.346 1 87.88 79 THR B CA 1
ATOM 2769 C C . THR B 1 79 ? 10.375 9.945 -0.39 1 87.88 79 THR B C 1
ATOM 2771 O O . THR B 1 79 ? 9.312 9.336 -0.29 1 87.88 79 THR B O 1
ATOM 2774 N N . ASP B 1 80 ? 10.656 11.016 0.387 1 80.94 80 ASP B N 1
ATOM 2775 C CA . ASP B 1 80 ? 9.672 11.531 1.329 1 80.94 80 ASP B CA 1
ATOM 2776 C C . ASP B 1 80 ? 9.633 13.062 1.294 1 80.94 80 ASP B C 1
ATOM 2778 O O . ASP B 1 80 ? 9.102 13.695 2.211 1 80.94 80 ASP B O 1
ATOM 2782 N N . PHE B 1 81 ? 10.156 13.625 0.266 1 86.88 81 PHE B N 1
ATOM 2783 C CA . PHE B 1 81 ? 10.25 15.078 0.274 1 86.88 81 PHE B CA 1
ATOM 2784 C C . PHE B 1 81 ? 9.07 15.711 -0.452 1 86.88 81 PHE B C 1
ATOM 2786 O O . PHE B 1 81 ? 8.93 16.938 -0.481 1 86.88 81 PHE B O 1
ATOM 2793 N N . GLU B 1 82 ? 8.242 14.898 -1.093 1 86.44 82 GLU B N 1
ATOM 2794 C CA . GLU B 1 82 ? 7.152 15.414 -1.918 1 86.44 82 GLU B CA 1
ATOM 2795 C C . GLU B 1 82 ? 6.223 16.312 -1.106 1 86.44 82 GLU B C 1
ATOM 2797 O O . GLU B 1 82 ? 5.805 17.375 -1.576 1 86.44 82 GLU B O 1
ATOM 2802 N N . ALA B 1 83 ? 5.922 15.875 0.064 1 79.75 83 ALA B N 1
ATOM 2803 C CA . ALA B 1 83 ? 5.031 16.641 0.929 1 79.75 83 ALA B CA 1
ATOM 2804 C C . ALA B 1 83 ? 5.668 17.984 1.314 1 79.75 83 ALA B C 1
ATOM 2806 O O . ALA B 1 83 ? 4.98 19 1.39 1 79.75 83 ALA B O 1
ATOM 2807 N N . GLU B 1 84 ? 6.93 17.969 1.537 1 85.06 84 GLU B N 1
ATOM 2808 C CA . GLU B 1 84 ? 7.645 19.188 1.884 1 85.06 84 GLU B CA 1
ATOM 2809 C C . GLU B 1 84 ? 7.641 20.188 0.722 1 85.06 84 GLU B C 1
ATOM 2811 O O . GLU B 1 84 ? 7.461 21.391 0.925 1 85.06 84 GLU B O 1
ATOM 2816 N N . ILE B 1 85 ? 7.883 19.672 -0.428 1 87.44 85 ILE B N 1
ATOM 2817 C CA . ILE B 1 85 ? 7.875 20.531 -1.612 1 87.44 85 ILE B CA 1
ATOM 2818 C C . ILE B 1 85 ? 6.488 21.141 -1.797 1 87.44 85 ILE B C 1
ATOM 2820 O O . ILE B 1 85 ? 6.363 22.328 -2.084 1 87.44 85 ILE B O 1
ATOM 2824 N N . ASN B 1 86 ? 5.473 20.344 -1.639 1 86.56 86 ASN B N 1
ATOM 2825 C CA . ASN B 1 86 ? 4.098 20.828 -1.716 1 86.56 86 ASN B CA 1
ATOM 2826 C C . ASN B 1 86 ? 3.85 21.953 -0.716 1 86.56 86 ASN B C 1
ATOM 2828 O O . ASN B 1 86 ? 3.252 22.984 -1.061 1 86.56 86 ASN B O 1
ATOM 2832 N N . GLU B 1 87 ? 4.301 21.781 0.471 1 84.56 87 GLU B N 1
ATOM 2833 C CA . GLU B 1 87 ? 4.141 22.797 1.512 1 84.56 87 GLU B CA 1
ATOM 2834 C C . GLU B 1 87 ? 4.906 24.078 1.165 1 84.56 87 GLU B C 1
ATOM 2836 O O . GLU B 1 87 ? 4.398 25.172 1.36 1 84.56 87 GLU B O 1
ATOM 2841 N N . ASP B 1 88 ? 6.094 23.875 0.692 1 86.88 88 ASP B N 1
ATOM 2842 C CA . ASP B 1 88 ? 6.918 25.031 0.322 1 86.88 88 ASP B CA 1
ATOM 2843 C C . ASP B 1 88 ? 6.258 25.844 -0.79 1 86.88 88 ASP B C 1
ATOM 2845 O O . ASP B 1 88 ? 6.289 27.078 -0.763 1 86.88 88 ASP B O 1
ATOM 2849 N N . ILE B 1 89 ? 5.699 25.234 -1.672 1 86.25 89 ILE B N 1
ATOM 2850 C CA . ILE B 1 89 ? 5.066 25.891 -2.805 1 86.25 89 ILE B CA 1
ATOM 2851 C C . ILE B 1 89 ? 3.789 26.594 -2.344 1 86.25 89 ILE B C 1
ATOM 2853 O O . ILE B 1 89 ? 3.521 27.734 -2.736 1 86.25 89 ILE B O 1
ATOM 2857 N N . LYS B 1 90 ? 3.066 25.969 -1.471 1 84.38 90 LYS B N 1
ATOM 2858 C CA . LYS B 1 90 ? 1.777 26.5 -1.04 1 84.38 90 LYS B CA 1
ATOM 2859 C C . LYS B 1 90 ? 1.957 27.609 -0.006 1 84.38 90 LYS B C 1
ATOM 2861 O O . LYS B 1 90 ? 1.212 28.594 -0.005 1 84.38 90 LYS B O 1
ATOM 2866 N N . ASN B 1 91 ? 2.893 27.469 0.841 1 85.44 91 ASN B N 1
ATOM 2867 C CA . ASN B 1 91 ? 3.039 28.406 1.956 1 85.44 91 ASN B CA 1
ATOM 2868 C C . ASN B 1 91 ? 4.168 29.391 1.708 1 85.44 91 ASN B C 1
ATOM 2870 O O . ASN B 1 91 ? 4.629 30.062 2.637 1 85.44 91 ASN B O 1
ATOM 2874 N N . GLY B 1 92 ? 4.695 29.406 0.535 1 83.75 92 GLY B N 1
ATOM 2875 C CA . GLY B 1 92 ? 5.68 30.406 0.158 1 83.75 92 GLY B CA 1
ATOM 2876 C C . GLY B 1 92 ? 7.086 30.062 0.598 1 83.75 92 GLY B C 1
ATOM 2877 O O . GLY B 1 92 ? 7.934 30.953 0.743 1 83.75 92 GLY B O 1
ATOM 2878 N N . GLY B 1 93 ? 7.332 28.906 0.915 1 84.12 93 GLY B N 1
ATOM 2879 C CA . GLY B 1 93 ? 8.648 28.484 1.35 1 84.12 93 GLY B CA 1
ATOM 2880 C C . GLY B 1 93 ? 9.703 28.578 0.257 1 84.12 93 GLY B C 1
ATOM 2881 O O . GLY B 1 93 ? 10.898 28.625 0.543 1 84.12 93 GLY B O 1
ATOM 2882 N N . LEU B 1 94 ? 9.25 28.625 -0.948 1 84.69 94 LEU B N 1
ATOM 2883 C CA . LEU B 1 94 ? 10.172 28.703 -2.074 1 84.69 94 LEU B CA 1
ATOM 2884 C C . LEU B 1 94 ? 10.797 30.094 -2.176 1 84.69 94 LEU B C 1
ATOM 2886 O O . LEU B 1 94 ? 11.805 30.266 -2.857 1 84.69 94 LEU B O 1
ATOM 2890 N N . ASN B 1 95 ? 10.219 31.031 -1.527 1 81 95 ASN B N 1
ATOM 2891 C CA . ASN B 1 95 ? 10.695 32.406 -1.629 1 81 95 ASN B CA 1
ATOM 2892 C C . ASN B 1 95 ? 12.109 32.562 -1.091 1 81 95 ASN B C 1
ATOM 2894 O O . ASN B 1 95 ? 12.867 33.406 -1.544 1 81 95 ASN B O 1
ATOM 2898 N N . LYS B 1 96 ? 12.43 31.734 -0.185 1 76.69 96 LYS B N 1
ATOM 2899 C CA . LYS B 1 96 ? 13.766 31.781 0.396 1 76.69 96 LYS B CA 1
ATOM 2900 C C . LYS B 1 96 ? 14.82 31.328 -0.611 1 76.69 96 LYS B C 1
ATOM 2902 O O . LYS B 1 96 ? 15.992 31.703 -0.506 1 76.69 96 LYS B O 1
ATOM 2907 N N . PHE B 1 97 ? 14.438 30.562 -1.587 1 73.62 97 PHE B N 1
ATOM 2908 C CA . PHE B 1 97 ? 15.383 30 -2.541 1 73.62 97 PHE B CA 1
ATOM 2909 C C . PHE B 1 97 ? 15.477 30.859 -3.791 1 73.62 97 PHE B C 1
ATOM 2911 O O . PHE B 1 97 ? 16.438 30.75 -4.562 1 73.62 97 PHE B O 1
ATOM 2918 N N . ILE B 1 98 ? 14.5 31.531 -3.957 1 64.31 98 ILE B N 1
ATOM 2919 C CA . ILE B 1 98 ? 14.547 32.469 -5.078 1 64.31 98 ILE B CA 1
ATOM 2920 C C . ILE B 1 98 ? 15.648 33.5 -4.852 1 64.31 98 ILE B C 1
ATOM 2922 O O . ILE B 1 98 ? 16.328 33.906 -5.797 1 64.31 98 ILE B O 1
ATOM 2926 N N . VAL B 1 99 ? 15.867 33.781 -3.609 1 55.09 99 VAL B N 1
ATOM 2927 C CA . VAL B 1 99 ? 16.812 34.812 -3.238 1 55.09 99 VAL B CA 1
ATOM 2928 C C . VAL B 1 99 ? 18.203 34.188 -3.021 1 55.09 99 VAL B C 1
ATOM 2930 O O . VAL B 1 99 ? 19.203 34.906 -3.021 1 55.09 99 VAL B O 1
ATOM 2933 N N . ARG B 1 100 ? 18.156 32.906 -2.873 1 58.06 100 ARG B N 1
ATOM 2934 C CA . ARG B 1 100 ? 19.438 32.312 -2.482 1 58.06 100 ARG B CA 1
ATOM 2935 C C . ARG B 1 100 ? 20.094 31.609 -3.654 1 58.06 100 ARG B C 1
ATOM 2937 O O . ARG B 1 100 ? 19.391 31.078 -4.527 1 58.06 100 ARG B O 1
ATOM 2944 N N . PRO B 1 101 ? 21.406 31.484 -3.572 1 50.94 101 PRO B N 1
ATOM 2945 C CA . PRO B 1 101 ? 22.219 30.875 -4.637 1 50.94 101 PRO B CA 1
ATOM 2946 C C . PRO B 1 101 ? 22 29.359 -4.742 1 50.94 101 PRO B C 1
ATOM 2948 O O . PRO B 1 101 ? 22.391 28.75 -5.738 1 50.94 101 PRO B O 1
ATOM 2951 N N . ILE B 1 102 ? 21.406 28.797 -3.717 1 58.5 102 ILE B N 1
ATOM 2952 C CA . ILE B 1 102 ? 21.266 27.344 -3.783 1 58.5 102 ILE B CA 1
ATOM 2953 C C . ILE B 1 102 ? 19.984 26.984 -4.523 1 58.5 102 ILE B C 1
ATOM 2955 O O . ILE B 1 102 ? 18.891 27.391 -4.121 1 58.5 102 ILE B O 1
ATOM 2959 N N . GLY B 1 103 ? 20.234 26.391 -5.574 1 80.88 103 GLY B N 1
ATOM 2960 C CA . GLY B 1 103 ? 19.047 25.938 -6.281 1 80.88 103 GLY B CA 1
ATOM 2961 C C . GLY B 1 103 ? 18.219 24.938 -5.484 1 80.88 103 GLY B C 1
ATOM 2962 O O . GLY B 1 103 ? 18.766 24.172 -4.684 1 80.88 103 GLY B O 1
ATOM 2963 N N . TYR B 1 104 ? 17.016 25.234 -5.195 1 85.56 104 TYR B N 1
ATOM 2964 C CA . TYR B 1 104 ? 16.062 24.391 -4.477 1 85.56 104 TYR B CA 1
ATOM 2965 C C . TYR B 1 104 ? 16.297 22.922 -4.797 1 85.56 104 TYR B C 1
ATOM 2967 O O . TYR B 1 104 ? 16.281 22.078 -3.896 1 85.56 104 TYR B O 1
ATOM 2975 N N . PHE B 1 105 ? 16.656 22.672 -5.992 1 87.06 105 PHE B N 1
ATOM 2976 C CA . PHE B 1 105 ? 16.906 21.312 -6.445 1 87.06 105 PHE B CA 1
ATOM 2977 C C . PHE B 1 105 ? 18.125 20.719 -5.742 1 87.06 105 PHE B C 1
ATOM 2979 O O . PHE B 1 105 ? 18.062 19.609 -5.195 1 87.06 105 PHE B O 1
ATOM 2986 N N . THR B 1 106 ? 19.188 21.422 -5.738 1 84.75 106 THR B N 1
ATOM 2987 C CA . THR B 1 106 ? 20.438 20.953 -5.148 1 84.75 106 THR B CA 1
ATOM 2988 C C . THR B 1 106 ? 20.281 20.75 -3.645 1 84.75 106 THR B C 1
ATOM 2990 O O . THR B 1 106 ? 20.828 19.812 -3.082 1 84.75 106 THR B O 1
ATOM 2993 N N . HIS B 1 107 ? 19.547 21.656 -3.084 1 85.94 107 HIS B N 1
ATOM 2994 C CA . HIS B 1 107 ? 19.281 21.531 -1.654 1 85.94 107 HIS B CA 1
ATOM 2995 C C . HIS B 1 107 ? 18.547 20.234 -1.336 1 85.94 107 HIS B C 1
ATOM 2997 O O . HIS B 1 107 ? 18.938 19.5 -0.43 1 85.94 107 HIS B O 1
ATOM 3003 N N . LYS B 1 108 ? 17.547 19.969 -2.127 1 88.88 108 LYS B N 1
ATOM 3004 C CA . LYS B 1 108 ? 16.75 18.75 -1.903 1 88.88 108 LYS B CA 1
ATOM 3005 C C . LYS B 1 108 ? 17.562 17.5 -2.184 1 88.88 108 LYS B C 1
ATOM 3007 O O . LYS B 1 108 ? 17.453 16.5 -1.464 1 88.88 108 LYS B O 1
ATOM 3012 N N . LEU B 1 109 ? 18.375 17.609 -3.156 1 89.56 109 LEU B N 1
ATOM 3013 C CA . LEU B 1 109 ? 19.234 16.469 -3.504 1 89.56 109 LEU B CA 1
ATOM 3014 C C . LEU B 1 109 ? 20.234 16.188 -2.389 1 89.56 109 LEU B C 1
ATOM 3016 O O . LEU B 1 109 ? 20.406 15.031 -1.997 1 89.56 109 LEU B O 1
ATOM 3020 N N . CYS B 1 110 ? 20.812 17.188 -1.885 1 87.81 110 CYS B N 1
ATOM 3021 C CA . CYS B 1 110 ? 21.797 17.031 -0.819 1 87.81 110 CYS B CA 1
ATOM 3022 C C . CYS B 1 110 ? 21.156 16.5 0.45 1 87.81 110 CYS B C 1
ATOM 3024 O O . CYS B 1 110 ? 21.703 15.609 1.106 1 87.81 110 CYS B O 1
ATOM 3026 N N . CYS B 1 111 ? 20.016 17.016 0.698 1 88.19 111 CYS B N 1
ATOM 3027 C CA . CYS B 1 111 ? 19.297 16.531 1.867 1 88.19 111 CYS B CA 1
ATOM 3028 C C . CYS B 1 111 ? 18.922 15.062 1.712 1 88.19 111 CYS B C 1
ATOM 3030 O O . CYS B 1 111 ? 19.062 14.281 2.652 1 88.19 111 CYS B O 1
ATOM 3032 N N . PHE B 1 112 ? 18.484 14.789 0.531 1 90.12 112 PHE B N 1
ATOM 3033 C CA . PHE B 1 112 ? 18.078 13.422 0.224 1 90.12 112 PHE B CA 1
ATOM 3034 C C . PHE B 1 112 ? 19.266 12.469 0.366 1 90.12 112 PHE B C 1
ATOM 3036 O O . PHE B 1 112 ? 19.141 11.422 0.997 1 90.12 112 PHE B O 1
ATOM 3043 N N . MET B 1 113 ? 20.344 12.852 -0.135 1 89.38 113 MET B N 1
ATOM 3044 C CA . MET B 1 113 ? 21.547 12.016 -0.071 1 89.38 113 MET B CA 1
ATOM 3045 C C . MET B 1 113 ? 22.047 11.891 1.365 1 89.38 113 MET B C 1
ATOM 3047 O O . MET B 1 113 ? 22.516 10.828 1.771 1 89.38 113 MET B O 1
ATOM 3051 N N . GLY B 1 114 ? 21.969 12.953 2.061 1 87.38 114 GLY B N 1
ATOM 3052 C CA . GLY B 1 114 ? 22.344 12.906 3.467 1 87.38 114 GLY B CA 1
ATOM 3053 C C . GLY B 1 114 ? 21.516 11.914 4.266 1 87.38 114 GLY B C 1
ATOM 3054 O O . GLY B 1 114 ? 22.047 11.156 5.074 1 87.38 114 GLY B O 1
ATOM 3055 N N . GLN B 1 115 ? 20.281 11.914 3.963 1 86.25 115 GLN B N 1
ATOM 3056 C CA . GLN B 1 115 ? 19.375 10.977 4.621 1 86.25 115 GLN B CA 1
ATOM 3057 C C . GLN B 1 115 ? 19.719 9.531 4.254 1 86.25 115 GLN B C 1
ATOM 3059 O O . GLN B 1 115 ? 19.719 8.648 5.113 1 86.25 115 GLN B O 1
ATOM 3064 N N . LYS B 1 116 ? 20.016 9.305 3.014 1 88.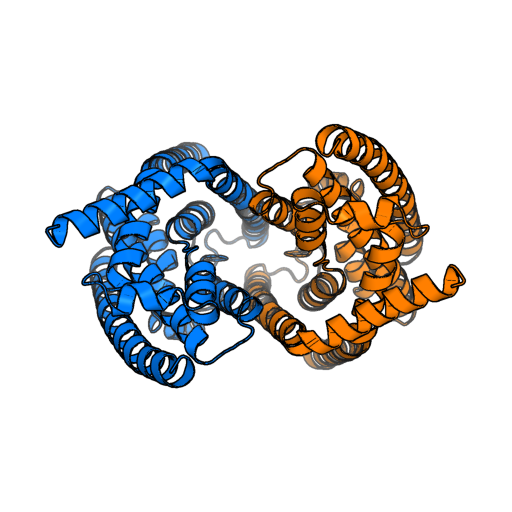38 116 LYS B N 1
ATOM 3065 C CA . LYS B 1 116 ? 20.281 7.953 2.52 1 88.38 116 LYS B CA 1
ATOM 3066 C C . LYS B 1 116 ? 21.594 7.41 3.078 1 88.38 116 LYS B C 1
ATOM 3068 O O . LYS B 1 116 ? 21.719 6.207 3.309 1 88.38 116 LYS B O 1
ATOM 3073 N N . VAL B 1 117 ? 22.484 8.289 3.305 1 86.69 117 VAL B N 1
ATOM 3074 C CA . VAL B 1 117 ? 23.766 7.859 3.857 1 86.69 117 VAL B CA 1
ATOM 3075 C C . VAL B 1 117 ? 23.547 7.305 5.266 1 86.69 117 VAL B C 1
ATOM 3077 O O . VAL B 1 117 ? 24.156 6.293 5.633 1 86.69 117 VAL B O 1
ATOM 3080 N N . VAL B 1 118 ? 22.734 7.895 5.992 1 83.81 118 VAL B N 1
ATOM 3081 C CA . VAL B 1 118 ? 22.453 7.449 7.355 1 83.81 118 VAL B CA 1
ATOM 3082 C C . VAL B 1 118 ? 21.719 6.109 7.32 1 83.81 118 VAL B C 1
ATOM 3084 O O . VAL B 1 118 ? 22 5.211 8.109 1 83.81 118 VAL B O 1
ATOM 3087 N N . ASN B 1 119 ? 20.875 5.961 6.34 1 85.56 119 ASN B N 1
ATOM 3088 C CA . ASN B 1 119 ? 20.078 4.75 6.23 1 85.56 119 ASN B CA 1
ATOM 3089 C C . ASN B 1 119 ? 20.859 3.604 5.609 1 85.56 119 ASN B C 1
ATOM 3091 O O . ASN B 1 119 ? 20.469 2.441 5.703 1 85.56 119 ASN B O 1
ATOM 3095 N N . LEU B 1 120 ? 21.938 4.012 5.027 1 85.25 120 LEU B N 1
ATOM 3096 C CA . LEU B 1 120 ? 22.734 3.049 4.266 1 85.25 120 LEU B CA 1
ATOM 3097 C C . LEU B 1 120 ? 23.234 1.926 5.16 1 85.25 120 LEU B C 1
ATOM 3099 O O . LEU B 1 120 ? 23.25 0.761 4.758 1 85.25 120 LEU B O 1
ATOM 3103 N N . VAL B 1 121 ? 23.609 2.27 6.309 1 84.06 121 VAL B N 1
ATOM 3104 C CA . VAL B 1 121 ? 24.156 1.27 7.219 1 84.06 121 VAL B CA 1
ATOM 3105 C C . VAL B 1 121 ? 23.094 0.241 7.566 1 84.06 121 VAL B C 1
ATOM 3107 O O . VAL B 1 121 ? 23.328 -0.966 7.473 1 84.06 121 VAL B O 1
ATOM 3110 N N . VAL B 1 122 ? 21.984 0.713 7.969 1 85.62 122 VAL B N 1
ATOM 3111 C CA . VAL B 1 122 ? 20.891 -0.177 8.328 1 85.62 122 VAL B CA 1
ATOM 3112 C C . VAL B 1 122 ? 20.484 -1.019 7.113 1 85.62 122 VAL B C 1
ATOM 3114 O O . VAL B 1 122 ? 20.266 -2.227 7.234 1 85.62 122 VAL B O 1
ATOM 3117 N N . MET B 1 123 ? 20.5 -0.417 5.988 1 87.69 123 MET B N 1
ATOM 3118 C CA . MET B 1 123 ? 20.109 -1.11 4.762 1 87.69 123 MET B CA 1
ATOM 3119 C C . MET B 1 123 ? 21.141 -2.186 4.406 1 87.69 123 MET B C 1
ATOM 3121 O O . MET B 1 123 ? 20.766 -3.287 3.992 1 87.69 123 MET B O 1
ATOM 3125 N N . MET B 1 124 ? 22.375 -1.829 4.574 1 89.19 124 MET B N 1
ATOM 3126 C CA . MET B 1 124 ? 23.422 -2.799 4.301 1 89.19 124 MET B CA 1
ATOM 3127 C C . MET B 1 124 ? 23.297 -4.02 5.207 1 89.19 124 MET B C 1
ATOM 3129 O O . MET B 1 124 ? 23.422 -5.156 4.75 1 89.19 124 MET B O 1
ATOM 3133 N N . ILE B 1 125 ? 22.969 -3.787 6.422 1 90.75 125 ILE B N 1
ATOM 3134 C CA . ILE B 1 125 ? 22.781 -4.875 7.375 1 90.75 125 ILE B CA 1
ATOM 3135 C C . ILE B 1 125 ? 21.609 -5.746 6.941 1 90.75 125 ILE B C 1
ATOM 3137 O O . ILE B 1 125 ? 21.703 -6.977 6.934 1 90.75 125 ILE B O 1
ATOM 3141 N N . LEU B 1 126 ? 20.547 -5.117 6.574 1 91.06 126 LEU B N 1
ATOM 3142 C CA . LEU B 1 126 ? 19.359 -5.848 6.16 1 91.06 126 LEU B CA 1
ATOM 3143 C C . LEU B 1 126 ? 19.609 -6.637 4.883 1 91.06 126 LEU B C 1
ATOM 3145 O O . LEU B 1 126 ? 19.172 -7.781 4.754 1 91.06 126 LEU B O 1
ATOM 3149 N N . PHE B 1 127 ? 20.344 -6.059 3.988 1 91.31 127 PHE B N 1
ATOM 3150 C CA . PHE B 1 127 ? 20.672 -6.734 2.74 1 91.31 127 PHE B CA 1
ATOM 3151 C C . PHE B 1 127 ? 21.562 -7.953 3.004 1 91.31 127 PHE B C 1
ATOM 3153 O O . PHE B 1 127 ? 21.266 -9.047 2.508 1 91.31 127 PHE B O 1
ATOM 3160 N N . ILE B 1 128 ? 22.547 -7.758 3.773 1 91.88 128 ILE B N 1
ATOM 3161 C CA . ILE B 1 128 ? 23.484 -8.836 4.074 1 91.88 128 ILE B CA 1
ATOM 3162 C C . ILE B 1 128 ? 22.766 -9.961 4.812 1 91.88 128 ILE B C 1
ATOM 3164 O O . ILE B 1 128 ? 22.906 -11.133 4.465 1 91.88 128 ILE B O 1
ATOM 3168 N N . THR B 1 129 ? 21.969 -9.602 5.816 1 93.06 129 THR B N 1
ATOM 3169 C CA . THR B 1 129 ? 21.219 -10.594 6.578 1 93.06 129 THR B CA 1
ATOM 3170 C C . THR B 1 129 ? 20.266 -11.359 5.668 1 93.06 129 THR B C 1
ATOM 3172 O O . THR B 1 129 ? 20.156 -12.578 5.773 1 93.06 129 THR B O 1
ATOM 3175 N N . SER B 1 130 ? 19.609 -10.648 4.801 1 92.56 130 SER B N 1
ATOM 3176 C CA . SER B 1 130 ? 18.672 -11.289 3.881 1 92.56 130 SER B CA 1
ATOM 3177 C C . SER B 1 130 ? 19.391 -12.273 2.961 1 92.56 130 SER B C 1
ATOM 3179 O O . SER B 1 130 ? 18.922 -13.391 2.738 1 92.56 130 SER B O 1
ATOM 3181 N N . ILE B 1 131 ? 20.547 -11.875 2.488 1 91.88 131 ILE B N 1
ATOM 3182 C CA . ILE B 1 131 ? 21.312 -12.719 1.579 1 91.88 131 ILE B CA 1
ATOM 3183 C C . ILE B 1 131 ? 21.781 -13.977 2.312 1 91.88 131 ILE B C 1
ATOM 3185 O O . ILE B 1 131 ? 21.734 -15.078 1.764 1 91.88 131 ILE B O 1
ATOM 3189 N N . LEU B 1 132 ? 22.188 -13.812 3.531 1 92.81 132 LEU B N 1
ATOM 3190 C CA . LEU B 1 132 ? 22.656 -14.945 4.332 1 92.81 132 LEU B CA 1
ATOM 3191 C C . LEU B 1 132 ? 21.516 -15.914 4.613 1 92.81 132 LEU B C 1
ATOM 3193 O O . LEU B 1 132 ? 21.688 -17.125 4.492 1 92.81 132 LEU B O 1
ATOM 3197 N N . VAL B 1 133 ? 20.391 -15.406 4.93 1 92.94 133 VAL B N 1
ATOM 3198 C CA . VAL B 1 133 ? 19.234 -16.234 5.207 1 92.94 133 VAL B CA 1
ATOM 3199 C C . VAL B 1 133 ? 18.828 -17 3.943 1 92.94 133 VAL B C 1
ATOM 3201 O O . VAL B 1 133 ? 18.516 -18.188 3.998 1 92.94 133 VAL B O 1
ATOM 3204 N N . LEU B 1 134 ? 18.859 -16.312 2.873 1 93.75 134 LEU B N 1
ATOM 3205 C CA . LEU B 1 134 ? 18.484 -16.922 1.602 1 93.75 134 LEU B CA 1
ATOM 3206 C C . LEU B 1 134 ? 19.484 -18 1.192 1 93.75 134 LEU B C 1
ATOM 3208 O O . LEU B 1 134 ? 19.109 -19.047 0.66 1 93.75 134 LEU B O 1
ATOM 3212 N N . LYS B 1 135 ? 20.766 -17.734 1.446 1 92.75 135 LYS B N 1
ATOM 3213 C CA . LYS B 1 135 ? 21.812 -18.688 1.139 1 92.75 135 LYS B CA 1
ATOM 3214 C C . LYS B 1 135 ? 21.641 -19.969 1.957 1 92.75 135 LYS B C 1
ATOM 3216 O O . LYS B 1 135 ? 21.656 -21.062 1.405 1 92.75 135 LYS B O 1
ATOM 3221 N N . PHE B 1 136 ? 21.359 -19.844 3.195 1 94.44 136 PHE B N 1
ATOM 3222 C CA . PHE B 1 136 ? 21.328 -20.984 4.094 1 94.44 136 PHE B CA 1
ATOM 3223 C C . PHE B 1 136 ? 19.984 -21.703 3.99 1 94.44 136 PHE B C 1
ATOM 3225 O O . PHE B 1 136 ? 19.922 -22.938 4.16 1 94.44 136 PHE B O 1
ATOM 3232 N N . SER B 1 137 ? 18.938 -21 3.666 1 92.44 137 SER B N 1
ATOM 3233 C CA . SER B 1 137 ? 17.609 -21.594 3.646 1 92.44 137 SER B CA 1
ATOM 3234 C C . SER B 1 137 ? 17.281 -22.156 2.266 1 92.44 137 SER B C 1
ATOM 3236 O O . SER B 1 137 ? 16.609 -23.188 2.15 1 92.44 137 SER B O 1
ATOM 3238 N N . LEU B 1 138 ? 17.75 -21.484 1.218 1 93.81 138 LEU B N 1
ATOM 3239 C CA . LEU B 1 138 ? 17.266 -21.844 -0.112 1 93.81 138 LEU B CA 1
ATOM 3240 C C . LEU B 1 138 ? 18.438 -22.141 -1.047 1 93.81 138 LEU B C 1
ATOM 3242 O O . LEU B 1 138 ? 18.234 -22.484 -2.215 1 93.81 138 LEU B O 1
ATOM 3246 N N . GLY B 1 139 ? 19.656 -21.906 -0.552 1 91 139 GLY B N 1
ATOM 3247 C CA . GLY B 1 139 ? 20.828 -22.234 -1.352 1 91 139 GLY B CA 1
ATOM 3248 C C . GLY B 1 139 ? 21.156 -21.172 -2.385 1 91 139 GLY B C 1
ATOM 3249 O O . GLY B 1 139 ? 21.812 -21.469 -3.391 1 91 139 GLY B O 1
ATOM 3250 N N . VAL B 1 140 ? 20.703 -19.984 -2.129 1 90.31 140 VAL B N 1
ATOM 3251 C CA . VAL B 1 140 ? 20.953 -18.891 -3.062 1 90.31 140 VAL B CA 1
ATOM 3252 C C . VAL B 1 140 ? 22.438 -18.516 -3.021 1 90.31 140 VAL B C 1
ATOM 3254 O O . VAL B 1 140 ? 23.016 -18.344 -1.944 1 90.31 140 VAL B O 1
ATOM 3257 N N . VAL B 1 141 ? 23.062 -18.453 -4.176 1 87.44 141 VAL B N 1
ATOM 3258 C CA . VAL B 1 141 ? 24.469 -18.047 -4.277 1 87.44 141 VAL B CA 1
ATOM 3259 C C . VAL B 1 141 ? 24.578 -16.844 -5.215 1 87.44 141 VAL B C 1
ATOM 3261 O O . VAL B 1 141 ? 24.109 -16.891 -6.352 1 87.44 141 VAL B O 1
ATOM 3264 N N . LEU B 1 142 ? 25.172 -15.836 -4.699 1 91.69 142 LEU B N 1
ATOM 3265 C CA . LEU B 1 142 ? 25.359 -14.617 -5.484 1 91.69 142 LEU B CA 1
ATOM 3266 C C . LEU B 1 142 ? 26.766 -14.555 -6.062 1 91.69 142 LEU B C 1
ATOM 3268 O O . LEU B 1 142 ? 27.734 -14.938 -5.402 1 91.69 142 LEU B O 1
ATOM 3272 N N . THR B 1 143 ? 26.906 -14.156 -7.266 1 91.5 143 THR B N 1
ATOM 3273 C CA . THR B 1 143 ? 28.203 -13.969 -7.895 1 91.5 143 THR B CA 1
ATOM 3274 C C . THR B 1 143 ? 28.75 -12.57 -7.617 1 91.5 143 THR B C 1
ATOM 3276 O O . THR B 1 143 ? 27.984 -11.641 -7.352 1 91.5 143 THR B O 1
ATOM 3279 N N . GLY B 1 144 ? 30.016 -12.422 -7.621 1 92.38 144 GLY B N 1
ATOM 3280 C CA . GLY B 1 144 ? 30.641 -11.125 -7.449 1 92.38 144 GLY B CA 1
ATOM 3281 C C . GLY B 1 144 ? 30.203 -10.109 -8.484 1 92.38 144 GLY B C 1
ATOM 3282 O O . GLY B 1 144 ? 29.984 -8.938 -8.156 1 92.38 144 GLY B O 1
ATOM 3283 N N . GLN B 1 145 ? 30.078 -10.602 -9.727 1 93.12 145 GLN B N 1
ATOM 3284 C CA . GLN B 1 145 ? 29.641 -9.719 -10.797 1 93.12 145 GLN B CA 1
ATOM 3285 C C . GLN B 1 145 ? 28.234 -9.188 -10.523 1 93.12 145 GLN B C 1
ATOM 3287 O O . GLN B 1 145 ? 27.969 -7.996 -10.727 1 93.12 145 GLN B O 1
ATOM 3292 N N . ALA B 1 146 ? 27.391 -10.062 -10.078 1 94.88 146 ALA B N 1
ATOM 3293 C CA . ALA B 1 146 ? 26.016 -9.664 -9.781 1 94.88 146 ALA B CA 1
ATOM 3294 C C . ALA B 1 146 ? 25.969 -8.648 -8.641 1 94.88 146 ALA B C 1
ATOM 3296 O O . ALA B 1 146 ? 25.234 -7.66 -8.711 1 94.88 146 ALA B O 1
ATOM 3297 N N . MET B 1 147 ? 26.781 -8.844 -7.66 1 95.19 147 MET B N 1
ATOM 3298 C CA . MET B 1 147 ? 26.797 -7.949 -6.504 1 95.19 147 MET B CA 1
ATOM 3299 C C . MET B 1 147 ? 27.328 -6.57 -6.891 1 95.19 147 MET B C 1
ATOM 3301 O O . MET B 1 147 ? 26.797 -5.551 -6.465 1 95.19 147 MET B O 1
ATOM 3305 N N . ALA B 1 148 ? 28.328 -6.57 -7.668 1 95.75 148 ALA B N 1
ATOM 3306 C CA . ALA B 1 148 ? 28.906 -5.305 -8.117 1 95.75 148 ALA B CA 1
ATOM 3307 C C . ALA B 1 148 ? 27.938 -4.539 -9 1 95.75 148 ALA B C 1
ATOM 3309 O O . ALA B 1 148 ? 27.719 -3.342 -8.812 1 95.75 148 ALA B O 1
ATOM 3310 N N . ALA B 1 149 ? 27.422 -5.25 -9.977 1 96.94 149 ALA B N 1
ATOM 3311 C CA . ALA B 1 149 ? 26.469 -4.625 -10.891 1 96.94 149 ALA B CA 1
ATOM 3312 C C . ALA B 1 149 ? 25.234 -4.133 -10.141 1 96.94 149 ALA B C 1
ATOM 3314 O O . ALA B 1 149 ? 24.672 -3.08 -10.469 1 96.94 149 ALA B O 1
ATOM 3315 N N . PHE B 1 150 ? 24.812 -4.934 -9.156 1 97.19 150 PHE B N 1
ATOM 3316 C CA . PHE B 1 150 ? 23.688 -4.547 -8.32 1 97.19 150 PHE B CA 1
ATOM 3317 C C . PHE B 1 150 ? 23.969 -3.246 -7.586 1 97.19 150 PHE B C 1
ATOM 3319 O O . PHE B 1 150 ? 23.125 -2.35 -7.543 1 97.19 150 PHE B O 1
ATOM 3326 N N . THR B 1 151 ? 25.125 -3.105 -6.996 1 96 151 THR B N 1
ATOM 3327 C CA . THR B 1 151 ? 25.484 -1.92 -6.23 1 96 151 THR B CA 1
ATOM 3328 C C . THR B 1 151 ? 25.469 -0.678 -7.117 1 96 151 THR B C 1
ATOM 3330 O O . THR B 1 151 ? 24.906 0.351 -6.742 1 96 151 THR B O 1
ATOM 3333 N N . ILE B 1 152 ? 26.047 -0.796 -8.305 1 97.25 152 ILE B N 1
ATOM 3334 C CA . ILE B 1 152 ? 26.078 0.318 -9.242 1 97.25 152 ILE B CA 1
ATOM 3335 C C . ILE B 1 152 ? 24.641 0.674 -9.656 1 97.25 152 ILE B C 1
ATOM 3337 O O . ILE B 1 152 ? 24.266 1.845 -9.633 1 97.25 152 ILE B O 1
ATOM 3341 N N . SER B 1 153 ? 23.906 -0.366 -9.992 1 97.88 153 SER B N 1
ATOM 3342 C CA . SER B 1 153 ? 22.516 -0.148 -10.422 1 97.88 153 SER B CA 1
ATOM 3343 C C . SER B 1 153 ? 21.688 0.481 -9.312 1 97.88 153 SER B C 1
ATOM 3345 O O . SER B 1 153 ? 20.812 1.302 -9.578 1 97.88 153 SER B O 1
ATOM 3347 N N . LEU B 1 154 ? 21.969 0.107 -8.102 1 96.31 154 LEU B N 1
ATOM 3348 C CA . LEU B 1 154 ? 21.234 0.633 -6.957 1 96.31 154 LEU B CA 1
ATOM 3349 C C . LEU B 1 154 ? 21.484 2.125 -6.781 1 96.31 154 LEU B C 1
ATOM 3351 O O . LEU B 1 154 ? 20.562 2.893 -6.504 1 96.31 154 LEU B O 1
ATOM 3355 N N . ILE B 1 155 ? 22.688 2.523 -6.914 1 95.56 155 ILE B N 1
ATOM 3356 C CA . ILE B 1 155 ? 23.047 3.934 -6.816 1 95.56 155 ILE B CA 1
ATOM 3357 C C . ILE B 1 155 ? 22.328 4.727 -7.91 1 95.56 155 ILE B C 1
ATOM 3359 O O . ILE B 1 155 ? 21.75 5.781 -7.648 1 95.56 155 ILE B O 1
ATOM 3363 N N . LEU B 1 156 ? 22.375 4.188 -9.109 1 97.5 156 LEU B N 1
ATOM 3364 C CA . LEU B 1 156 ? 21.688 4.836 -10.219 1 97.5 156 LEU B CA 1
ATOM 3365 C C . LEU B 1 156 ? 20.188 4.863 -9.984 1 97.5 156 LEU B C 1
ATOM 3367 O O . LEU B 1 156 ? 19.516 5.828 -10.359 1 97.5 156 LEU B O 1
ATOM 3371 N N . SER B 1 157 ? 19.641 3.795 -9.352 1 97.62 157 SER B N 1
ATOM 3372 C CA . SER B 1 157 ? 18.219 3.729 -9.023 1 97.62 157 SER B CA 1
ATOM 3373 C C . SER B 1 157 ? 17.828 4.832 -8.047 1 97.62 157 SER B C 1
ATOM 3375 O O . SER B 1 157 ? 16.734 5.41 -8.156 1 97.62 157 SER B O 1
ATOM 3377 N N . LEU B 1 158 ? 18.719 5.113 -7.121 1 95.81 158 LEU B N 1
ATOM 3378 C CA . LEU B 1 158 ? 18.469 6.184 -6.16 1 95.81 158 LEU B CA 1
ATOM 3379 C C . LEU B 1 158 ? 18.344 7.531 -6.867 1 95.81 158 LEU B C 1
ATOM 3381 O O . LEU B 1 158 ? 17.406 8.289 -6.598 1 95.81 158 LEU B O 1
ATOM 3385 N N . CYS B 1 159 ? 19.234 7.738 -7.723 1 96.31 159 CYS B N 1
ATOM 3386 C CA . CYS B 1 159 ? 19.234 8.984 -8.484 1 96.31 159 CYS B CA 1
ATOM 3387 C C . CYS B 1 159 ? 17.984 9.078 -9.352 1 96.31 159 CYS B C 1
ATOM 3389 O O . CYS B 1 159 ? 17.312 10.117 -9.375 1 96.31 159 CYS B O 1
ATOM 3391 N N . LEU B 1 160 ? 17.75 8.031 -10.016 1 97.38 160 LEU B N 1
ATOM 3392 C CA . LEU B 1 160 ? 16.609 8 -10.938 1 97.38 160 LEU B CA 1
ATOM 3393 C C . LEU B 1 160 ? 15.297 8.203 -10.195 1 97.38 160 LEU B C 1
ATOM 3395 O O . LEU B 1 160 ? 14.461 9.008 -10.617 1 97.38 160 LEU B O 1
ATOM 3399 N N . ASN B 1 161 ? 15.117 7.477 -9.102 1 96.88 161 ASN B N 1
ATOM 3400 C CA . ASN B 1 161 ? 13.875 7.602 -8.344 1 96.88 161 ASN B CA 1
ATOM 3401 C C . ASN B 1 161 ? 13.711 9.008 -7.77 1 96.88 161 ASN B C 1
ATOM 3403 O O . ASN B 1 161 ? 12.602 9.531 -7.727 1 96.88 161 ASN B O 1
ATOM 3407 N N . PHE B 1 162 ? 14.766 9.617 -7.309 1 96.31 162 PHE B N 1
ATOM 3408 C CA . PHE B 1 162 ? 14.727 10.992 -6.84 1 96.31 162 PHE B CA 1
ATOM 3409 C C . PHE B 1 162 ? 14.211 11.922 -7.938 1 96.31 162 PHE B C 1
ATOM 3411 O O . PHE B 1 162 ? 13.328 12.742 -7.695 1 96.31 162 PHE B O 1
ATOM 3418 N N . LEU B 1 163 ? 14.781 11.742 -9.078 1 96.56 163 LEU B N 1
ATOM 3419 C CA . LEU B 1 163 ? 14.43 12.625 -10.195 1 96.56 163 LEU B CA 1
ATOM 3420 C C . LEU B 1 163 ? 12.977 12.43 -10.602 1 96.56 163 LEU B C 1
ATOM 3422 O O . LEU B 1 163 ? 12.281 13.398 -10.922 1 96.56 163 LEU B O 1
ATOM 3426 N N . ILE B 1 164 ? 12.555 11.18 -10.633 1 96.5 164 ILE B N 1
ATOM 3427 C CA . ILE B 1 164 ? 11.172 10.883 -10.992 1 96.5 164 ILE B CA 1
ATOM 3428 C C . ILE B 1 164 ? 10.227 11.586 -10.023 1 96.5 164 ILE B C 1
ATOM 3430 O O . ILE B 1 164 ? 9.32 12.305 -10.445 1 96.5 164 ILE B O 1
ATOM 3434 N N . PHE B 1 165 ? 10.469 11.484 -8.773 1 94.88 165 PHE B N 1
ATOM 3435 C CA . PHE B 1 165 ? 9.539 12.039 -7.789 1 94.88 165 PHE B CA 1
ATOM 3436 C C . PHE B 1 165 ? 9.711 13.547 -7.684 1 94.88 165 PHE B C 1
ATOM 3438 O O . PHE B 1 165 ? 8.758 14.258 -7.355 1 94.88 165 PHE B O 1
ATOM 3445 N N . PHE B 1 166 ? 10.891 14.055 -7.934 1 94.88 166 PHE B N 1
ATOM 3446 C CA . PHE B 1 166 ? 11.039 15.5 -8.031 1 94.88 166 PHE B CA 1
ATOM 3447 C C . PHE B 1 166 ? 10.195 16.062 -9.172 1 94.88 166 PHE B C 1
ATOM 3449 O O . PHE B 1 166 ? 9.523 17.078 -9.016 1 94.88 166 PHE B O 1
ATOM 3456 N N . CYS B 1 167 ? 10.273 15.344 -10.242 1 94.31 167 CYS B N 1
ATOM 3457 C CA . CYS B 1 167 ? 9.469 15.734 -11.391 1 94.31 167 CYS B CA 1
ATOM 3458 C C . CYS B 1 167 ? 7.98 15.703 -11.047 1 94.31 167 CYS B C 1
ATOM 3460 O O . CYS B 1 167 ? 7.25 16.641 -11.367 1 94.31 167 CYS B O 1
ATOM 3462 N N . VAL B 1 168 ? 7.547 14.703 -10.391 1 92.06 168 VAL B N 1
ATOM 3463 C CA . VAL B 1 168 ? 6.156 14.57 -9.969 1 92.06 168 VAL B CA 1
ATOM 3464 C C . VAL B 1 168 ? 5.793 15.727 -9.031 1 92.06 168 VAL B C 1
ATOM 3466 O O . VAL B 1 168 ? 4.688 16.266 -9.109 1 92.06 168 VAL B O 1
ATOM 3469 N N . SER B 1 169 ? 6.684 16.078 -8.203 1 92.25 169 SER B N 1
ATOM 3470 C CA . SER B 1 169 ? 6.434 17.125 -7.219 1 92.25 169 SER B CA 1
ATOM 3471 C C . SER B 1 169 ? 6.211 18.469 -7.895 1 92.25 169 SER B C 1
ATOM 3473 O O . SER B 1 169 ? 5.578 19.359 -7.324 1 92.25 169 SER B O 1
ATOM 3475 N N . THR B 1 170 ? 6.742 18.625 -9.07 1 91.12 170 THR B N 1
ATOM 3476 C CA . THR B 1 170 ? 6.559 19.891 -9.773 1 91.12 170 THR B CA 1
ATOM 3477 C C . THR B 1 170 ? 5.09 20.094 -10.141 1 91.12 170 THR B C 1
ATOM 3479 O O . THR B 1 170 ? 4.664 21.219 -10.422 1 91.12 170 THR B O 1
ATOM 3482 N N . LEU B 1 171 ? 4.305 19.062 -10.156 1 88.25 171 LEU B N 1
ATOM 3483 C CA . LEU B 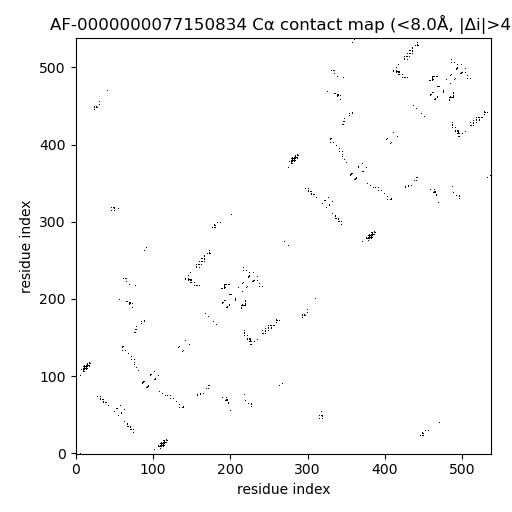1 171 ? 2.877 19.172 -10.43 1 88.25 171 LEU B CA 1
ATOM 3484 C C . LEU B 1 171 ? 2.191 20.047 -9.383 1 88.25 171 LEU B C 1
ATOM 3486 O O . LEU B 1 171 ? 1.096 20.562 -9.617 1 88.25 171 LEU B O 1
ATOM 3490 N N . CYS B 1 172 ? 2.859 20.188 -8.297 1 88.06 172 CYS B N 1
ATOM 3491 C CA . CYS B 1 172 ? 2.305 20.984 -7.203 1 88.06 172 CYS B CA 1
ATOM 3492 C C . CYS B 1 172 ? 2.158 22.438 -7.605 1 88.06 172 CYS B C 1
ATOM 3494 O O . CYS B 1 172 ? 1.389 23.188 -6.992 1 88.06 172 CYS B O 1
ATOM 3496 N N . PHE B 1 173 ? 2.848 22.891 -8.602 1 88.69 173 PHE B N 1
ATOM 3497 C CA . PHE B 1 173 ? 2.736 24.266 -9.086 1 88.69 173 PHE B CA 1
ATOM 3498 C C . PHE B 1 173 ? 1.364 24.516 -9.703 1 88.69 173 PHE B C 1
ATOM 3500 O O . PHE B 1 173 ? 0.882 25.641 -9.719 1 88.69 173 PHE B O 1
ATOM 3507 N N . TRP B 1 174 ? 0.747 23.422 -10.156 1 87.88 174 TRP B N 1
ATOM 3508 C CA . TRP B 1 174 ? -0.49 23.594 -10.906 1 87.88 174 TRP B CA 1
ATOM 3509 C C . TRP B 1 174 ? -1.679 23.016 -10.148 1 87.88 174 TRP B C 1
ATOM 3511 O O . TRP B 1 174 ? -2.828 23.375 -10.422 1 87.88 174 TRP B O 1
ATOM 3521 N N . LEU B 1 175 ? -1.42 22.109 -9.203 1 80 175 LEU B N 1
ATOM 3522 C CA . LEU B 1 175 ? -2.506 21.438 -8.516 1 80 175 LEU B CA 1
ATOM 3523 C C . LEU B 1 175 ? -2.574 21.859 -7.051 1 80 175 LEU B C 1
ATOM 3525 O O . LEU B 1 175 ? -1.549 21.938 -6.371 1 80 175 LEU B O 1
ATOM 3529 N N . ASN B 1 176 ? -3.742 22.156 -6.562 1 71.25 176 ASN B N 1
ATOM 3530 C CA . ASN B 1 176 ? -3.926 22.656 -5.207 1 71.25 176 ASN B CA 1
ATOM 3531 C C . ASN B 1 176 ? -3.969 21.531 -4.188 1 71.25 176 ASN B C 1
ATOM 3533 O O . ASN B 1 176 ? -3.391 21.641 -3.104 1 71.25 176 ASN B O 1
ATOM 3537 N N . GLU B 1 177 ? -4.793 20.5 -4.43 1 66 177 GLU B N 1
ATOM 3538 C CA . GLU B 1 177 ? -4.898 19.375 -3.504 1 66 177 GLU B CA 1
ATOM 3539 C C . GLU B 1 177 ? -4.195 18.141 -4.059 1 66 177 GLU B C 1
ATOM 3541 O O . GLU B 1 177 ? -4.754 17.422 -4.891 1 66 177 GLU B O 1
ATOM 3546 N N . ILE B 1 178 ? -2.904 17.984 -3.561 1 65 178 ILE B N 1
ATOM 3547 C CA . ILE B 1 178 ? -2.113 17.016 -4.309 1 65 178 ILE B CA 1
ATOM 3548 C C . ILE B 1 178 ? -1.805 15.812 -3.426 1 65 178 ILE B C 1
ATOM 3550 O O . ILE B 1 178 ? -1.274 14.812 -3.902 1 65 178 ILE B O 1
ATOM 3554 N N . GLY B 1 179 ? -2.291 15.805 -2.131 1 67.06 179 GLY B N 1
ATOM 3555 C CA . GLY B 1 179 ? -1.941 14.695 -1.264 1 67.06 179 GLY B CA 1
ATOM 3556 C C . GLY B 1 179 ? -2.359 13.344 -1.823 1 67.06 179 GLY B C 1
ATOM 3557 O O . GLY B 1 179 ? -1.53 12.445 -1.969 1 67.06 179 GLY B O 1
ATOM 3558 N N . PHE B 1 180 ? -3.516 13.25 -2.271 1 65.75 180 PHE B N 1
ATOM 3559 C CA . PHE B 1 180 ? -4.051 11.992 -2.771 1 65.75 180 PHE B CA 1
ATOM 3560 C C . PHE B 1 180 ? -3.438 11.641 -4.121 1 65.75 180 PHE B C 1
ATOM 3562 O O . PHE B 1 180 ? -3.287 10.461 -4.453 1 65.75 180 PHE B O 1
ATOM 3569 N N . ILE B 1 181 ? -2.963 12.727 -4.781 1 73.88 181 ILE B N 1
ATOM 3570 C CA . ILE B 1 181 ? -2.357 12.5 -6.09 1 73.88 181 ILE B CA 1
ATOM 3571 C C . ILE B 1 181 ? -0.994 11.836 -5.922 1 73.88 181 ILE B C 1
ATOM 3573 O O . ILE B 1 181 ? -0.658 10.898 -6.656 1 73.88 181 ILE B O 1
ATOM 3577 N N . PHE B 1 182 ? -0.308 12.25 -4.93 1 80.12 182 PHE B N 1
ATOM 3578 C CA . PHE B 1 182 ? 1.004 11.656 -4.68 1 80.12 182 PHE B CA 1
ATOM 3579 C C . PHE B 1 182 ? 0.879 10.18 -4.34 1 80.12 182 PHE B C 1
ATOM 3581 O O . PHE B 1 182 ? 1.676 9.359 -4.805 1 80.12 182 PHE B O 1
ATOM 3588 N N . GLU B 1 183 ? -0.107 9.906 -3.627 1 75.38 183 GLU B N 1
ATOM 3589 C CA . GLU B 1 183 ? -0.304 8.508 -3.238 1 75.38 183 GLU B CA 1
ATOM 3590 C C . GLU B 1 183 ? -0.668 7.648 -4.445 1 75.38 183 GLU B C 1
ATOM 3592 O O . GLU B 1 183 ? -0.157 6.539 -4.598 1 75.38 183 GLU B O 1
ATOM 3597 N N . ALA B 1 184 ? -1.538 8.203 -5.234 1 78.19 184 ALA B N 1
ATOM 3598 C CA . ALA B 1 184 ? -1.94 7.477 -6.438 1 78.19 184 ALA B CA 1
ATOM 3599 C C . ALA B 1 184 ? -0.752 7.262 -7.371 1 78.19 184 ALA B C 1
ATOM 3601 O O . ALA B 1 184 ? -0.543 6.152 -7.871 1 78.19 184 ALA B O 1
ATOM 3602 N N . VAL B 1 185 ? 0.034 8.297 -7.508 1 85.25 185 VAL B N 1
ATOM 3603 C CA . VAL B 1 185 ? 1.196 8.227 -8.391 1 85.25 185 VAL B CA 1
ATOM 3604 C C . VAL B 1 185 ? 2.225 7.258 -7.812 1 85.25 185 VAL B C 1
ATOM 3606 O O . VAL B 1 185 ? 2.838 6.484 -8.555 1 85.25 185 VAL B O 1
ATOM 3609 N N . ARG B 1 186 ? 2.381 7.242 -6.555 1 87.81 186 ARG B N 1
ATOM 3610 C CA . ARG B 1 186 ? 3.326 6.348 -5.895 1 87.81 186 ARG B CA 1
ATOM 3611 C C . ARG B 1 186 ? 2.953 4.891 -6.129 1 87.81 186 ARG B C 1
ATOM 3613 O O . ARG B 1 186 ? 3.818 4.062 -6.426 1 87.81 186 ARG B O 1
ATOM 3620 N N . ILE B 1 187 ? 1.706 4.602 -6.047 1 83.38 187 ILE B N 1
ATOM 3621 C CA . ILE B 1 187 ? 1.239 3.232 -6.23 1 83.38 187 ILE B CA 1
ATOM 3622 C C . ILE B 1 187 ? 1.503 2.787 -7.668 1 83.38 187 ILE B C 1
ATOM 3624 O O . ILE B 1 187 ? 1.949 1.662 -7.902 1 83.38 187 ILE B O 1
ATOM 3628 N N . ILE B 1 188 ? 1.229 3.701 -8.539 1 86.62 188 ILE B N 1
ATOM 3629 C CA . ILE B 1 188 ? 1.445 3.402 -9.953 1 86.62 188 ILE B CA 1
ATOM 3630 C C . ILE B 1 188 ? 2.932 3.158 -10.203 1 86.62 188 ILE B C 1
ATOM 3632 O O . ILE B 1 188 ? 3.307 2.152 -10.812 1 86.62 188 ILE B O 1
ATOM 3636 N N . ILE B 1 189 ? 3.77 3.986 -9.672 1 90.94 189 ILE B N 1
ATOM 3637 C CA . ILE B 1 189 ? 5.207 3.908 -9.914 1 90.94 189 ILE B CA 1
ATOM 3638 C C . ILE B 1 189 ? 5.773 2.648 -9.258 1 90.94 189 ILE B C 1
ATOM 3640 O O . ILE B 1 189 ? 6.531 1.905 -9.891 1 90.94 189 ILE B O 1
ATOM 3644 N N . ILE B 1 190 ? 5.332 2.383 -8.086 1 89.88 190 ILE B N 1
ATOM 3645 C CA . ILE B 1 190 ? 5.863 1.214 -7.391 1 89.88 190 ILE B CA 1
ATOM 3646 C C . ILE B 1 190 ? 5.434 -0.057 -8.125 1 89.88 190 ILE B C 1
ATOM 3648 O O . ILE B 1 190 ? 6.191 -1.027 -8.188 1 89.88 190 ILE B O 1
ATOM 3652 N N . THR B 1 191 ? 4.297 -0.01 -8.672 1 88 191 THR B N 1
ATOM 3653 C CA . THR B 1 191 ? 3.789 -1.144 -9.438 1 88 191 THR B CA 1
ATOM 3654 C C . THR B 1 191 ? 4.59 -1.327 -10.727 1 88 191 THR B C 1
ATOM 3656 O O . THR B 1 191 ? 5.039 -2.434 -11.031 1 88 191 THR B O 1
ATOM 3659 N N . LEU B 1 192 ? 4.824 -0.279 -11.359 1 92.94 192 LEU B N 1
ATOM 3660 C CA . LEU B 1 192 ? 5.512 -0.334 -12.648 1 92.94 192 LEU B CA 1
ATOM 3661 C C . LEU B 1 192 ? 7.004 -0.562 -12.453 1 92.94 192 LEU B C 1
ATOM 3663 O O . LEU B 1 192 ? 7.711 -0.919 -13.406 1 92.94 192 LEU B O 1
ATOM 3667 N N . SER B 1 193 ? 7.492 -0.367 -11.266 1 96.12 193 SER B N 1
ATOM 3668 C CA . SER B 1 193 ? 8.906 -0.548 -10.961 1 96.12 193 SER B CA 1
ATOM 3669 C C . SER B 1 193 ? 9.219 -2 -10.609 1 96.12 193 SER B C 1
ATOM 3671 O O . SER B 1 193 ? 10.383 -2.4 -10.57 1 96.12 193 SER B O 1
ATOM 3673 N N . GLY B 1 194 ? 8.125 -2.797 -10.359 1 93.5 194 GLY B N 1
ATOM 3674 C CA . GLY B 1 194 ? 8.305 -4.164 -9.891 1 93.5 194 GLY B CA 1
ATOM 3675 C C . GLY B 1 194 ? 8.445 -4.27 -8.391 1 93.5 194 GLY B C 1
ATOM 3676 O O . GLY B 1 194 ? 8.984 -5.254 -7.875 1 93.5 194 GLY B O 1
ATOM 3677 N N . GLY B 1 195 ? 8.008 -3.264 -7.75 1 92.19 195 GLY B N 1
ATOM 3678 C CA . GLY B 1 195 ? 8.141 -3.227 -6.301 1 92.19 195 GLY B CA 1
ATOM 3679 C C . GLY B 1 195 ? 7.125 -4.098 -5.586 1 92.19 195 GLY B C 1
ATOM 3680 O O . GLY B 1 195 ? 7.316 -4.453 -4.422 1 92.19 195 GLY B O 1
ATOM 3681 N N . ILE B 1 196 ? 6.074 -4.422 -6.246 1 85.69 196 ILE B N 1
ATOM 3682 C CA . ILE B 1 196 ? 5.043 -5.262 -5.645 1 85.69 196 ILE B CA 1
ATOM 3683 C C . ILE B 1 196 ? 5.27 -6.719 -6.043 1 85.69 196 ILE B C 1
ATOM 3685 O O . ILE B 1 196 ? 5.418 -7.59 -5.184 1 85.69 196 ILE B O 1
ATOM 3689 N N . PHE B 1 197 ? 5.375 -6.996 -7.32 1 88.56 197 PHE B N 1
ATOM 3690 C CA . PHE B 1 197 ? 5.68 -8.289 -7.922 1 88.56 197 PHE B CA 1
ATOM 3691 C C . PHE B 1 197 ? 6.676 -8.133 -9.07 1 88.56 197 PHE B C 1
ATOM 3693 O O . PHE B 1 197 ? 6.797 -7.051 -9.648 1 88.56 197 PHE B O 1
ATOM 3700 N N . PRO B 1 198 ? 7.398 -9.219 -9.297 1 92.31 198 PRO B N 1
ATOM 3701 C CA . PRO B 1 198 ? 8.211 -9.133 -10.516 1 92.31 198 PRO B CA 1
ATOM 3702 C C . PRO B 1 198 ? 7.383 -8.797 -11.75 1 92.31 198 PRO B C 1
ATOM 3704 O O . PRO B 1 198 ? 6.266 -9.297 -11.906 1 92.31 198 PRO B O 1
ATOM 3707 N N . LEU B 1 199 ? 7.938 -7.992 -12.602 1 93.69 199 LEU B N 1
ATOM 3708 C CA . LEU B 1 199 ? 7.184 -7.484 -13.742 1 93.69 199 LEU B CA 1
ATOM 3709 C C . LEU B 1 199 ? 6.859 -8.609 -14.727 1 93.69 199 LEU B C 1
ATOM 3711 O O . LEU B 1 199 ? 5.93 -8.492 -15.523 1 93.69 199 LEU B O 1
ATOM 3715 N N . SER B 1 200 ? 7.582 -9.68 -14.672 1 91.75 200 SER B N 1
ATOM 3716 C CA . SER B 1 200 ? 7.375 -10.805 -15.578 1 91.75 200 SER B CA 1
ATOM 3717 C C . SER B 1 200 ? 5.984 -11.406 -15.398 1 91.75 200 SER B C 1
ATOM 3719 O O . SER B 1 200 ? 5.504 -12.133 -16.266 1 91.75 200 SER B O 1
ATOM 3721 N N . ILE B 1 201 ? 5.316 -11.141 -14.305 1 86 201 ILE B N 1
ATOM 3722 C CA . ILE B 1 201 ? 3.996 -11.695 -14.031 1 86 201 ILE B CA 1
ATOM 3723 C C . ILE B 1 201 ? 2.992 -11.156 -15.047 1 86 201 ILE B C 1
ATOM 3725 O O . ILE B 1 201 ? 1.929 -11.75 -15.258 1 86 201 ILE B O 1
ATOM 3729 N N . PHE B 1 202 ? 3.328 -10.031 -15.672 1 88.12 202 PHE B N 1
ATOM 3730 C CA . PHE B 1 202 ? 2.398 -9.367 -16.578 1 88.12 202 PHE B CA 1
ATOM 3731 C C . PHE B 1 202 ? 2.465 -9.984 -17.969 1 88.12 202 PHE B C 1
ATOM 3733 O O . PHE B 1 202 ? 1.629 -9.688 -18.828 1 88.12 202 PHE B O 1
ATOM 3740 N N . GLY B 1 203 ? 3.445 -10.812 -18.234 1 87.56 203 GLY B N 1
ATOM 3741 C CA . GLY B 1 203 ? 3.596 -11.414 -19.547 1 87.56 203 GLY B CA 1
ATOM 3742 C C . GLY B 1 203 ? 4.543 -10.648 -20.453 1 87.56 203 GLY B C 1
ATOM 3743 O O . GLY B 1 203 ? 4.844 -9.484 -20.203 1 87.56 203 GLY B O 1
ATOM 3744 N N . ALA B 1 204 ? 4.93 -11.242 -21.469 1 88.44 204 ALA B N 1
ATOM 3745 C CA . ALA B 1 204 ? 5.984 -10.727 -22.328 1 88.44 204 ALA B CA 1
ATOM 3746 C C . ALA B 1 204 ? 5.547 -9.438 -23.031 1 88.44 204 ALA B C 1
ATOM 3748 O O . ALA B 1 204 ? 6.336 -8.508 -23.172 1 88.44 204 ALA B O 1
ATOM 3749 N N . LYS B 1 205 ? 4.312 -9.359 -23.453 1 90 205 LYS B N 1
ATOM 3750 C CA . LYS B 1 205 ? 3.811 -8.195 -24.172 1 90 205 LYS B CA 1
ATOM 3751 C C . LYS B 1 205 ? 3.848 -6.949 -23.297 1 90 205 LYS B C 1
ATOM 3753 O O . LYS B 1 205 ? 4.34 -5.902 -23.719 1 90 205 LYS B O 1
ATOM 3758 N N . VAL B 1 206 ? 3.422 -7.074 -22.094 1 89.31 206 VAL B N 1
ATOM 3759 C CA . VAL B 1 206 ? 3.377 -5.941 -21.172 1 89.31 206 VAL B CA 1
ATOM 3760 C C . VAL B 1 206 ? 4.793 -5.57 -20.75 1 89.31 206 VAL B C 1
ATOM 3762 O O . VAL B 1 206 ? 5.125 -4.387 -20.641 1 89.31 206 VAL B O 1
ATOM 3765 N N . VAL B 1 207 ? 5.613 -6.535 -20.562 1 91.81 207 VAL B N 1
ATOM 3766 C CA . VAL B 1 207 ? 6.984 -6.305 -20.141 1 91.81 207 VAL B CA 1
ATOM 3767 C C . VAL B 1 207 ? 7.738 -5.512 -21.203 1 91.81 207 VAL B C 1
ATOM 3769 O O . VAL B 1 207 ? 8.562 -4.652 -20.891 1 91.81 207 VAL B O 1
ATOM 3772 N N . SER B 1 208 ? 7.438 -5.77 -22.453 1 92.94 208 SER B N 1
ATOM 3773 C CA . SER B 1 208 ? 8.094 -5.047 -23.547 1 92.94 208 SER B CA 1
ATOM 3774 C C . SER B 1 208 ? 7.773 -3.557 -23.484 1 92.94 208 SER B C 1
ATOM 3776 O O . SER B 1 208 ? 8.625 -2.723 -23.812 1 92.94 208 SER B O 1
ATOM 3778 N N . ILE B 1 209 ? 6.629 -3.23 -23.062 1 93 209 ILE B N 1
ATOM 3779 C CA . ILE B 1 209 ? 6.23 -1.837 -22.906 1 93 209 ILE B CA 1
ATOM 3780 C C . ILE B 1 209 ? 6.922 -1.239 -21.688 1 93 209 ILE B C 1
ATOM 3782 O O . ILE B 1 209 ? 7.414 -0.11 -21.734 1 93 209 ILE B O 1
ATOM 3786 N N . LEU B 1 210 ? 6.98 -2.023 -20.672 1 92.25 210 LEU B N 1
ATOM 3787 C CA . LEU B 1 210 ? 7.578 -1.565 -19.422 1 92.25 210 LEU B CA 1
ATOM 3788 C C . LEU B 1 210 ? 9.078 -1.344 -19.594 1 92.25 210 LEU B C 1
ATOM 3790 O O . LEU B 1 210 ? 9.664 -0.491 -18.922 1 92.25 210 LEU B O 1
ATOM 3794 N N . ASP B 1 211 ? 9.688 -2.014 -20.5 1 92.94 211 ASP B N 1
ATOM 3795 C CA . ASP B 1 211 ? 11.109 -1.864 -20.797 1 92.94 211 ASP B CA 1
ATOM 3796 C C . ASP B 1 211 ? 11.43 -0.453 -21.297 1 92.94 211 ASP B C 1
ATOM 3798 O O . ASP B 1 211 ? 12.555 0.026 -21.141 1 92.94 211 ASP B O 1
ATOM 3802 N N . LEU B 1 212 ? 10.406 0.157 -21.766 1 92.62 212 LEU B N 1
ATOM 3803 C CA . LEU B 1 212 ? 10.594 1.483 -22.344 1 92.62 212 LEU B CA 1
ATOM 3804 C C . LEU B 1 212 ? 10.336 2.57 -21.297 1 92.62 212 LEU B C 1
ATOM 3806 O O . LEU B 1 212 ? 10.5 3.758 -21.578 1 92.62 212 LEU B O 1
ATOM 3810 N N . MET B 1 213 ? 10.016 2.199 -20.156 1 95 213 MET B N 1
ATOM 3811 C CA . MET B 1 213 ? 9.703 3.152 -19.094 1 95 213 MET B CA 1
ATOM 3812 C C . MET B 1 213 ? 10.82 3.211 -18.062 1 95 213 MET B C 1
ATOM 3814 O O . MET B 1 213 ? 11.523 2.223 -17.844 1 95 213 MET B O 1
ATOM 3818 N N . PRO B 1 214 ? 10.977 4.344 -17.422 1 96.88 214 PRO B N 1
ATOM 3819 C CA . PRO B 1 214 ? 12.078 4.504 -16.469 1 96.88 214 PRO B CA 1
ATOM 3820 C C . PRO B 1 214 ? 11.859 3.727 -15.172 1 96.88 214 PRO B C 1
ATOM 3822 O O . PRO B 1 214 ? 12.82 3.43 -14.453 1 96.88 214 PRO B O 1
ATOM 3825 N N . PHE B 1 215 ? 10.648 3.295 -14.914 1 96.94 215 PHE B N 1
ATOM 3826 C CA . PHE B 1 215 ? 10.266 2.793 -13.602 1 96.94 215 PHE B CA 1
ATOM 3827 C C . PHE B 1 215 ? 10.883 1.424 -13.336 1 96.94 215 PHE B C 1
ATOM 3829 O O . PHE B 1 215 ? 11.352 1.148 -12.234 1 96.94 215 PHE B O 1
ATOM 3836 N N . LYS B 1 216 ? 10.891 0.631 -14.375 1 96.5 216 LYS B N 1
ATOM 3837 C CA . LYS B 1 216 ? 11.438 -0.716 -14.258 1 96.5 216 LYS B CA 1
ATOM 3838 C C . LYS B 1 216 ? 12.883 -0.681 -13.75 1 96.5 216 LYS B C 1
ATOM 3840 O O . LYS B 1 216 ? 13.32 -1.6 -13.062 1 96.5 216 LYS B O 1
ATOM 3845 N N . TYR B 1 217 ? 13.578 0.338 -13.977 1 97.56 217 TYR B N 1
ATOM 3846 C CA . TYR B 1 217 ? 15.016 0.423 -13.727 1 97.56 217 TYR B CA 1
ATOM 3847 C C . TYR B 1 217 ? 15.297 0.956 -12.328 1 97.56 217 TYR B C 1
ATOM 3849 O O . TYR B 1 217 ? 16.453 1.105 -11.938 1 97.56 217 TYR B O 1
ATOM 3857 N N . THR B 1 218 ? 14.25 1.174 -11.57 1 97.56 218 THR B N 1
ATOM 3858 C CA . THR B 1 218 ? 14.43 1.629 -10.195 1 97.56 218 THR B CA 1
ATOM 3859 C C . THR B 1 218 ? 14.422 0.448 -9.227 1 97.56 218 THR B C 1
ATOM 3861 O O . THR B 1 218 ? 15.023 0.511 -8.156 1 97.56 218 THR B O 1
ATOM 3864 N N . ILE B 1 219 ? 13.68 -0.586 -9.609 1 97.5 219 ILE B N 1
ATOM 3865 C CA . ILE B 1 219 ? 13.586 -1.687 -8.656 1 97.5 219 ILE B CA 1
ATOM 3866 C C . ILE B 1 219 ? 13.773 -3.016 -9.383 1 97.5 219 ILE B C 1
ATOM 3868 O O . ILE B 1 219 ? 14.719 -3.752 -9.102 1 97.5 219 ILE B O 1
ATOM 3872 N N . ASN B 1 220 ? 13.008 -3.262 -10.375 1 97.69 220 ASN B N 1
ATOM 3873 C CA . ASN B 1 220 ? 13.031 -4.555 -11.047 1 97.69 220 ASN B CA 1
ATOM 3874 C C . ASN B 1 220 ? 14.414 -4.863 -11.625 1 97.69 220 ASN B C 1
ATOM 3876 O O . ASN B 1 220 ? 14.93 -5.969 -11.453 1 97.69 220 ASN B O 1
ATOM 3880 N N . PHE B 1 221 ? 15.047 -3.959 -12.273 1 97.62 221 PHE B N 1
ATOM 3881 C CA . PHE B 1 221 ? 16.312 -4.18 -12.969 1 97.62 221 PHE B CA 1
ATOM 3882 C C . PHE B 1 221 ? 17.422 -4.488 -11.977 1 97.62 221 PHE B C 1
ATOM 3884 O O . PHE B 1 221 ? 18.078 -5.523 -12.078 1 97.62 221 PHE B O 1
ATOM 3891 N N . PRO B 1 222 ? 17.625 -3.623 -10.953 1 97.62 222 PRO B N 1
ATOM 3892 C CA . PRO B 1 222 ? 18.688 -3.955 -10 1 97.62 222 PRO B CA 1
ATOM 3893 C C . PRO B 1 222 ? 18.453 -5.301 -9.312 1 97.62 222 PRO B C 1
ATOM 3895 O O . PRO B 1 222 ? 19.422 -6.035 -9.062 1 97.62 222 PRO B O 1
ATOM 3898 N N . VAL B 1 223 ? 17.234 -5.641 -9.008 1 97.19 223 VAL B N 1
ATOM 3899 C CA . VAL B 1 223 ? 16.938 -6.887 -8.305 1 97.19 223 VAL B CA 1
ATOM 3900 C C . VAL B 1 223 ? 17.203 -8.07 -9.227 1 97.19 223 VAL B C 1
ATOM 3902 O O . VAL B 1 223 ? 17.781 -9.078 -8.812 1 97.19 223 VAL B O 1
ATOM 3905 N N . ASP B 1 224 ? 16.828 -7.949 -10.5 1 96.5 224 ASP B N 1
ATOM 3906 C CA . ASP B 1 224 ? 17.062 -9.008 -11.477 1 96.5 224 ASP B CA 1
ATOM 3907 C C . ASP B 1 224 ? 18.547 -9.195 -11.75 1 96.5 224 ASP B C 1
ATOM 3909 O O . ASP B 1 224 ? 18.984 -10.305 -12.062 1 96.5 224 ASP B O 1
ATOM 3913 N N . VAL B 1 225 ? 19.281 -8.117 -11.68 1 96.75 225 VAL B N 1
ATOM 3914 C CA . VAL B 1 225 ? 20.734 -8.203 -11.828 1 96.75 225 VAL B CA 1
ATOM 3915 C C . VAL B 1 225 ? 21.312 -9.023 -10.68 1 96.75 225 VAL B C 1
ATOM 3917 O O . VAL B 1 225 ? 22.141 -9.922 -10.898 1 96.75 225 VAL B O 1
ATOM 3920 N N . LEU B 1 226 ? 20.859 -8.773 -9.492 1 95 226 LEU B N 1
ATOM 3921 C CA . LEU B 1 226 ? 21.359 -9.477 -8.312 1 95 226 LEU B CA 1
ATOM 3922 C C . LEU B 1 226 ? 20.969 -10.945 -8.352 1 95 226 LEU B C 1
ATOM 3924 O O . LEU B 1 226 ? 21.75 -11.812 -7.938 1 95 226 LEU B O 1
ATOM 3928 N N . ASN B 1 227 ? 19.766 -11.219 -8.875 1 92.44 227 ASN B N 1
ATOM 3929 C CA . ASN B 1 227 ? 19.234 -12.578 -8.953 1 92.44 227 ASN B CA 1
ATOM 3930 C C . ASN B 1 227 ? 19.781 -13.328 -10.156 1 92.44 227 ASN B C 1
ATOM 3932 O O . ASN B 1 227 ? 19.375 -14.469 -10.422 1 92.44 227 ASN B O 1
ATOM 3936 N N . SER B 1 228 ? 20.562 -12.75 -10.984 1 89.5 228 SER B N 1
ATOM 3937 C CA . SER B 1 228 ? 21.203 -13.32 -12.164 1 89.5 228 SER B CA 1
ATOM 3938 C C . SER B 1 228 ? 20.188 -13.672 -13.242 1 89.5 228 SER B C 1
ATOM 3940 O O . SER B 1 228 ? 20.391 -14.617 -14.008 1 89.5 228 SER B O 1
ATOM 3942 N N . GLN B 1 229 ? 19.047 -13.023 -13.117 1 90.69 229 GLN B N 1
ATOM 3943 C CA . GLN B 1 229 ? 18.094 -13.102 -14.227 1 90.69 229 GLN B CA 1
ATOM 3944 C C . GLN B 1 229 ? 18.609 -12.344 -15.445 1 90.69 229 GLN B C 1
ATOM 3946 O O . GLN B 1 229 ? 18.281 -12.688 -16.578 1 90.69 229 GLN B O 1
ATOM 3951 N N . ILE B 1 230 ? 19.391 -11.336 -15.195 1 92.25 230 ILE B N 1
ATOM 3952 C CA . ILE B 1 230 ? 20.078 -10.555 -16.219 1 92.25 230 ILE B CA 1
ATOM 3953 C C . ILE B 1 230 ? 21.594 -10.703 -16.047 1 92.25 230 ILE B C 1
ATOM 3955 O O . ILE B 1 230 ? 22.125 -10.453 -14.969 1 92.25 230 ILE B O 1
ATOM 3959 N N . THR B 1 231 ? 22.219 -11.164 -17.078 1 91 231 THR B N 1
ATOM 3960 C CA . THR B 1 231 ? 23.656 -11.422 -16.984 1 91 231 THR B CA 1
ATOM 3961 C C . THR B 1 231 ? 24.375 -10.859 -18.219 1 91 231 THR B C 1
ATOM 3963 O O . THR B 1 231 ? 23.734 -10.398 -19.156 1 91 231 THR B O 1
ATOM 3966 N N . GLY B 1 232 ? 25.625 -10.773 -18.109 1 92.44 232 GLY B N 1
ATOM 3967 C CA . GLY B 1 232 ? 26.453 -10.422 -19.25 1 92.44 232 GLY B CA 1
ATOM 3968 C C . GLY B 1 232 ? 26.125 -9.062 -19.828 1 92.44 232 GLY B C 1
ATOM 3969 O O . GLY B 1 232 ? 26.062 -8.07 -19.109 1 92.44 232 GLY B O 1
ATOM 3970 N N . TRP B 1 233 ? 25.859 -9.109 -21.094 1 93.06 233 TRP B N 1
ATOM 3971 C CA . TRP B 1 233 ? 25.625 -7.875 -21.844 1 93.06 233 TRP B CA 1
ATOM 3972 C C . TRP B 1 233 ? 24.297 -7.246 -21.438 1 93.06 233 TRP B C 1
ATOM 3974 O O . TRP B 1 233 ? 24.094 -6.043 -21.609 1 93.06 233 TRP B O 1
ATOM 3984 N N . GLY B 1 234 ? 23.453 -8.055 -20.906 1 94.62 234 GLY B N 1
ATOM 3985 C CA . GLY B 1 234 ? 22.188 -7.527 -20.422 1 94.62 234 GLY B CA 1
ATOM 3986 C C . GLY B 1 234 ? 22.344 -6.52 -19.297 1 94.62 234 GLY B C 1
ATOM 3987 O O . GLY B 1 234 ? 21.578 -5.555 -19.219 1 94.62 234 GLY B O 1
ATOM 3988 N N . ILE B 1 235 ? 23.375 -6.699 -18.5 1 96.75 235 ILE B N 1
ATOM 3989 C CA . ILE B 1 235 ? 23.656 -5.789 -17.391 1 96.75 235 ILE B CA 1
ATOM 3990 C C . ILE B 1 235 ? 24.094 -4.434 -17.938 1 96.75 235 ILE B C 1
ATOM 3992 O O . ILE B 1 235 ? 23.562 -3.393 -17.547 1 96.75 235 ILE B O 1
ATOM 3996 N N . ALA B 1 236 ? 25.016 -4.496 -18.891 1 96.69 236 ALA B N 1
ATOM 3997 C CA . ALA B 1 236 ? 25.547 -3.262 -19.453 1 96.69 236 ALA B CA 1
ATOM 3998 C C . ALA B 1 236 ? 24.453 -2.473 -20.172 1 96.69 236 ALA B C 1
ATOM 4000 O O . ALA B 1 236 ? 24.375 -1.25 -20.031 1 96.69 236 ALA B O 1
ATOM 4001 N N . ARG B 1 237 ? 23.688 -3.174 -20.891 1 96.5 237 ARG B N 1
ATOM 4002 C CA . ARG B 1 237 ? 22.578 -2.533 -21.594 1 96.5 237 ARG B CA 1
ATOM 4003 C C . ARG B 1 237 ? 21.609 -1.875 -20.625 1 96.5 237 ARG B C 1
ATOM 4005 O O . ARG B 1 237 ? 21.203 -0.73 -20.828 1 96.5 237 ARG B O 1
ATOM 4012 N N . GLY B 1 238 ? 21.266 -2.59 -19.594 1 97 238 GLY B N 1
ATOM 4013 C CA . GLY B 1 238 ? 20.375 -2.045 -18.594 1 97 238 GLY B CA 1
ATOM 4014 C C . GLY B 1 238 ? 20.922 -0.823 -17.891 1 97 238 GLY B C 1
ATOM 4015 O O . GLY B 1 238 ? 20.203 0.14 -17.625 1 97 238 GLY B O 1
ATOM 4016 N N . LEU B 1 239 ? 22.203 -0.842 -17.594 1 97.81 239 LEU B N 1
ATOM 4017 C CA . LEU B 1 239 ? 22.859 0.289 -16.938 1 97.81 239 LEU B CA 1
ATOM 4018 C C . LEU B 1 239 ? 22.859 1.512 -17.859 1 97.81 239 LEU B C 1
ATOM 4020 O O . LEU B 1 239 ? 22.641 2.635 -17.391 1 97.81 239 LEU B O 1
ATOM 4024 N N . CYS B 1 240 ? 23.062 1.25 -19.125 1 97.81 240 CYS B N 1
ATOM 4025 C CA . CYS B 1 240 ? 23.031 2.344 -20.078 1 97.81 240 CYS B CA 1
ATOM 4026 C C . CYS B 1 240 ? 21.641 2.967 -20.156 1 97.81 240 CYS B C 1
ATOM 4028 O O . CYS B 1 240 ? 21.516 4.191 -20.203 1 97.81 240 CYS B O 1
ATOM 4030 N N . ILE B 1 241 ? 20.688 2.131 -20.156 1 97.81 241 ILE B N 1
ATOM 4031 C CA . ILE B 1 241 ? 19.312 2.609 -20.203 1 97.81 241 ILE B CA 1
ATOM 4032 C C . ILE B 1 241 ? 19 3.412 -18.938 1 97.81 241 ILE B C 1
ATOM 4034 O O . ILE B 1 241 ? 18.344 4.461 -19 1 97.81 241 ILE B O 1
ATOM 4038 N N . GLN B 1 242 ? 19.453 2.938 -17.797 1 97.75 242 GLN B N 1
ATOM 4039 C CA . GLN B 1 242 ? 19.297 3.654 -16.531 1 97.75 242 GLN B CA 1
ATOM 4040 C C . GLN B 1 242 ? 19.891 5.059 -16.625 1 97.75 242 GLN B C 1
ATOM 4042 O O . GLN B 1 242 ? 19.234 6.039 -16.266 1 97.75 242 GLN B O 1
ATOM 4047 N N . VAL B 1 243 ? 21.047 5.148 -17.125 1 97.94 243 VAL B N 1
ATOM 4048 C CA . VAL B 1 243 ? 21.719 6.438 -17.266 1 97.94 243 VAL B CA 1
ATOM 4049 C C . VAL B 1 243 ? 20.953 7.32 -18.25 1 97.94 243 VAL B C 1
ATOM 4051 O O . VAL B 1 243 ? 20.781 8.516 -18.016 1 97.94 243 VAL B O 1
ATOM 4054 N N . GLY B 1 244 ? 20.531 6.711 -19.328 1 98.19 244 GLY B N 1
ATOM 4055 C CA . GLY B 1 244 ? 19.719 7.449 -20.281 1 98.19 244 GLY B CA 1
ATOM 4056 C C . GLY B 1 244 ? 18.469 8.062 -19.672 1 98.19 244 GLY B C 1
ATOM 4057 O O . GLY B 1 244 ? 18.172 9.227 -19.922 1 98.19 244 GLY B O 1
ATOM 4058 N N . TRP B 1 245 ? 17.812 7.316 -18.844 1 98 245 TRP B N 1
ATOM 4059 C CA . TRP B 1 245 ? 16.594 7.812 -18.219 1 98 245 TRP B CA 1
ATOM 4060 C C . TRP B 1 245 ? 16.906 8.859 -17.172 1 98 245 TRP B C 1
ATOM 4062 O O . TRP B 1 245 ? 16.125 9.789 -16.953 1 98 245 TRP B O 1
ATOM 4072 N N . ILE B 1 246 ? 18.016 8.688 -16.5 1 98 246 ILE B N 1
ATOM 4073 C CA . ILE B 1 246 ? 18.438 9.695 -15.539 1 98 246 ILE B CA 1
ATOM 4074 C C . ILE B 1 246 ? 18.594 11.047 -16.234 1 98 246 ILE B C 1
ATOM 4076 O O . ILE B 1 246 ? 18.078 12.062 -15.766 1 98 246 ILE B O 1
ATOM 4080 N N . LEU B 1 247 ? 19.219 11.023 -17.359 1 97.69 247 LEU B N 1
ATOM 4081 C CA . LEU B 1 247 ? 19.438 12.242 -18.125 1 97.69 247 LEU B CA 1
ATOM 4082 C C . LEU B 1 247 ? 18.109 12.797 -18.656 1 97.69 247 LEU B C 1
ATOM 4084 O O . LEU B 1 247 ? 17.859 14 -18.547 1 97.69 247 LEU B O 1
ATOM 4088 N N . CYS B 1 248 ? 17.328 11.93 -19.156 1 97.75 248 CYS B N 1
ATOM 4089 C CA . CYS B 1 248 ? 16.047 12.344 -19.734 1 97.75 248 CYS B CA 1
ATOM 4090 C C . CYS B 1 248 ? 15.156 12.961 -18.656 1 97.75 248 CYS B C 1
ATOM 4092 O O . CYS B 1 248 ? 14.602 14.039 -18.859 1 97.75 248 CYS B O 1
ATOM 4094 N N . ILE B 1 249 ? 15.047 12.328 -17.516 1 97.5 249 ILE B N 1
ATOM 4095 C CA . ILE B 1 249 ? 14.156 12.805 -16.453 1 97.5 249 ILE B CA 1
ATOM 4096 C C . ILE B 1 249 ? 14.75 14.055 -15.805 1 97.5 249 ILE B C 1
ATOM 4098 O O . ILE B 1 249 ? 14.016 14.953 -15.391 1 97.5 249 ILE B O 1
ATOM 4102 N N . ALA B 1 250 ? 16.062 14.117 -15.734 1 95.75 250 ALA B N 1
ATOM 4103 C CA . ALA B 1 250 ? 16.703 15.336 -15.234 1 95.75 250 ALA B CA 1
ATOM 4104 C C . ALA B 1 250 ? 16.312 16.547 -16.094 1 95.75 250 ALA B C 1
ATOM 4106 O O . ALA B 1 250 ? 15.992 17.609 -15.562 1 95.75 250 ALA B O 1
ATOM 4107 N N . LEU B 1 251 ? 16.359 16.312 -17.359 1 95.81 251 LEU B N 1
ATOM 4108 C CA . LEU B 1 251 ? 15.984 17.375 -18.297 1 95.81 251 LEU B CA 1
ATOM 4109 C C . LEU B 1 251 ? 14.516 17.75 -18.109 1 95.81 251 LEU B C 1
ATOM 4111 O O . LEU B 1 251 ? 14.188 18.938 -18.031 1 95.81 251 LEU B O 1
ATOM 4115 N N . LEU B 1 252 ? 13.656 16.797 -18.031 1 95.69 252 LEU B N 1
ATOM 4116 C CA . LEU B 1 252 ? 12.227 17.047 -17.859 1 95.69 252 LEU B CA 1
ATOM 4117 C C . LEU B 1 252 ? 11.961 17.781 -16.531 1 95.69 252 LEU B C 1
ATOM 4119 O O . LEU B 1 252 ? 11.156 18.719 -16.484 1 95.69 252 LEU B O 1
ATOM 4123 N N . ALA B 1 253 ? 12.617 17.297 -15.5 1 94.5 253 ALA B N 1
ATOM 4124 C CA . ALA B 1 253 ? 12.461 17.922 -14.188 1 94.5 253 ALA B CA 1
ATOM 4125 C C . ALA B 1 253 ? 12.875 19.391 -14.219 1 94.5 253 ALA B C 1
ATOM 4127 O O . ALA B 1 253 ? 12.211 20.25 -13.633 1 94.5 253 ALA B O 1
ATOM 4128 N N . ASN B 1 254 ? 13.914 19.641 -14.891 1 92 254 ASN B N 1
ATOM 4129 C CA . ASN B 1 254 ? 14.391 21.016 -15.016 1 92 254 ASN B CA 1
ATOM 4130 C C . ASN B 1 254 ? 13.406 21.875 -15.797 1 92 254 ASN B C 1
ATOM 4132 O O . ASN B 1 254 ? 13.117 23.016 -15.398 1 92 254 ASN B O 1
ATOM 4136 N N . ILE B 1 255 ? 12.906 21.344 -16.859 1 94.12 255 ILE B N 1
ATOM 4137 C CA . ILE B 1 255 ? 11.961 22.078 -17.703 1 94.12 255 ILE B CA 1
ATOM 4138 C C . ILE B 1 255 ? 10.695 22.375 -16.891 1 94.12 255 ILE B C 1
ATOM 4140 O O . ILE B 1 255 ? 10.25 23.516 -16.844 1 94.12 255 ILE B O 1
ATOM 4144 N N . PHE B 1 256 ? 10.172 21.391 -16.219 1 93.62 256 PHE B N 1
ATOM 4145 C CA . PHE B 1 256 ? 8.945 21.578 -15.453 1 93.62 256 PHE B CA 1
ATOM 4146 C C . PHE B 1 256 ? 9.164 22.5 -14.273 1 93.62 256 PHE B C 1
ATOM 4148 O O . PHE B 1 256 ? 8.281 23.281 -13.914 1 93.62 256 PHE B O 1
ATOM 4155 N N . TRP B 1 257 ? 10.297 22.375 -13.68 1 91.44 257 TRP B N 1
ATOM 4156 C CA . TRP B 1 257 ? 10.617 23.266 -12.562 1 91.44 257 TRP B CA 1
ATOM 4157 C C . TRP B 1 257 ? 10.664 24.719 -13.023 1 91.44 257 TRP B C 1
ATOM 4159 O O . TRP B 1 257 ? 10.125 25.594 -12.359 1 91.44 257 TRP B O 1
ATOM 4169 N N . LEU B 1 258 ? 11.266 24.969 -14.164 1 90.38 258 LEU B N 1
ATOM 4170 C CA . LEU B 1 258 ? 11.375 26.328 -14.695 1 90.38 258 LEU B CA 1
ATOM 4171 C C . LEU B 1 258 ? 10.008 26.906 -15.031 1 90.38 258 LEU B C 1
ATOM 4173 O O . LEU B 1 258 ? 9.703 28.047 -14.68 1 90.38 258 LEU B O 1
ATOM 4177 N N . ILE B 1 259 ? 9.234 26.125 -15.641 1 92.06 259 ILE B N 1
ATOM 4178 C CA . ILE B 1 259 ? 7.898 26.562 -16.016 1 92.06 259 ILE B CA 1
ATOM 4179 C C . ILE B 1 259 ? 7.066 26.797 -14.75 1 92.06 259 ILE B C 1
ATOM 4181 O O . ILE B 1 259 ? 6.387 27.828 -14.633 1 92.06 259 ILE B O 1
ATOM 4185 N N . GLY B 1 260 ? 7.133 25.859 -13.852 1 90.5 260 GLY B N 1
ATOM 4186 C CA . GLY B 1 260 ? 6.363 25.969 -12.625 1 90.5 260 GLY B CA 1
ATOM 4187 C C . GLY B 1 260 ? 6.801 27.125 -11.75 1 90.5 260 GLY B C 1
ATOM 4188 O O . GLY B 1 260 ? 5.969 27.797 -11.148 1 90.5 260 GLY B O 1
ATOM 4189 N N . SER B 1 261 ? 8.102 27.312 -11.664 1 87.88 261 SER B N 1
ATOM 4190 C CA . SER B 1 261 ? 8.617 28.391 -10.844 1 87.88 261 SER B CA 1
ATOM 4191 C C . SER B 1 261 ? 8.18 29.75 -11.375 1 87.88 261 SER B C 1
ATOM 4193 O O . SER B 1 261 ? 7.938 30.688 -10.602 1 87.88 261 SER B O 1
ATOM 4195 N N . LYS B 1 262 ? 8.055 29.859 -12.617 1 88.06 262 LYS B N 1
ATOM 4196 C CA . LYS B 1 262 ? 7.555 31.109 -13.219 1 88.06 262 LYS B CA 1
ATOM 4197 C C . LYS B 1 262 ? 6.102 31.359 -12.836 1 88.06 262 LYS B C 1
ATOM 4199 O O . LYS B 1 262 ? 5.719 32.5 -12.531 1 88.06 262 LYS B O 1
ATOM 4204 N N . LYS B 1 263 ? 5.414 30.391 -12.852 1 87 263 LYS B N 1
ATOM 4205 C CA . LYS B 1 263 ? 4.02 30.516 -12.438 1 87 263 LYS B CA 1
ATOM 4206 C C . LYS B 1 263 ? 3.914 30.891 -10.961 1 87 263 LYS B C 1
ATOM 4208 O O . LYS B 1 263 ? 3.07 31.703 -10.578 1 87 263 LYS B O 1
ATOM 4213 N N . TYR B 1 264 ? 4.688 30.266 -10.25 1 86.19 264 TYR B N 1
ATOM 4214 C CA . TYR B 1 264 ? 4.727 30.531 -8.812 1 86.19 264 TYR B CA 1
ATOM 4215 C C . TYR B 1 264 ? 5.031 32 -8.539 1 86.19 264 TYR B C 1
ATOM 4217 O O . TYR B 1 264 ? 4.379 32.625 -7.703 1 86.19 264 TYR B O 1
ATOM 4225 N N . ILE B 1 265 ? 5.973 32.562 -9.133 1 76.88 265 ILE B N 1
ATOM 4226 C CA . ILE B 1 265 ? 6.383 33.938 -8.953 1 76.88 265 ILE B CA 1
ATOM 4227 C C . ILE B 1 265 ? 5.27 34.875 -9.422 1 76.88 265 ILE B C 1
ATOM 4229 O O . ILE B 1 265 ? 5.02 35.906 -8.805 1 76.88 265 ILE B O 1
ATOM 4233 N N . ALA B 1 266 ? 4.547 34.406 -10.359 1 70 266 ALA B N 1
ATOM 4234 C CA . ALA B 1 266 ? 3.479 35.219 -10.906 1 70 266 ALA B CA 1
ATOM 4235 C C . ALA B 1 266 ? 2.312 35.344 -9.93 1 70 266 ALA B C 1
ATOM 4237 O O . ALA B 1 266 ? 1.659 36.375 -9.852 1 70 266 ALA B O 1
ATOM 4238 N N . VAL B 1 267 ? 2.072 34.281 -9.195 1 70.38 267 VAL B N 1
ATOM 4239 C CA . VAL B 1 267 ? 0.953 34.281 -8.266 1 70.38 267 VAL B CA 1
ATOM 4240 C C . VAL B 1 267 ? 1.344 35 -6.973 1 70.38 267 VAL B C 1
ATOM 4242 O O . VAL B 1 267 ? 0.505 35.625 -6.328 1 70.38 267 VAL B O 1
ATOM 4245 N N . GLY B 1 268 ? 2.463 34.625 -6.371 1 64.12 268 GLY B N 1
ATOM 4246 C CA . GLY B 1 268 ? 2.904 35.25 -5.129 1 64.12 268 GLY B CA 1
ATOM 4247 C C . GLY B 1 268 ? 3.197 36.719 -5.262 1 64.12 268 GLY B C 1
ATOM 4248 O O . GLY B 1 268 ? 3.396 37.438 -4.262 1 64.12 268 GLY B O 1
ATOM 4249 N N . GLY B 1 269 ? 3.371 37.312 -6.551 1 49.53 269 GLY B N 1
ATOM 4250 C CA . GLY B 1 269 ? 3.463 38.75 -6.754 1 49.53 269 GLY B CA 1
ATOM 4251 C C . GLY B 1 269 ? 2.117 39.406 -7.016 1 49.53 269 GLY B C 1
ATOM 4252 O O . GLY B 1 269 ? 1.139 38.719 -7.32 1 49.53 269 GLY B O 1
#

pLDDT: mean 87.24, std 9.65, range [47.62, 98.25]

Radius of gyration: 24.67 Å; Cα contacts (8 Å, |Δi|>4): 588; chains: 2; bounding box: 62×67×57 Å

Sequence (538 aa):
MRSSNKYLFSFQIGMQNAMEYRANFFLSILAAIVPIFIQTFLWISVYKNSGNSVVFGYSFAQIIQYTVIAQLVSRFVRTDFEAEINEDIKNGGLNKFIVRPIGYFTHKLCCFMGQKVVNLVVMMILFITSILVLKFSLGVVLTGQAMAAFTISLILSLCLNFLIFFCVSTLCFWLNEIGFIFEAVRIIIITLSGGIFPLSIFGAKVVSILDLMPFKYTINFPVDVLNSQITGWGIARGLCIQVGWILCIALLANIFWLIGSKKYIAVGGMRSSNKYLFSFQIGMQNAMEYRANFFLSILAAIVPIFIQTFLWISVYKNSGNSVVFGYSFAQIIQYTVIAQLVSRFVRTDFEAEINEDIKNGGLNKFIVRPIGYFTHKLCCFMGQKVVNLVVMMILFITSILVLKFSLGVVLTGQAMAAFTISLILSLCLNFLIFFCVSTLCFWLNEIGFIFEAVRIIIITLSGGIFPLSIFGAKVVSILDLMPFKYTINFPVDVLNSQITGWGIARGLCIQVGWILCIALLANIFWLIGSKKYIAVGG